Protein AF-0000000080648950 (afdb_homodimer)

Organism: Methanothrix harundinacea (strain 6Ac) (NCBI:txid1110509)

Nearest PDB structures (foldseek):
  5ere-assembly1_A  TM=9.377E-01  e=1.129E-22  Desulfohalobium retbaense DSM 5692
  6e09-assembly1_A  TM=7.274E-01  e=1.163E-12  Helicobacter pylori SS1
  3lif-assembly2_B  TM=7.424E-01  e=1.440E-09  Rhodopseudomonas palustris
  5ltv-assembly1_A  TM=7.512E-01  e=4.268E-09  Pseudomonas aeruginosa
  3e4q-assembly1_A  TM=6.673E-01  e=6.130E-09  Sinorhizobium meliloti

pLDDT: mean 83.46, std 22.98, range [19.8, 98.62]

Structure (mmCIF, N/CA/C/O backbone):
data_AF-0000000080648950-model_v1
#
loop_
_entity.id
_entity.type
_entity.pdbx_description
1 polymer 'Dret-0059-like sensor domain-containing protein'
#
loop_
_atom_site.group_PDB
_atom_site.id
_atom_site.type_symbol
_atom_site.label_atom_id
_atom_site.label_alt_id
_atom_site.label_comp_id
_atom_site.label_asym_id
_atom_site.label_entity_id
_atom_site.label_seq_id
_atom_site.pdbx_PDB_ins_code
_atom_site.Cartn_x
_atom_site.Cartn_y
_atom_site.Cartn_z
_atom_site.occupancy
_atom_site.B_iso_or_equiv
_atom_site.auth_seq_id
_atom_site.auth_comp_id
_atom_site.auth_asym_id
_atom_site.auth_atom_id
_atom_site.pdbx_PDB_model_num
ATOM 1 N N . MET A 1 1 ? 6.609 1.838 99.938 1 20.12 1 MET A N 1
ATOM 2 C CA . MET A 1 1 ? 6.285 3.246 99.688 1 20.12 1 MET A CA 1
ATOM 3 C C . MET A 1 1 ? 5.609 3.451 98.375 1 20.12 1 MET A C 1
ATOM 5 O O . MET A 1 1 ? 4.547 4.062 98.25 1 20.12 1 MET A O 1
ATOM 9 N N . SER A 1 2 ? 6.41 3.686 97.25 1 21.05 2 SER A N 1
ATOM 10 C CA . SER A 1 2 ? 6.152 4.871 96.438 1 21.05 2 SER A CA 1
ATOM 11 C C . SER A 1 2 ? 4.973 4.652 95.5 1 21.05 2 SER A C 1
ATOM 13 O O . SER A 1 2 ? 4.598 3.514 95.188 1 21.05 2 SER A O 1
ATOM 15 N N . HIS A 1 3 ? 4.762 5.688 94.5 1 24.27 3 HIS A N 1
ATOM 16 C CA . HIS A 1 3 ? 3.973 6.707 93.875 1 24.27 3 HIS A CA 1
ATOM 17 C C . HIS A 1 3 ? 3.496 6.223 92.5 1 24.27 3 HIS A C 1
ATOM 19 O O . HIS A 1 3 ? 4.309 5.852 91.625 1 24.27 3 HIS A O 1
ATOM 25 N N . LEU A 1 4 ? 2.307 5.625 92.375 1 29.39 4 LEU A N 1
ATOM 26 C CA . LEU A 1 4 ? 1.386 5.203 91.312 1 29.39 4 LEU A CA 1
ATOM 27 C C . LEU A 1 4 ? 1.099 6.348 90.375 1 29.39 4 LEU A C 1
ATOM 29 O O . LEU A 1 4 ? 0.5 7.355 90.75 1 29.39 4 LEU A O 1
ATOM 33 N N . GLY A 1 5 ? 2.033 6.723 89.375 1 24.39 5 GLY A N 1
ATOM 34 C CA . GLY A 1 5 ? 2.145 7.852 88.438 1 24.39 5 GLY A CA 1
ATOM 35 C C . GLY A 1 5 ? 0.908 8.055 87.562 1 24.39 5 GLY A C 1
ATOM 36 O O . GLY A 1 5 ? 0.362 7.098 87.062 1 24.39 5 GLY A O 1
ATOM 37 N N . ALA A 1 6 ? 0.1 9.195 87.75 1 26.14 6 ALA A N 1
ATOM 38 C CA . ALA A 1 6 ? -1.14 9.844 87.312 1 26.14 6 ALA A CA 1
ATOM 39 C C . ALA A 1 6 ? -1.127 10.148 85.812 1 26.14 6 ALA A C 1
ATOM 41 O O . ALA A 1 6 ? -0.426 11.062 85.375 1 26.14 6 ALA A O 1
ATOM 42 N N . ALA A 1 7 ? -1.118 9.172 84.875 1 24.81 7 ALA A N 1
ATOM 43 C CA . ALA A 1 7 ? -0.974 9.375 83.438 1 24.81 7 ALA A CA 1
ATOM 44 C C . ALA A 1 7 ? -2.119 10.219 82.875 1 24.81 7 ALA A C 1
ATOM 46 O O . ALA A 1 7 ? -3.271 9.781 82.875 1 24.81 7 ALA A O 1
ATOM 47 N N . ALA A 1 8 ? -2.105 11.617 83.062 1 23.27 8 ALA A N 1
ATOM 48 C CA . ALA A 1 8 ? -3.111 12.609 82.688 1 23.27 8 ALA A CA 1
ATOM 49 C C . ALA A 1 8 ? -3.357 12.609 81.188 1 23.27 8 ALA A C 1
ATOM 51 O O . ALA A 1 8 ? -2.426 12.789 80.438 1 23.27 8 ALA A O 1
ATOM 52 N N . LEU A 1 9 ? -4.457 12.055 80.625 1 23.61 9 LEU A N 1
ATOM 53 C CA . LEU A 1 9 ? -5.027 11.836 79.312 1 23.61 9 LEU A CA 1
ATOM 54 C C . LEU A 1 9 ? -5.426 13.156 78.625 1 23.61 9 LEU A C 1
ATOM 56 O O . LEU A 1 9 ? -6.328 13.844 79.125 1 23.61 9 LEU A O 1
ATOM 60 N N . ALA A 1 10 ? -4.418 14.031 78.125 1 21.39 10 ALA A N 1
ATOM 61 C CA . ALA A 1 10 ? -4.57 15.367 77.562 1 21.39 10 ALA A CA 1
ATOM 62 C C . ALA A 1 10 ? -5.566 15.359 76.438 1 21.39 10 ALA A C 1
ATOM 64 O O . ALA A 1 10 ? -5.453 14.547 75.5 1 21.39 10 ALA A O 1
ATOM 65 N N . ALA A 1 11 ? -6.801 15.836 76.562 1 23.69 11 ALA A N 1
ATOM 66 C CA . ALA A 1 11 ? -7.992 16.078 75.75 1 23.69 11 ALA A CA 1
ATOM 67 C C . ALA A 1 11 ? -7.707 17.109 74.688 1 23.69 11 ALA A C 1
ATOM 69 O O . ALA A 1 11 ? -7.523 18.297 74.938 1 23.69 11 ALA A O 1
ATOM 70 N N . LEU A 1 12 ? -6.754 16.875 73.688 1 22.88 12 LEU A N 1
ATOM 71 C CA . LEU A 1 12 ? -6.414 17.875 72.688 1 22.88 12 LEU A CA 1
ATOM 72 C C . LEU A 1 12 ? -7.656 18.328 71.938 1 22.88 12 LEU A C 1
ATOM 74 O O . LEU A 1 12 ? -8.391 17.5 71.438 1 22.88 12 LEU A O 1
ATOM 78 N N . ILE A 1 13 ? -8.242 19.453 72.312 1 23.56 13 ILE A N 1
ATOM 79 C CA . ILE A 1 13 ? -9.375 20.219 71.75 1 23.56 13 ILE A CA 1
ATOM 80 C C . ILE A 1 13 ? -9.141 20.578 70.312 1 23.56 13 ILE A C 1
ATOM 82 O O . ILE A 1 13 ? -8.172 21.266 70 1 23.56 13 ILE A O 1
ATOM 86 N N . PHE A 1 14 ? -9.547 19.75 69.312 1 23.92 14 PHE A N 1
ATOM 87 C CA . PHE A 1 14 ? -9.523 19.875 67.875 1 23.92 14 PHE A CA 1
ATOM 88 C C . PHE A 1 14 ? -10.32 21.094 67.438 1 23.92 14 PHE A C 1
ATOM 90 O O . PHE A 1 14 ? -11.547 21.125 67.562 1 23.92 14 PHE A O 1
ATOM 97 N N . CYS A 1 15 ? -9.812 22.328 67.625 1 22.38 15 CYS A N 1
ATOM 98 C CA . CYS A 1 15 ? -10.43 23.562 67.188 1 22.38 15 CYS A CA 1
ATOM 99 C C . CYS A 1 15 ? -10.711 23.516 65.688 1 22.38 15 CYS A C 1
ATOM 101 O O . CYS A 1 15 ? -9.812 23.25 64.875 1 22.38 15 CYS A O 1
ATOM 103 N N . ALA A 1 16 ? -11.961 23.344 65.25 1 25.22 16 ALA A N 1
ATOM 104 C CA . ALA A 1 16 ? -12.68 23.359 64 1 25.22 16 ALA A CA 1
ATOM 105 C C . ALA A 1 16 ? -12.523 24.703 63.312 1 25.22 16 ALA A C 1
ATOM 107 O O . ALA A 1 16 ? -13.148 25.703 63.688 1 25.22 16 ALA A O 1
ATOM 108 N N . PHE A 1 17 ? -11.289 25.203 62.969 1 24.16 17 PHE A N 1
ATOM 109 C CA . PHE A 1 17 ? -11.211 26.438 62.219 1 24.16 17 PHE A CA 1
ATOM 110 C C . PHE A 1 17 ? -12.008 26.328 60.906 1 24.16 17 PHE A C 1
ATOM 112 O O . PHE A 1 17 ? -11.773 25.422 60.094 1 24.16 17 PHE A O 1
ATOM 119 N N . ALA A 1 18 ? -13.219 26.828 60.844 1 28.3 18 ALA A N 1
ATOM 120 C CA . ALA A 1 18 ? -14.133 27.078 59.719 1 28.3 18 ALA A CA 1
ATOM 121 C C . ALA A 1 18 ? -13.5 27.984 58.688 1 28.3 18 ALA A C 1
ATOM 123 O O . ALA A 1 18 ? -13.516 29.203 58.812 1 28.3 18 ALA A O 1
ATOM 124 N N . ALA A 1 19 ? -12.258 27.844 58.25 1 28.16 19 ALA A N 1
ATOM 125 C CA . ALA A 1 19 ? -11.828 28.797 57.25 1 28.16 19 ALA A CA 1
ATOM 126 C C . ALA A 1 19 ? -12.805 28.828 56.062 1 28.16 19 ALA A C 1
ATOM 128 O O . ALA A 1 19 ? -13.227 27.781 55.594 1 28.16 19 ALA A O 1
ATOM 129 N N . ALA A 1 20 ? -13.477 29.984 55.75 1 31.12 20 ALA A N 1
ATOM 130 C CA . ALA A 1 20 ? -14.289 30.5 54.656 1 31.12 20 ALA A CA 1
ATOM 131 C C . ALA A 1 20 ? -13.609 30.25 53.312 1 31.12 20 ALA A C 1
ATOM 133 O O . ALA A 1 20 ? -12.609 30.875 52.969 1 31.12 20 ALA A O 1
ATOM 134 N N . GLY A 1 21 ? -13.406 29 52.875 1 27.02 21 GLY A N 1
ATOM 135 C CA . GLY A 1 21 ? -12.812 28.625 51.594 1 27.02 21 GLY A CA 1
ATOM 136 C C . GLY A 1 21 ? -13.461 29.312 50.406 1 27.02 21 GLY A C 1
ATOM 137 O O . GLY A 1 21 ? -14.625 29.047 50.094 1 27.02 21 GLY A O 1
ATOM 138 N N . GLU A 1 22 ? -13.188 30.672 50.156 1 31.23 22 GLU A N 1
ATOM 139 C CA . GLU A 1 22 ? -13.578 31.281 48.875 1 31.23 22 GLU A CA 1
ATOM 140 C C . GLU A 1 22 ? -13.266 30.359 47.719 1 31.23 22 GLU A C 1
ATOM 142 O O . GLU A 1 22 ? -12.148 29.875 47.594 1 31.23 22 GLU A O 1
ATOM 147 N N . ASP A 1 23 ? -14.273 29.75 47.188 1 31.64 23 ASP A N 1
ATOM 148 C CA . ASP A 1 23 ? -14.336 28.938 45.969 1 31.64 23 ASP A CA 1
ATOM 149 C C . ASP A 1 23 ? -13.75 29.703 44.781 1 31.64 23 ASP A C 1
ATOM 151 O O . ASP A 1 23 ? -14.391 30.594 44.25 1 31.64 23 ASP A O 1
ATOM 155 N N . ALA A 1 24 ? -12.539 30.203 44.875 1 34.31 24 ALA A N 1
ATOM 156 C CA . ALA A 1 24 ? -12.008 30.625 43.562 1 34.31 24 ALA A CA 1
ATOM 157 C C . ALA A 1 24 ? -12.312 29.594 42.5 1 34.31 24 ALA A C 1
ATOM 159 O O . ALA A 1 24 ? -11.766 28.484 42.5 1 34.31 24 ALA A O 1
ATOM 160 N N . GLY A 1 25 ? -13.508 29.578 41.969 1 32.12 25 GLY A N 1
ATOM 161 C CA . GLY A 1 25 ? -13.805 28.906 40.719 1 32.12 25 GLY A CA 1
ATOM 162 C C . GLY A 1 25 ? -12.688 29.031 39.688 1 32.12 25 GLY A C 1
ATOM 163 O O . GLY A 1 25 ? -12.531 30.078 39.062 1 32.12 25 GLY A O 1
ATOM 164 N N . GLY A 1 26 ? -11.523 28.562 40.031 1 33.09 26 GLY A N 1
ATOM 165 C CA . GLY A 1 26 ? -10.477 28.484 39.031 1 33.09 26 GLY A CA 1
ATOM 166 C C . GLY A 1 26 ? -11.008 28.172 37.625 1 33.09 26 GLY A C 1
ATOM 167 O O . GLY A 1 26 ? -11.836 27.266 37.469 1 33.09 26 GLY A O 1
ATOM 168 N N . ALA A 1 27 ? -11.055 29.172 36.781 1 36.22 27 ALA A N 1
ATOM 169 C CA . ALA A 1 27 ? -11.203 28.984 35.344 1 36.22 27 ALA A CA 1
ATOM 170 C C . ALA A 1 27 ? -10.484 27.734 34.875 1 36.22 27 ALA A C 1
ATOM 172 O O . ALA A 1 27 ? -9.258 27.641 34.938 1 36.22 27 ALA A O 1
ATOM 173 N N . ILE A 1 28 ? -11.062 26.594 35.156 1 34.75 28 ILE A N 1
ATOM 174 C CA . ILE A 1 28 ? -10.625 25.484 34.312 1 34.75 28 ILE A CA 1
ATOM 175 C C . ILE A 1 28 ? -10.422 26 32.875 1 34.75 28 ILE A C 1
ATOM 177 O O . ILE A 1 28 ? -11.383 26.375 32.219 1 34.75 28 ILE A O 1
ATOM 181 N N . SER A 1 29 ? -9.391 26.75 32.625 1 33.03 29 SER A N 1
ATOM 182 C CA . SER A 1 29 ? -8.992 26.859 31.219 1 33.03 29 SER A CA 1
ATOM 183 C C . SER A 1 29 ? -9.289 25.562 30.469 1 33.03 29 SER A C 1
ATOM 185 O O . SER A 1 29 ? -8.859 24.484 30.875 1 33.03 29 SER A O 1
ATOM 187 N N . SER A 1 30 ? -10.461 25.406 29.922 1 33.38 30 SER A N 1
ATOM 188 C CA . SER A 1 30 ? -10.719 24.359 28.938 1 33.38 30 SER A CA 1
ATOM 189 C C . SER A 1 30 ? -9.469 24.047 28.125 1 33.38 30 SER A C 1
ATOM 191 O O . SER A 1 30 ? -9.008 24.875 27.344 1 33.38 30 SER A O 1
ATOM 193 N N . PHE A 1 31 ? -8.469 23.5 28.734 1 33.12 31 PHE A N 1
ATOM 194 C CA . PHE A 1 31 ? -7.465 22.859 27.891 1 33.12 31 PHE A CA 1
ATOM 195 C C . PHE A 1 31 ? -8.102 22.312 26.609 1 33.12 31 PHE A C 1
ATOM 197 O O . PHE A 1 31 ? -8.805 21.297 26.656 1 33.12 31 PHE A O 1
ATOM 204 N N . GLU A 1 32 ? -8.641 23.109 25.719 1 36.31 32 GLU A N 1
ATOM 205 C CA . GLU A 1 32 ? -8.984 22.641 24.375 1 36.31 32 GLU A CA 1
ATOM 206 C C . GLU A 1 32 ? -7.996 21.578 23.906 1 36.31 32 GLU A C 1
ATOM 208 O O . GLU A 1 32 ? -6.789 21.812 23.859 1 36.31 32 GLU A O 1
ATOM 213 N N . GLU A 1 33 ? -8.078 20.438 24.219 1 42.06 33 GLU A N 1
ATOM 214 C CA . GLU A 1 33 ? -7.277 19.391 23.609 1 42.06 33 GLU A CA 1
ATOM 215 C C . GLU A 1 33 ? -6.859 19.766 22.188 1 42.06 33 GLU A C 1
ATOM 217 O O . GLU A 1 33 ? -7.688 20.234 21.391 1 42.06 33 GLU A O 1
ATOM 222 N N . PRO A 1 34 ? -5.688 20.219 22 1 44.03 34 PRO A N 1
ATOM 223 C CA . PRO A 1 34 ? -5.285 20.625 20.656 1 44.03 34 PRO A CA 1
ATOM 224 C C . PRO A 1 34 ? -5.883 19.75 19.562 1 44.03 34 PRO A C 1
ATOM 226 O O . PRO A 1 34 ? -5.809 18.516 19.641 1 44.03 34 PRO A O 1
ATOM 229 N N . SER A 1 35 ? -7.066 20.109 18.984 1 54.66 35 SER A N 1
ATOM 230 C CA . SER A 1 35 ? -7.758 19.438 17.875 1 54.66 35 SER A CA 1
ATOM 231 C C . SER A 1 35 ? -6.773 18.922 16.828 1 54.66 35 SER A C 1
ATOM 233 O O . SER A 1 35 ? -5.887 19.656 16.391 1 54.66 35 SER A O 1
ATOM 235 N N . ILE A 1 36 ? -6.527 17.672 16.797 1 63.31 36 ILE A N 1
ATOM 236 C CA . ILE A 1 36 ? -5.707 17.078 15.758 1 63.31 36 ILE A CA 1
ATOM 237 C C . ILE A 1 36 ? -6.105 17.641 14.398 1 63.31 36 ILE A C 1
ATOM 239 O O . ILE A 1 36 ? -7.289 17.688 14.055 1 63.31 36 ILE A O 1
ATOM 243 N N . GLU A 1 37 ? -5.113 18.219 13.711 1 84.88 37 GLU A N 1
ATOM 244 C CA . GLU A 1 37 ? -5.348 18.719 12.359 1 84.88 37 GLU A CA 1
ATOM 245 C C . GLU A 1 37 ? -5.812 17.609 11.43 1 84.88 37 GLU A C 1
ATOM 247 O O . GLU A 1 37 ? -5.348 16.469 11.539 1 84.88 37 GLU A O 1
ATOM 252 N N . MET A 1 38 ? -6.785 17.859 10.664 1 90.5 38 MET A N 1
ATOM 253 C CA . MET A 1 38 ? -7.434 16.891 9.789 1 90.5 38 MET A CA 1
ATOM 254 C C . MET A 1 38 ? -6.402 16.109 8.969 1 90.5 38 MET A C 1
ATOM 256 O O . MET A 1 38 ? -6.473 14.891 8.875 1 90.5 38 MET A O 1
ATOM 260 N N . PRO A 1 39 ? -5.352 16.812 8.469 1 93 39 PRO A N 1
ATOM 261 C CA . PRO A 1 39 ? -4.395 16.031 7.684 1 93 39 PRO A CA 1
ATOM 262 C C . PRO A 1 39 ? -3.658 14.992 8.523 1 93 39 PRO A C 1
ATOM 264 O O . PRO A 1 39 ? -3.387 13.891 8.047 1 93 39 PRO A O 1
ATOM 267 N N . PHE A 1 40 ? -3.359 15.344 9.75 1 92.69 40 PHE A N 1
ATOM 268 C CA . PHE A 1 40 ? -2.65 14.383 10.586 1 92.69 40 PHE A CA 1
ATOM 269 C C . PHE A 1 40 ? -3.57 13.234 10.984 1 92.69 40 PHE A C 1
ATOM 271 O O . PHE A 1 40 ? -3.145 12.078 11.023 1 92.69 40 PHE A O 1
ATOM 278 N N . LEU A 1 41 ? -4.762 13.57 11.305 1 91.5 41 LEU A N 1
ATOM 279 C CA . LEU A 1 41 ? -5.746 12.523 11.578 1 91.5 41 LEU A CA 1
ATOM 280 C C . LEU A 1 41 ? -5.871 11.57 10.398 1 91.5 41 LEU A C 1
ATOM 282 O O . LEU A 1 41 ? -5.852 10.352 10.578 1 91.5 41 LEU A O 1
ATOM 286 N N . LEU A 1 42 ? -6 12.102 9.172 1 95.31 42 LEU A N 1
ATOM 287 C CA . LEU A 1 42 ? -6.129 11.297 7.961 1 95.31 42 LEU A CA 1
ATOM 288 C C . LEU A 1 42 ? -4.875 10.453 7.734 1 95.31 42 LEU A C 1
ATOM 290 O O . LEU A 1 42 ? -4.965 9.305 7.301 1 95.31 42 LEU A O 1
ATOM 294 N N . LEU A 1 43 ? -3.758 11.055 8.062 1 95.06 43 LEU A N 1
ATOM 295 C CA . LEU A 1 43 ? -2.488 10.344 7.953 1 95.06 43 LEU A CA 1
ATOM 296 C C . LEU A 1 43 ? -2.475 9.117 8.859 1 95.06 43 LEU A C 1
ATOM 298 O O . LEU A 1 43 ? -2.047 8.039 8.445 1 95.06 43 LEU A O 1
ATOM 302 N N . GLN A 1 44 ? -2.914 9.242 10.062 1 94.25 44 GLN A N 1
ATOM 303 C CA . GLN A 1 44 ? -2.957 8.141 11.008 1 94.25 44 GLN A CA 1
ATOM 304 C C . GLN A 1 44 ? -3.941 7.062 10.562 1 94.25 44 GLN A C 1
ATOM 306 O O . GLN A 1 44 ? -3.637 5.867 10.625 1 94.25 44 GLN A O 1
ATOM 311 N N . ILE A 1 45 ? -5.094 7.488 10.117 1 94.94 45 ILE A N 1
ATOM 312 C CA . ILE A 1 45 ? -6.094 6.543 9.633 1 94.94 45 ILE A CA 1
ATOM 313 C C . ILE A 1 45 ? -5.539 5.773 8.438 1 94.94 45 ILE A C 1
ATOM 315 O O . ILE A 1 45 ? -5.684 4.551 8.359 1 94.94 45 ILE A O 1
ATOM 319 N N . GLN A 1 46 ? -4.926 6.512 7.508 1 97.12 46 GLN A N 1
ATOM 320 C CA . GLN A 1 46 ? -4.348 5.91 6.312 1 97.12 46 GLN A CA 1
ATOM 321 C C . GLN A 1 46 ? -3.305 4.855 6.68 1 97.12 46 GLN A C 1
ATOM 323 O O . GLN A 1 46 ? -3.303 3.756 6.121 1 97.12 46 GLN A O 1
ATOM 328 N N . ALA A 1 47 ? -2.438 5.18 7.582 1 96.81 47 ALA A N 1
ATOM 329 C CA . ALA A 1 47 ? -1.374 4.262 7.988 1 96.81 47 ALA A CA 1
ATOM 330 C C . ALA A 1 47 ? -1.95 3.004 8.633 1 96.81 47 ALA A C 1
ATOM 332 O O . ALA A 1 47 ? -1.509 1.892 8.336 1 96.81 47 ALA A O 1
ATOM 333 N N . ASP A 1 48 ? -2.92 3.193 9.477 1 95.81 48 ASP A N 1
ATOM 334 C CA . ASP A 1 48 ? -3.539 2.062 10.164 1 95.81 48 ASP A CA 1
ATOM 335 C C . ASP A 1 48 ? -4.285 1.167 9.172 1 95.81 48 ASP A C 1
ATOM 337 O O . ASP A 1 48 ? -4.172 -0.059 9.234 1 95.81 48 ASP A O 1
ATOM 341 N N . LEU A 1 49 ? -5.031 1.782 8.297 1 96.56 49 LEU A N 1
ATOM 342 C CA . LEU A 1 49 ? -5.84 1.03 7.34 1 96.56 49 LEU A CA 1
ATOM 343 C C . LEU A 1 49 ? -4.957 0.311 6.328 1 96.56 49 LEU A C 1
ATOM 345 O O . LEU A 1 49 ? -5.145 -0.879 6.066 1 96.56 49 LEU A O 1
ATOM 349 N N . GLN A 1 50 ? -4.023 1.035 5.75 1 97.31 50 GLN A N 1
ATOM 350 C CA . GLN A 1 50 ? -3.094 0.405 4.816 1 97.31 50 GLN A CA 1
ATOM 351 C C . GLN A 1 50 ? -2.328 -0.731 5.488 1 97.31 50 GLN A C 1
ATOM 353 O O . GLN A 1 50 ? -2.143 -1.797 4.898 1 97.31 50 GLN A O 1
ATOM 358 N N . GLY A 1 51 ? -1.877 -0.456 6.703 1 96.31 51 GLY A N 1
ATOM 359 C CA . GLY A 1 51 ? -1.186 -1.493 7.449 1 96.31 51 GLY A CA 1
ATOM 360 C C . GLY A 1 51 ? -2.033 -2.73 7.68 1 96.31 51 GLY A C 1
ATOM 361 O O . GLY A 1 51 ? -1.549 -3.855 7.535 1 96.31 51 GLY A O 1
ATOM 362 N N . SER A 1 52 ? -3.262 -2.523 8.055 1 96.38 52 SER A N 1
ATOM 363 C CA . SER A 1 52 ? -4.176 -3.641 8.273 1 96.38 52 SER A CA 1
ATOM 364 C C . SER A 1 52 ? -4.383 -4.441 6.988 1 96.38 52 SER A C 1
ATOM 366 O O . SER A 1 52 ? -4.387 -5.676 7.016 1 96.38 52 SER A O 1
ATOM 368 N N . LEU A 1 53 ? -4.551 -3.754 5.867 1 97 53 LEU A N 1
ATOM 369 C CA . LEU A 1 53 ? -4.707 -4.43 4.582 1 97 53 LEU A CA 1
ATOM 370 C C . LEU A 1 53 ? -3.467 -5.25 4.25 1 97 53 LEU A C 1
ATOM 372 O O . LEU A 1 53 ? -3.576 -6.398 3.809 1 97 53 LEU A O 1
ATOM 376 N N . GLU A 1 54 ? -2.355 -4.684 4.477 1 96.75 54 GLU A N 1
ATOM 377 C CA . GLU A 1 54 ? -1.102 -5.375 4.199 1 96.75 54 GLU A CA 1
ATOM 378 C C . GLU A 1 54 ? -0.929 -6.59 5.109 1 96.75 54 GLU A C 1
ATOM 380 O O . GLU A 1 54 ? -0.474 -7.645 4.664 1 96.75 54 GLU A O 1
ATOM 385 N N . ASP A 1 55 ? -1.276 -6.418 6.371 1 96.88 55 ASP A N 1
ATOM 386 C CA . ASP A 1 55 ? -1.188 -7.531 7.309 1 96.88 55 ASP A CA 1
ATOM 387 C C . ASP A 1 55 ? -2.092 -8.688 6.879 1 96.88 55 ASP A C 1
ATOM 389 O O . ASP A 1 55 ? -1.692 -9.852 6.941 1 96.88 55 ASP A O 1
ATOM 393 N N . LEU A 1 56 ? -3.264 -8.359 6.484 1 97.69 56 LEU A N 1
ATOM 394 C CA . LEU A 1 56 ? -4.188 -9.383 6.008 1 97.69 56 LEU A CA 1
ATOM 395 C C . LEU A 1 56 ? -3.66 -10.039 4.738 1 97.69 56 LEU A C 1
ATOM 397 O O . LEU A 1 56 ? -3.77 -11.258 4.578 1 97.69 56 LEU A O 1
ATOM 401 N N . ASP A 1 57 ? -3.141 -9.234 3.852 1 98.12 57 ASP A N 1
ATOM 402 C CA . ASP A 1 57 ? -2.549 -9.75 2.619 1 98.12 57 ASP A CA 1
ATOM 403 C C . ASP A 1 57 ? -1.45 -10.766 2.922 1 98.12 57 ASP A C 1
ATOM 405 O O . ASP A 1 57 ? -1.406 -11.836 2.318 1 98.12 57 ASP A O 1
ATOM 409 N N . MET A 1 58 ? -0.602 -10.414 3.852 1 97.12 58 MET A N 1
ATOM 410 C CA . MET A 1 58 ? 0.49 -11.297 4.242 1 97.12 58 MET A CA 1
ATOM 411 C C . MET A 1 58 ? -0.048 -12.57 4.879 1 97.12 58 MET A C 1
ATOM 413 O O . MET A 1 58 ? 0.509 -13.656 4.684 1 97.12 58 MET A O 1
ATOM 417 N N . ALA A 1 59 ? -1.066 -12.438 5.648 1 98.12 59 ALA A N 1
ATOM 418 C CA . ALA A 1 59 ? -1.675 -13.609 6.277 1 98.12 59 ALA A CA 1
ATOM 419 C C . ALA A 1 59 ? -2.244 -14.562 5.23 1 98.12 59 ALA A C 1
ATOM 421 O O . ALA A 1 59 ? -2.088 -15.781 5.34 1 98.12 59 ALA A O 1
ATOM 422 N N . VAL A 1 60 ? -2.895 -14.039 4.227 1 98.56 60 VAL A N 1
ATOM 423 C CA . VAL A 1 60 ? -3.461 -14.859 3.168 1 98.56 60 VAL A CA 1
ATOM 424 C C . VAL A 1 60 ? -2.338 -15.492 2.346 1 98.56 60 VAL A C 1
ATOM 426 O O . VAL A 1 60 ? -2.428 -16.656 1.947 1 98.56 60 VAL A O 1
ATOM 429 N N . ALA A 1 61 ? -1.288 -14.75 2.057 1 97.75 61 ALA A N 1
ATOM 430 C CA . ALA A 1 61 ? -0.115 -15.289 1.374 1 97.75 61 ALA A CA 1
ATOM 431 C C . ALA A 1 61 ? 0.473 -16.469 2.143 1 97.75 61 ALA A C 1
ATOM 433 O O . ALA A 1 61 ? 0.827 -17.484 1.549 1 97.75 61 ALA A O 1
ATOM 434 N N . LYS A 1 62 ? 0.604 -16.266 3.449 1 97.44 62 LYS A N 1
ATOM 435 C CA . LYS A 1 62 ? 1.119 -17.344 4.285 1 97.44 62 LYS A CA 1
ATOM 436 C C . LYS A 1 62 ? 0.212 -18.562 4.227 1 97.44 62 LYS A C 1
ATOM 438 O O . LYS A 1 62 ? 0.694 -19.703 4.145 1 97.44 62 LYS A O 1
ATOM 443 N N . ALA A 1 63 ? -1.079 -18.375 4.309 1 98.44 63 ALA A N 1
ATOM 444 C CA . ALA A 1 63 ? -2.033 -19.469 4.184 1 98.44 63 ALA A CA 1
ATOM 445 C C . ALA A 1 63 ? -1.888 -20.172 2.842 1 98.44 63 ALA A C 1
ATOM 447 O O . ALA A 1 63 ? -1.99 -21.406 2.764 1 98.44 63 ALA A O 1
ATOM 448 N N . SER A 1 64 ? -1.714 -19.406 1.781 1 98.38 64 SER A N 1
ATOM 449 C CA . SER A 1 64 ? -1.457 -19.984 0.468 1 98.38 64 SER A CA 1
ATOM 450 C C . SER A 1 64 ? -0.246 -20.906 0.501 1 98.38 64 SER A C 1
ATOM 452 O O . SER A 1 64 ? -0.275 -22 -0.073 1 98.38 64 SER A O 1
ATOM 454 N N . GLY A 1 65 ? 0.818 -20.469 1.167 1 96.12 65 GLY A N 1
ATOM 455 C CA . GLY A 1 65 ? 1.993 -21.312 1.342 1 96.12 65 GLY A CA 1
ATOM 456 C C . GLY A 1 65 ? 1.706 -22.594 2.107 1 96.12 65 GLY A C 1
ATOM 457 O O . GLY A 1 65 ? 2.199 -23.656 1.746 1 96.12 65 GLY A O 1
ATOM 458 N N . ASP A 1 66 ? 0.924 -22.484 3.129 1 97.5 66 ASP A N 1
ATOM 459 C CA . ASP A 1 66 ? 0.565 -23.641 3.928 1 97.5 66 ASP A CA 1
ATOM 460 C C . ASP A 1 66 ? -0.283 -24.625 3.119 1 97.5 66 ASP A C 1
ATOM 462 O O . ASP A 1 66 ? -0.152 -25.844 3.271 1 97.5 66 ASP A O 1
ATOM 466 N N . LEU A 1 67 ? -1.124 -24.141 2.244 1 98.19 67 LEU A N 1
ATOM 467 C CA . LEU A 1 67 ? -1.99 -24.953 1.409 1 98.19 67 LEU A CA 1
ATOM 468 C C . LEU A 1 67 ? -1.183 -25.688 0.342 1 98.19 67 LEU A C 1
ATOM 470 O O . LEU A 1 67 ? -1.606 -26.734 -0.157 1 98.19 67 LEU A O 1
ATOM 474 N N . SER A 1 68 ? -0.062 -25.031 -0.018 1 96.06 68 SER A N 1
ATOM 475 C CA . SER A 1 68 ? 0.841 -25.719 -0.929 1 96.06 68 SER A CA 1
ATOM 476 C C . SER A 1 68 ? 1.215 -27.109 -0.391 1 96.06 68 SER A C 1
ATOM 478 O O . SER A 1 68 ? 1.255 -28.078 -1.143 1 96.06 68 SER A O 1
ATOM 480 N N . ALA A 1 69 ? 1.403 -27.219 0.881 1 93.69 69 ALA A N 1
ATOM 481 C CA . ALA A 1 69 ? 1.827 -28.453 1.526 1 93.69 69 ALA A CA 1
ATOM 482 C C . ALA A 1 69 ? 0.633 -29.359 1.812 1 93.69 69 ALA A C 1
ATOM 484 O O . ALA A 1 69 ? 0.705 -30.578 1.611 1 93.69 69 ALA A O 1
ATOM 485 N N . SER A 1 70 ? -0.493 -28.812 2.17 1 95.5 70 SER A N 1
ATOM 486 C CA . SER A 1 70 ? -1.627 -29.594 2.646 1 95.5 70 SER A CA 1
ATOM 487 C C . SER A 1 70 ? -2.549 -30 1.498 1 95.5 70 SER A C 1
ATOM 489 O O . SER A 1 70 ? -3.355 -30.922 1.632 1 95.5 70 SER A O 1
ATOM 491 N N . GLY A 1 71 ? -2.465 -29.25 0.413 1 96.62 71 GLY A N 1
ATOM 492 C CA . GLY A 1 71 ? -3.482 -29.359 -0.621 1 96.62 71 GLY A CA 1
ATOM 493 C C . GLY A 1 71 ? -4.688 -28.484 -0.367 1 96.62 71 GLY A C 1
ATOM 494 O O . GLY A 1 71 ? -4.75 -27.781 0.65 1 96.62 71 GLY A O 1
ATOM 495 N N . LEU A 1 72 ? -5.645 -28.562 -1.271 1 98.12 72 LEU A N 1
ATOM 496 C CA . LEU A 1 72 ? -6.738 -27.594 -1.246 1 98.12 72 LEU A CA 1
ATOM 497 C C . LEU A 1 72 ? -8.016 -28.234 -0.713 1 98.12 72 LEU A C 1
ATOM 499 O O . LEU A 1 72 ? -9.047 -27.562 -0.604 1 98.12 72 LEU A O 1
ATOM 503 N N . GLU A 1 73 ? -7.953 -29.5 -0.409 1 97.12 73 GLU A N 1
ATOM 504 C CA . GLU A 1 73 ? -9.117 -30.219 0.095 1 97.12 73 GLU A CA 1
ATOM 505 C C . GLU A 1 73 ? -8.773 -31.016 1.359 1 97.12 73 GLU A C 1
ATOM 507 O O . GLU A 1 73 ? -7.602 -31.109 1.731 1 97.12 73 GLU A O 1
ATOM 512 N N . GLY A 1 74 ? -9.859 -31.469 2.029 1 95.88 74 GLY A N 1
ATOM 513 C CA . GLY A 1 74 ? -9.672 -32.344 3.178 1 95.88 74 GLY A CA 1
ATOM 514 C C . GLY A 1 74 ? -9.398 -31.578 4.465 1 95.88 74 GLY A C 1
ATOM 515 O O . GLY A 1 74 ? -9.562 -30.359 4.516 1 95.88 74 GLY A O 1
ATOM 516 N N . ASP A 1 75 ? -9.039 -32.281 5.484 1 96.5 75 ASP A N 1
ATOM 517 C CA . ASP A 1 75 ? -8.906 -31.734 6.832 1 96.5 75 ASP A CA 1
ATOM 518 C C . ASP A 1 75 ? -7.727 -30.766 6.918 1 96.5 75 ASP A C 1
ATOM 520 O O . ASP A 1 75 ? -7.781 -29.781 7.648 1 96.5 75 ASP A O 1
ATOM 524 N N . GLY A 1 76 ? -6.684 -31.109 6.168 1 97.5 76 GLY A N 1
ATOM 525 C CA . GLY A 1 76 ? -5.527 -30.219 6.172 1 97.5 76 GLY A CA 1
ATOM 526 C C . GLY A 1 76 ? -5.84 -28.828 5.656 1 97.5 76 GLY A C 1
ATOM 527 O O . GLY A 1 76 ? -5.441 -27.844 6.266 1 97.5 76 GLY A O 1
ATOM 528 N N . ALA A 1 77 ? -6.574 -28.812 4.582 1 97.75 77 ALA A N 1
ATOM 529 C CA . ALA A 1 77 ? -6.977 -27.531 4.008 1 97.75 77 ALA A CA 1
ATOM 530 C C . ALA A 1 77 ? -7.895 -26.766 4.957 1 97.75 77 ALA A C 1
ATOM 532 O O . ALA A 1 77 ? -7.723 -25.562 5.16 1 97.75 77 ALA A O 1
ATOM 533 N N . ARG A 1 78 ? -8.789 -27.469 5.59 1 96.69 78 ARG A N 1
ATOM 534 C CA . ARG A 1 78 ? -9.734 -26.844 6.508 1 96.69 78 ARG A CA 1
ATOM 535 C C . ARG A 1 78 ? -9.023 -26.25 7.719 1 96.69 78 ARG A C 1
ATOM 537 O O . ARG A 1 78 ? -9.375 -25.172 8.188 1 96.69 78 ARG A O 1
ATOM 544 N N . GLU A 1 79 ? -8.062 -26.953 8.172 1 97.62 79 GLU A N 1
ATOM 545 C CA . GLU A 1 79 ? -7.305 -26.469 9.32 1 97.62 79 GLU A CA 1
ATOM 546 C C . GLU A 1 79 ? -6.566 -25.172 8.992 1 97.62 79 GLU A C 1
ATOM 548 O O . GLU A 1 79 ? -6.504 -24.25 9.82 1 97.62 79 GLU A O 1
ATOM 553 N N . VAL A 1 80 ? -6.016 -25.125 7.766 1 98.19 80 VAL A N 1
ATOM 554 C CA . VAL A 1 80 ? -5.328 -23.906 7.332 1 98.19 80 VAL A CA 1
ATOM 555 C C . VAL A 1 80 ? -6.312 -22.734 7.301 1 98.19 80 VAL A C 1
ATOM 557 O O . VAL A 1 80 ? -6.016 -21.656 7.809 1 98.19 80 VAL A O 1
ATOM 560 N N . LEU A 1 81 ? -7.484 -22.938 6.785 1 97.69 81 LEU A N 1
ATOM 561 C CA . LEU A 1 81 ? -8.492 -21.891 6.676 1 97.69 81 LEU A CA 1
ATOM 562 C C . LEU A 1 81 ? -8.977 -21.453 8.055 1 97.69 81 LEU A C 1
ATOM 564 O O . LEU A 1 81 ? -9.109 -20.266 8.328 1 97.69 81 LEU A O 1
ATOM 568 N N . ARG A 1 82 ? -9.219 -22.391 8.914 1 96.62 82 ARG A N 1
ATOM 569 C CA . ARG A 1 82 ? -9.672 -22.078 10.266 1 96.62 82 ARG A CA 1
ATOM 570 C C . ARG A 1 82 ? -8.617 -21.281 11.031 1 96.62 82 ARG A C 1
ATOM 572 O O . ARG A 1 82 ? -8.953 -20.344 11.758 1 96.62 82 ARG A O 1
ATOM 579 N N . GLY A 1 83 ? -7.367 -21.75 10.883 1 97.69 83 GLY A N 1
ATOM 580 C CA . GLY A 1 83 ? -6.289 -21 11.508 1 97.69 83 GLY A CA 1
ATOM 581 C C . GLY A 1 83 ? -6.203 -19.562 11.031 1 97.69 83 GLY A C 1
ATOM 582 O O . GLY A 1 83 ? -6.031 -18.641 11.828 1 97.69 83 GLY A O 1
ATOM 583 N N . LEU A 1 84 ? -6.367 -19.344 9.703 1 97.88 84 LEU A N 1
ATOM 584 C CA . LEU A 1 84 ? -6.359 -18 9.109 1 97.88 84 LEU A CA 1
ATOM 585 C C . LEU A 1 84 ? -7.457 -17.141 9.703 1 97.88 84 LEU A C 1
ATOM 587 O O . LEU A 1 84 ? -7.203 -16 10.125 1 97.88 84 LEU A O 1
ATOM 591 N N . LEU A 1 85 ? -8.625 -17.672 9.836 1 96.06 85 LEU A N 1
ATOM 592 C CA . LEU A 1 85 ? -9.766 -16.922 10.344 1 96.06 85 LEU A CA 1
ATOM 593 C C . LEU A 1 85 ? -9.625 -16.656 11.844 1 96.06 85 LEU A C 1
ATOM 595 O O . LEU A 1 85 ? -9.977 -15.578 12.328 1 96.06 85 LEU A O 1
ATOM 599 N N . ALA A 1 86 ? -9.094 -17.609 12.547 1 96.06 86 ALA A N 1
ATOM 600 C CA . ALA A 1 86 ? -8.93 -17.484 13.992 1 96.06 86 ALA A CA 1
ATOM 601 C C . ALA A 1 86 ? -7.914 -16.391 14.336 1 96.06 86 ALA A C 1
ATOM 603 O O . ALA A 1 86 ? -8.062 -15.688 15.336 1 96.06 86 ALA A O 1
ATOM 604 N N . GLU A 1 87 ? -6.934 -16.281 13.469 1 96.31 87 GLU A N 1
ATOM 605 C CA . GLU A 1 87 ? -5.844 -15.344 13.75 1 96.31 87 GLU A CA 1
ATOM 606 C C . GLU A 1 87 ? -6.16 -13.953 13.219 1 96.31 87 GLU A C 1
ATOM 608 O O . GLU A 1 87 ? -5.438 -12.992 13.508 1 96.31 87 GLU A O 1
ATOM 613 N N . ASN A 1 88 ? -7.207 -13.797 12.414 1 94.88 88 ASN A N 1
ATOM 614 C CA . ASN A 1 88 ? -7.551 -12.531 11.773 1 94.88 88 ASN A CA 1
ATOM 615 C C . ASN A 1 88 ? -9.047 -12.25 11.844 1 94.88 88 ASN A C 1
ATOM 617 O O . ASN A 1 88 ? -9.797 -12.609 10.938 1 94.88 88 ASN A O 1
ATOM 621 N N . SER A 1 89 ? -9.43 -11.5 12.82 1 91.44 89 SER A N 1
ATOM 622 C CA . SER A 1 89 ? -10.844 -11.305 13.125 1 91.44 89 SER A CA 1
ATOM 623 C C . SER A 1 89 ? -11.531 -10.469 12.047 1 91.44 89 SER A C 1
ATOM 625 O O . SER A 1 89 ? -12.758 -10.461 11.953 1 91.44 89 SER A O 1
ATOM 627 N N . ASP A 1 90 ? -10.766 -9.844 11.203 1 91 90 ASP A N 1
ATOM 628 C CA . ASP A 1 90 ? -11.336 -9.016 10.148 1 91 90 ASP A CA 1
ATOM 629 C C . ASP A 1 90 ? -11.75 -9.867 8.953 1 91 90 ASP A C 1
ATOM 631 O O . ASP A 1 90 ? -12.461 -9.383 8.062 1 91 90 ASP A O 1
ATOM 635 N N . LEU A 1 91 ? -11.258 -11.055 8.852 1 93.75 91 LEU A N 1
ATOM 636 C CA . LEU A 1 91 ? -11.688 -11.984 7.809 1 93.75 91 LEU A CA 1
ATOM 637 C C . LEU A 1 91 ? -12.914 -12.766 8.25 1 93.75 91 LEU A C 1
ATOM 639 O O . LEU A 1 91 ? -12.938 -13.328 9.344 1 93.75 91 LEU A O 1
ATOM 643 N N . VAL A 1 92 ? -13.906 -12.859 7.352 1 91.69 92 VAL A N 1
ATOM 644 C CA . VAL A 1 92 ? -15.164 -13.461 7.777 1 91.69 92 VAL A CA 1
ATOM 645 C C . VAL A 1 92 ? -15.344 -14.812 7.09 1 91.69 92 VAL A C 1
ATOM 647 O O . VAL A 1 92 ? -16.172 -15.633 7.52 1 91.69 92 VAL A O 1
ATOM 650 N N . GLU A 1 93 ? -14.688 -15.016 6.035 1 93.31 93 GLU A N 1
ATOM 651 C CA . GLU A 1 93 ? -14.781 -16.25 5.27 1 93.31 93 GLU A CA 1
ATOM 652 C C . GLU A 1 93 ? -13.5 -16.516 4.492 1 93.31 93 GLU A C 1
ATOM 654 O O . GLU A 1 93 ? -12.812 -15.586 4.074 1 93.31 93 GLU A O 1
ATOM 659 N N . ALA A 1 94 ? -13.156 -17.766 4.387 1 96.06 94 ALA A N 1
ATOM 660 C CA . ALA A 1 94 ? -12.047 -18.203 3.541 1 96.06 94 ALA A CA 1
ATOM 661 C C . ALA A 1 94 ? -12.406 -19.484 2.787 1 96.06 94 ALA A C 1
ATOM 663 O O . ALA A 1 94 ? -13.016 -20.391 3.348 1 96.06 94 ALA A O 1
ATOM 664 N N . VAL A 1 95 ? -12.055 -19.516 1.526 1 96.38 95 VAL A N 1
ATOM 665 C CA . VAL A 1 95 ? -12.336 -20.688 0.707 1 96.38 95 VAL A CA 1
ATOM 666 C C . VAL A 1 95 ? -11.094 -21.062 -0.103 1 96.38 95 VAL A C 1
ATOM 668 O O . VAL A 1 95 ? -10.242 -20.219 -0.365 1 96.38 95 VAL A O 1
ATOM 671 N N . THR A 1 96 ? -10.977 -22.344 -0.431 1 98.06 96 THR A N 1
ATOM 672 C CA . THR A 1 96 ? -10.086 -22.766 -1.508 1 98.06 96 THR A CA 1
ATOM 673 C C . THR A 1 96 ? -10.867 -23 -2.795 1 98.06 96 THR A C 1
ATOM 675 O O . THR A 1 96 ? -12.055 -23.328 -2.752 1 98.06 96 THR A O 1
ATOM 678 N N . PHE A 1 97 ? -10.234 -22.797 -3.912 1 98.06 97 PHE A N 1
ATOM 679 C CA . PHE A 1 97 ? -10.891 -23.062 -5.184 1 98.06 97 PHE A CA 1
ATOM 680 C C . PHE A 1 97 ? -9.961 -23.812 -6.129 1 98.06 97 PHE A C 1
ATOM 682 O O . PHE A 1 97 ? -8.742 -23.672 -6.035 1 98.06 97 PHE A O 1
ATOM 689 N N . SER A 1 98 ? -10.523 -24.578 -7.02 1 98.25 98 SER A N 1
ATOM 690 C CA . SER A 1 98 ? -9.797 -25.438 -7.945 1 98.25 98 SER A CA 1
ATOM 691 C C . SER A 1 98 ? -9.227 -24.625 -9.109 1 98.25 98 SER A C 1
ATOM 693 O O . SER A 1 98 ? -9.445 -23.422 -9.203 1 98.25 98 SER A O 1
ATOM 695 N N . GLU A 1 99 ? -8.492 -25.359 -9.984 1 97.56 99 GLU A N 1
ATOM 696 C CA . GLU A 1 99 ? -7.895 -24.766 -11.18 1 97.56 99 GLU A CA 1
ATOM 697 C C . GLU A 1 99 ? -8.969 -24.219 -12.117 1 97.56 99 GLU A C 1
ATOM 699 O O . GLU A 1 99 ? -8.68 -23.406 -13 1 97.56 99 GLU A O 1
ATOM 704 N N . GLU A 1 100 ? -10.219 -24.672 -11.938 1 97.12 100 GLU A N 1
ATOM 705 C CA . GLU A 1 100 ? -11.328 -24.219 -12.773 1 97.12 100 GLU A CA 1
ATOM 706 C C . GLU A 1 100 ? -12.141 -23.141 -12.078 1 97.12 100 GLU A C 1
ATOM 708 O O . GLU A 1 100 ? -13.094 -22.609 -12.656 1 97.12 100 GLU A O 1
ATOM 713 N N . GLY A 1 101 ? -11.805 -22.797 -10.852 1 97.44 101 GLY A N 1
ATOM 714 C CA . GLY A 1 101 ? -12.492 -21.734 -10.125 1 97.44 101 GLY A CA 1
ATOM 715 C C . GLY A 1 101 ? -13.695 -22.234 -9.344 1 97.44 101 GLY A C 1
ATOM 716 O O . GLY A 1 101 ? -14.633 -21.484 -9.094 1 97.44 101 GLY A O 1
ATOM 717 N N . LYS A 1 102 ? -13.711 -23.547 -9.047 1 97.44 102 LYS A N 1
ATOM 718 C CA . LYS A 1 102 ? -14.758 -24.109 -8.211 1 97.44 102 LYS A CA 1
ATOM 719 C C . LYS A 1 102 ? -14.328 -24.188 -6.75 1 97.44 102 LYS A C 1
ATOM 721 O O . LYS A 1 102 ? -13.227 -24.656 -6.441 1 97.44 102 LYS A O 1
ATOM 726 N N . ILE A 1 103 ? -15.211 -23.734 -5.879 1 96.62 103 ILE A N 1
ATOM 727 C CA . ILE A 1 103 ? -14.891 -23.766 -4.457 1 96.62 103 ILE A CA 1
ATOM 728 C C . ILE A 1 103 ? -14.789 -25.219 -3.988 1 96.62 103 ILE A C 1
ATOM 730 O O . ILE A 1 103 ? -15.688 -26.016 -4.23 1 96.62 103 ILE A O 1
ATOM 734 N N . LEU A 1 104 ? -13.758 -25.578 -3.354 1 97.06 104 LEU A N 1
ATOM 735 C CA . LEU A 1 104 ? -13.516 -26.922 -2.877 1 97.06 104 LEU A CA 1
ATOM 736 C C . LEU A 1 104 ? -13.852 -27.047 -1.395 1 97.06 104 LEU A C 1
ATOM 738 O O . LEU A 1 104 ? -14.539 -27.984 -0.986 1 97.06 104 LEU A O 1
ATOM 742 N N . VAL A 1 105 ? -13.312 -26.141 -0.571 1 95.31 105 VAL A N 1
ATOM 743 C CA . VAL A 1 105 ? -13.586 -26.078 0.862 1 95.31 105 VAL A CA 1
ATOM 744 C C . VAL A 1 105 ? -13.867 -24.641 1.281 1 95.31 105 VAL A C 1
ATOM 746 O O . VAL A 1 105 ? -13.328 -23.703 0.688 1 95.31 105 VAL A O 1
ATOM 749 N N . ALA A 1 106 ? -14.742 -24.484 2.258 1 94.81 106 ALA A N 1
ATOM 750 C CA . ALA A 1 106 ? -15.102 -23.172 2.789 1 94.81 106 ALA A CA 1
ATOM 751 C C . ALA A 1 106 ? -15.188 -23.203 4.312 1 94.81 106 ALA A C 1
ATOM 753 O O . ALA A 1 106 ? -15.695 -24.172 4.891 1 94.81 106 ALA A O 1
ATOM 754 N N . GLU A 1 107 ? -14.586 -22.234 4.891 1 93.44 107 GLU A N 1
ATOM 755 C CA . GLU A 1 107 ? -14.711 -22.031 6.332 1 93.44 107 GLU A CA 1
ATOM 756 C C . GLU A 1 107 ? -15.211 -20.625 6.648 1 93.44 107 GLU A C 1
ATOM 758 O O . GLU A 1 107 ? -14.742 -19.641 6.059 1 93.44 107 GLU A O 1
ATOM 763 N N . CYS A 1 108 ? -16.188 -20.531 7.332 1 87.69 108 CYS A N 1
ATOM 764 C CA . CYS A 1 108 ? -16.719 -19.234 7.738 1 87.69 108 CYS A CA 1
ATOM 765 C C . CYS A 1 108 ? -17.375 -19.328 9.109 1 87.69 108 CYS A C 1
ATOM 767 O O . CYS A 1 108 ? -17.625 -20.422 9.617 1 87.69 108 CYS A O 1
ATOM 769 N N . GLU A 1 109 ? -17.484 -18.219 9.578 1 71.31 109 GLU A N 1
ATOM 770 C CA . GLU A 1 109 ? -18.266 -18.156 10.812 1 71.31 109 GLU A CA 1
ATOM 771 C C . GLU A 1 109 ? -19.766 -18.125 10.523 1 71.31 109 GLU A C 1
ATOM 773 O O . GLU A 1 109 ? -20.25 -17.156 9.93 1 71.31 109 GLU A O 1
ATOM 778 N N . GLY A 1 110 ? -20.453 -19.156 10.789 1 62.69 110 GLY A N 1
ATOM 779 C CA . GLY A 1 110 ? -21.906 -19.156 10.711 1 62.69 110 GLY A CA 1
ATOM 780 C C . GLY A 1 110 ? -22.438 -19.281 9.289 1 62.69 110 GLY A C 1
ATOM 781 O O . GLY A 1 110 ? -23.578 -18.906 9.008 1 62.69 110 GLY A O 1
ATOM 782 N N . CYS A 1 111 ? -21.578 -19.609 8.352 1 65.69 111 CYS A N 1
ATOM 783 C CA . CYS A 1 111 ? -22.078 -19.656 6.98 1 65.69 111 CYS A CA 1
ATOM 784 C C . CYS A 1 111 ? -21.812 -21.016 6.348 1 65.69 111 CYS A C 1
ATOM 786 O O . CYS A 1 111 ? -21.172 -21.875 6.957 1 65.69 111 CYS A O 1
ATOM 788 N N . GLU A 1 112 ? -22.531 -21.438 5.309 1 64.12 112 GLU A N 1
ATOM 789 C CA . GLU A 1 112 ? -22.344 -22.703 4.629 1 64.12 112 GLU A CA 1
ATOM 790 C C . GLU A 1 112 ? -21.234 -22.625 3.578 1 64.12 112 GLU A C 1
ATOM 792 O O . GLU A 1 112 ? -20.812 -23.641 3.029 1 64.12 112 GLU A O 1
ATOM 797 N N . GLY A 1 113 ? -20.328 -21.516 3.484 1 62.38 113 GLY A N 1
ATOM 798 C CA . GLY A 1 113 ? -19.062 -21.328 2.787 1 62.38 113 GLY A CA 1
ATOM 799 C C . GLY A 1 113 ? -19.156 -21.578 1.297 1 62.38 113 GLY A C 1
ATOM 800 O O . GLY A 1 113 ? -18.188 -21.422 0.568 1 62.38 113 GLY A O 1
ATOM 801 N N . GLY A 1 114 ? -20.281 -21.969 0.561 1 81.81 114 GLY A N 1
ATOM 802 C CA . GLY A 1 114 ? -20.562 -22.078 -0.86 1 81.81 114 GLY A CA 1
ATOM 803 C C . GLY A 1 114 ? -19.781 -23.188 -1.535 1 81.81 114 GLY A C 1
ATOM 804 O O . GLY A 1 114 ? -19.5 -23.125 -2.732 1 81.81 114 GLY A O 1
ATOM 805 N N . GLU A 1 115 ? -19.406 -24.328 -0.851 1 90.44 115 GLU A N 1
ATOM 806 C CA . GLU A 1 115 ? -18.625 -25.422 -1.421 1 90.44 115 GLU A CA 1
ATOM 807 C C . GLU A 1 115 ? -19.297 -26 -2.658 1 90.44 115 GLU A C 1
ATOM 809 O O . GLU A 1 115 ? -20.516 -26.203 -2.668 1 90.44 115 GLU A O 1
ATOM 814 N N . GLY A 1 116 ? -18.531 -26.078 -3.713 1 91.94 116 GLY A N 1
ATOM 815 C CA . GLY A 1 116 ? -19.047 -26.594 -4.969 1 91.94 116 GLY A CA 1
ATOM 816 C C . GLY A 1 116 ? -19.438 -25.516 -5.953 1 91.94 116 GLY A C 1
ATOM 817 O O . GLY A 1 116 ? -19.578 -25.781 -7.148 1 91.94 116 GLY A O 1
ATOM 818 N N . GLU A 1 117 ? -19.594 -24.344 -5.492 1 92.25 117 GLU A N 1
ATOM 819 C CA . GLU A 1 117 ? -19.984 -23.234 -6.352 1 92.25 117 GLU A CA 1
ATOM 820 C C . GLU A 1 117 ? -18.875 -22.844 -7.312 1 92.25 117 GLU A C 1
ATOM 822 O O . GLU A 1 117 ? -17.703 -22.828 -6.934 1 92.25 117 GLU A O 1
ATOM 827 N N . ASP A 1 118 ? -19.25 -22.516 -8.539 1 96.12 118 ASP A N 1
ATOM 828 C CA . ASP A 1 118 ? -18.297 -22.016 -9.531 1 96.12 118 ASP A CA 1
ATOM 829 C C . ASP A 1 118 ? -18.141 -20.5 -9.414 1 96.12 118 ASP A C 1
ATOM 831 O O . ASP A 1 118 ? -19.078 -19.75 -9.688 1 96.12 118 ASP A O 1
ATOM 835 N N . ILE A 1 119 ? -16.953 -20.094 -9.031 1 94.19 119 ILE A N 1
ATOM 836 C CA . ILE A 1 119 ? -16.734 -18.672 -8.852 1 94.19 119 ILE A CA 1
ATOM 837 C C . ILE A 1 119 ? -15.758 -18.156 -9.906 1 94.19 119 ILE A C 1
ATOM 839 O O . ILE A 1 119 ? -15.195 -17.062 -9.758 1 94.19 119 ILE A O 1
ATOM 843 N N . SER A 1 120 ? -15.477 -18.891 -10.992 1 96.19 120 SER A N 1
ATOM 844 C CA . SER A 1 120 ? -14.531 -18.531 -12.047 1 96.19 120 SER A CA 1
ATOM 845 C C . SER A 1 120 ? -14.977 -17.281 -12.797 1 96.19 120 SER A C 1
ATOM 847 O O . SER A 1 120 ? -14.18 -16.641 -13.477 1 96.19 120 SER A O 1
ATOM 849 N N . GLY A 1 121 ? -16.266 -16.953 -12.648 1 94.06 121 GLY A N 1
ATOM 850 C CA . GLY A 1 121 ? -16.812 -15.797 -13.336 1 94.06 121 GLY A CA 1
ATOM 851 C C . GLY A 1 121 ? -16.531 -14.492 -12.617 1 94.06 121 GLY A C 1
ATOM 852 O O . GLY A 1 121 ? -16.703 -13.414 -13.188 1 94.06 121 GLY A O 1
ATOM 853 N N . GLN A 1 122 ? -16.203 -14.594 -11.32 1 93.25 122 GLN A N 1
ATOM 854 C CA . GLN A 1 122 ? -15.828 -13.391 -10.586 1 93.25 122 GLN A CA 1
ATOM 855 C C . GLN A 1 122 ? -14.531 -12.797 -11.117 1 93.25 122 GLN A C 1
ATOM 857 O O . GLN A 1 122 ? -13.547 -13.516 -11.32 1 93.25 122 GLN A O 1
ATOM 862 N N . GLU A 1 123 ? -14.461 -11.469 -11.312 1 94.06 123 GLU A N 1
ATOM 863 C CA . GLU A 1 123 ? -13.359 -10.789 -11.984 1 94.06 123 GLU A CA 1
ATOM 864 C C . GLU A 1 123 ? -12.023 -11.117 -11.32 1 94.06 123 GLU A C 1
ATOM 866 O O . GLU A 1 123 ? -11.047 -11.445 -12.008 1 94.06 123 GLU A O 1
ATOM 871 N N . HIS A 1 124 ? -11.93 -11.023 -9.969 1 94.38 124 HIS A N 1
ATOM 872 C CA . HIS A 1 124 ? -10.664 -11.219 -9.258 1 94.38 124 HIS A CA 1
ATOM 873 C C . HIS A 1 124 ? -10.219 -12.68 -9.312 1 94.38 124 HIS A C 1
ATOM 875 O O . HIS A 1 124 ? -9.023 -12.961 -9.328 1 94.38 124 HIS A O 1
ATOM 881 N N . ILE A 1 125 ? -11.141 -13.641 -9.383 1 96.88 125 ILE A N 1
ATOM 882 C CA . ILE A 1 125 ? -10.805 -15.055 -9.508 1 96.88 125 ILE A CA 1
ATOM 883 C C . ILE A 1 125 ? -10.336 -15.352 -10.93 1 96.88 125 ILE A C 1
ATOM 885 O O . ILE A 1 125 ? -9.336 -16.047 -11.125 1 96.88 125 ILE A O 1
ATOM 889 N N . ALA A 1 126 ? -11.094 -14.836 -11.914 1 96.81 126 ALA A N 1
ATOM 890 C CA . ALA A 1 126 ? -10.695 -14.992 -13.305 1 96.81 126 ALA A CA 1
ATOM 891 C C . ALA A 1 126 ? -9.266 -14.5 -13.531 1 96.81 126 ALA A C 1
ATOM 893 O O . ALA A 1 126 ? -8.5 -15.109 -14.273 1 96.81 126 ALA A O 1
ATOM 894 N N . GLN A 1 127 ? -8.969 -13.398 -12.891 1 94.69 127 GLN A N 1
ATOM 895 C CA . GLN A 1 127 ? -7.625 -12.836 -13.016 1 94.69 127 GLN A CA 1
ATOM 896 C C . GLN A 1 127 ? -6.57 -13.789 -12.453 1 94.69 127 GLN A C 1
ATOM 898 O O . GLN A 1 127 ? -5.512 -13.969 -13.055 1 94.69 127 GLN A O 1
ATOM 903 N N . ILE A 1 128 ? -6.812 -14.375 -11.312 1 95.94 128 ILE A N 1
ATOM 904 C CA . ILE A 1 128 ? -5.883 -15.32 -10.719 1 95.94 128 ILE A CA 1
ATOM 905 C C . ILE A 1 128 ? -5.703 -16.516 -11.648 1 95.94 128 ILE A C 1
ATOM 907 O O . ILE A 1 128 ? -4.582 -17 -11.844 1 95.94 128 ILE A O 1
ATOM 911 N N . LEU A 1 129 ? -6.836 -17 -12.18 1 96.31 129 LEU A N 1
ATOM 912 C CA . LEU A 1 129 ? -6.789 -18.156 -13.055 1 96.31 129 LEU A CA 1
ATOM 913 C C . LEU A 1 129 ? -5.977 -17.859 -14.312 1 96.31 129 LEU A C 1
ATOM 915 O O . LEU A 1 129 ? -5.293 -18.734 -14.844 1 96.31 129 LEU A O 1
ATOM 919 N N . ARG A 1 130 ? -6.031 -16.641 -14.688 1 93.31 130 ARG A N 1
ATOM 920 C CA . ARG A 1 130 ? -5.344 -16.234 -15.914 1 93.31 130 ARG A CA 1
ATOM 921 C C . ARG A 1 130 ? -3.873 -15.945 -15.641 1 93.31 130 ARG A C 1
ATOM 923 O O . ARG A 1 130 ? -2.998 -16.406 -16.375 1 93.31 130 ARG A O 1
ATOM 930 N N . THR A 1 131 ? -3.545 -15.227 -14.562 1 92.19 131 THR A N 1
ATOM 931 C CA . THR A 1 131 ? -2.209 -14.664 -14.398 1 92.19 131 THR A CA 1
ATOM 932 C C . THR A 1 131 ? -1.433 -15.43 -13.328 1 92.19 131 THR A C 1
ATOM 934 O O . THR A 1 131 ? -0.208 -15.32 -13.242 1 92.19 131 THR A O 1
ATOM 937 N N . LYS A 1 132 ? -2.141 -16.078 -12.453 1 96.19 132 LYS A N 1
ATOM 938 C CA . LYS A 1 132 ? -1.584 -16.766 -11.289 1 96.19 132 LYS A CA 1
ATOM 939 C C . LYS A 1 132 ? -0.92 -15.773 -10.336 1 96.19 132 LYS A C 1
ATOM 941 O O . LYS A 1 132 ? 0.054 -16.109 -9.664 1 96.19 132 LYS A O 1
ATOM 946 N N . ASN A 1 133 ? -1.342 -14.539 -10.359 1 95.25 133 ASN A N 1
ATOM 947 C CA . ASN A 1 133 ? -0.916 -13.508 -9.422 1 95.25 133 ASN A CA 1
ATOM 948 C C . ASN A 1 133 ? -1.995 -13.219 -8.383 1 95.25 133 ASN A C 1
ATOM 950 O O . ASN A 1 133 ? -3.182 -13.422 -8.641 1 95.25 133 ASN A O 1
ATOM 954 N N . PRO A 1 134 ? -1.576 -12.797 -7.152 1 97.5 134 PRO A N 1
ATOM 955 C CA . PRO A 1 134 ? -2.586 -12.438 -6.156 1 97.5 134 PRO A CA 1
ATOM 956 C C . PRO A 1 134 ? -3.475 -11.281 -6.617 1 97.5 134 PRO A C 1
ATOM 958 O O . PRO A 1 134 ? -3.062 -10.477 -7.453 1 97.5 134 PRO A O 1
ATOM 961 N N . THR A 1 135 ? -4.668 -11.25 -6.062 1 97.5 135 THR A N 1
ATOM 962 C CA . THR A 1 135 ? -5.621 -10.219 -6.445 1 97.5 135 THR A CA 1
ATOM 963 C C . THR A 1 135 ? -6.352 -9.672 -5.219 1 97.5 135 THR A C 1
ATOM 965 O O . THR A 1 135 ? -6.359 -10.312 -4.164 1 97.5 135 THR A O 1
ATOM 968 N N . PHE A 1 136 ? -6.828 -8.484 -5.309 1 97.56 136 PHE A N 1
ATOM 969 C CA . PHE A 1 136 ? -7.742 -7.805 -4.402 1 97.56 136 PHE A CA 1
ATOM 970 C C . PHE A 1 136 ? -9.023 -7.398 -5.125 1 97.56 136 PHE A C 1
ATOM 972 O O . PHE A 1 136 ? -8.977 -6.656 -6.105 1 97.56 136 PHE A O 1
ATOM 979 N N . SER A 1 137 ? -10.18 -7.91 -4.684 1 96.38 137 SER A N 1
ATOM 980 C CA . SER A 1 137 ? -11.414 -7.75 -5.449 1 96.38 137 SER A CA 1
ATOM 981 C C . SER A 1 137 ? -12.055 -6.391 -5.191 1 96.38 137 SER A C 1
ATOM 983 O O . SER A 1 137 ? -11.68 -5.691 -4.25 1 96.38 137 SER A O 1
ATOM 985 N N . GLY A 1 138 ? -12.969 -6.039 -6.105 1 92.12 138 GLY A N 1
ATOM 986 C CA . GLY A 1 138 ? -13.922 -5 -5.75 1 92.12 138 GLY A CA 1
ATOM 987 C C . GLY A 1 138 ? -14.906 -5.43 -4.68 1 92.12 138 GLY A C 1
ATOM 988 O O . GLY A 1 138 ? -14.828 -6.551 -4.176 1 92.12 138 GLY A O 1
ATOM 989 N N . GLN A 1 139 ? -15.758 -4.492 -4.367 1 90.12 139 GLN A N 1
ATOM 990 C CA . GLN A 1 139 ? -16.797 -4.824 -3.395 1 90.12 139 GLN A CA 1
ATOM 991 C C . GLN A 1 139 ? -17.938 -5.598 -4.051 1 90.12 139 GLN A C 1
ATOM 993 O O . GLN A 1 139 ? -18.328 -5.285 -5.176 1 90.12 139 GLN A O 1
ATOM 998 N N . PHE A 1 140 ? -18.375 -6.668 -3.41 1 85.62 140 PHE A N 1
ATOM 999 C CA . PHE A 1 140 ? -19.484 -7.453 -3.924 1 85.62 140 PHE A CA 1
ATOM 1000 C C . PHE A 1 140 ? -20.391 -7.918 -2.789 1 85.62 140 PHE A C 1
ATOM 1002 O O . PHE A 1 140 ? -19.969 -7.957 -1.631 1 85.62 140 PHE A O 1
ATOM 1009 N N . LEU A 1 141 ? -21.609 -8.141 -3.197 1 81.19 141 LEU A N 1
ATOM 1010 C CA . LEU A 1 141 ? -22.594 -8.586 -2.221 1 81.19 141 LEU A CA 1
ATOM 1011 C C . LEU A 1 141 ? -22.422 -10.062 -1.905 1 81.19 141 LEU A C 1
ATOM 1013 O O . LEU A 1 141 ? -22.344 -10.898 -2.814 1 81.19 141 LEU A O 1
ATOM 1017 N N . LEU A 1 142 ? -22.297 -10.359 -0.633 1 77.25 142 LEU A N 1
ATOM 1018 C CA . LEU A 1 142 ? -22.234 -11.734 -0.158 1 77.25 142 LEU A CA 1
ATOM 1019 C C . LEU A 1 142 ? -23.641 -12.297 0.045 1 77.25 142 LEU A C 1
ATOM 1021 O O . LEU A 1 142 ? -24.609 -11.547 0.124 1 77.25 142 LEU A O 1
ATOM 1025 N N . VAL A 1 143 ? -23.719 -13.641 0.119 1 71.88 143 VAL A N 1
ATOM 1026 C CA . VAL A 1 143 ? -24.984 -14.336 0.277 1 71.88 143 VAL A CA 1
ATOM 1027 C C . VAL A 1 143 ? -25.641 -13.93 1.599 1 71.88 143 VAL A C 1
ATOM 1029 O O . VAL A 1 143 ? -26.859 -13.844 1.697 1 71.88 143 VAL A O 1
ATOM 1032 N N . GLU A 1 144 ? -24.828 -13.578 2.537 1 73.94 144 GLU A N 1
ATOM 1033 C CA . GLU A 1 144 ? -25.297 -13.234 3.875 1 73.94 144 GLU A CA 1
ATOM 1034 C C . GLU A 1 144 ? -25.859 -11.82 3.908 1 73.94 144 GLU A C 1
ATOM 1036 O O . GLU A 1 144 ? -26.484 -11.414 4.898 1 73.94 144 GLU A O 1
ATOM 1041 N N . GLY A 1 145 ? -25.656 -11.055 2.891 1 74.06 145 GLY A N 1
ATOM 1042 C CA . GLY A 1 145 ? -26.312 -9.766 2.791 1 74.06 145 GLY A CA 1
ATOM 1043 C C . GLY A 1 145 ? -25.391 -8.594 3.057 1 74.06 145 GLY A C 1
ATOM 1044 O O . GLY A 1 145 ? -25.844 -7.449 3.123 1 74.06 145 GLY A O 1
ATOM 1045 N N . TYR A 1 146 ? -24.172 -8.922 3.33 1 77.06 146 TYR A N 1
ATOM 1046 C CA . TYR A 1 146 ? -23.234 -7.816 3.523 1 77.06 146 TYR A CA 1
ATOM 1047 C C . TYR A 1 146 ? -22.203 -7.766 2.396 1 77.06 146 TYR A C 1
ATOM 1049 O O . TYR A 1 146 ? -22 -8.758 1.69 1 77.06 146 TYR A O 1
ATOM 1057 N N . HIS A 1 147 ? -21.688 -6.523 2.219 1 84.62 147 HIS A N 1
ATOM 1058 C CA . HIS A 1 147 ? -20.688 -6.355 1.182 1 84.62 147 HIS A CA 1
ATOM 1059 C C . HIS A 1 147 ? -19.312 -6.785 1.679 1 84.62 147 HIS A C 1
ATOM 1061 O O . HIS A 1 147 ? -18.953 -6.535 2.834 1 84.62 147 HIS A O 1
ATOM 1067 N N . GLY A 1 148 ? -18.641 -7.5 0.848 1 90.94 148 GLY A N 1
ATOM 1068 C CA . GLY A 1 148 ? -17.281 -7.922 1.167 1 90.94 148 GLY A CA 1
ATOM 1069 C C . GLY A 1 148 ? -16.297 -7.676 0.038 1 90.94 148 GLY A C 1
ATOM 1070 O O . GLY A 1 148 ? -16.703 -7.281 -1.062 1 90.94 148 GLY A O 1
ATOM 1071 N N . THR A 1 149 ? -15.07 -7.695 0.324 1 94.88 149 THR A N 1
ATOM 1072 C CA . THR A 1 149 ? -13.945 -7.695 -0.604 1 94.88 149 THR A CA 1
ATOM 1073 C C . THR A 1 149 ? -13.031 -8.891 -0.344 1 94.88 149 THR A C 1
ATOM 1075 O O . THR A 1 149 ? -12.875 -9.32 0.799 1 94.88 149 THR A O 1
ATOM 1078 N N . ALA A 1 150 ? -12.43 -9.391 -1.392 1 96.56 150 ALA A N 1
ATOM 1079 C CA . ALA A 1 150 ? -11.664 -10.625 -1.255 1 96.56 150 ALA A CA 1
ATOM 1080 C C . ALA A 1 150 ? -10.188 -10.398 -1.579 1 96.56 150 ALA A C 1
ATOM 1082 O O . ALA A 1 150 ? -9.859 -9.672 -2.523 1 96.56 150 ALA A O 1
ATOM 1083 N N . ILE A 1 151 ? -9.32 -10.945 -0.779 1 98.25 151 ILE A N 1
ATOM 1084 C CA . ILE A 1 151 ? -7.91 -11.148 -1.099 1 98.25 151 ILE A CA 1
ATOM 1085 C C . ILE A 1 151 ? -7.684 -12.594 -1.545 1 98.25 151 ILE A C 1
ATOM 1087 O O . ILE A 1 151 ? -8.07 -13.531 -0.847 1 98.25 151 ILE A O 1
ATOM 1091 N N . ALA A 1 152 ? -7.102 -12.773 -2.701 1 98.5 152 ALA A N 1
ATOM 1092 C CA . ALA A 1 152 ? -6.938 -14.125 -3.227 1 98.5 152 ALA A CA 1
ATOM 1093 C C . ALA A 1 152 ? -5.504 -14.359 -3.693 1 98.5 152 ALA A C 1
ATOM 1095 O O . ALA A 1 152 ? -4.863 -13.453 -4.23 1 98.5 152 ALA A O 1
ATOM 1096 N N . TYR A 1 153 ? -5.023 -15.539 -3.436 1 98.56 153 TYR A N 1
ATOM 1097 C CA . TYR A 1 153 ? -3.689 -15.977 -3.834 1 98.56 153 TYR A CA 1
ATOM 1098 C C . TYR A 1 153 ? -3.748 -17.312 -4.562 1 98.56 153 TYR A C 1
ATOM 1100 O O . TYR A 1 153 ? -4.539 -18.188 -4.207 1 98.56 153 TYR A O 1
ATOM 1108 N N . PRO A 1 154 ? -2.904 -17.438 -5.578 1 98.19 154 PRO A N 1
ATOM 1109 C CA . PRO A 1 154 ? -2.752 -18.781 -6.156 1 98.19 154 PRO A CA 1
ATOM 1110 C C . PRO A 1 154 ? -2.021 -19.75 -5.227 1 98.19 154 PRO A C 1
ATOM 1112 O O . PRO A 1 154 ? -1.278 -19.312 -4.344 1 98.19 154 PRO A O 1
ATOM 1115 N N . VAL A 1 155 ? -2.305 -21 -5.387 1 98.25 155 VAL A N 1
ATOM 1116 C CA . VAL A 1 155 ? -1.57 -22.016 -4.652 1 98.25 155 VAL A CA 1
ATOM 1117 C C . VAL A 1 155 ? -0.797 -22.906 -5.629 1 98.25 155 VAL A C 1
ATOM 1119 O O . VAL A 1 155 ? -1.382 -23.484 -6.547 1 98.25 155 VAL A O 1
ATOM 1122 N N . ILE A 1 156 ? 0.493 -22.953 -5.484 1 97.5 156 ILE A N 1
ATOM 1123 C CA . ILE A 1 156 ? 1.395 -23.766 -6.285 1 97.5 156 ILE A CA 1
ATOM 1124 C C . ILE A 1 156 ? 1.88 -24.953 -5.465 1 97.5 156 ILE A C 1
ATOM 1126 O O . ILE A 1 156 ? 2.363 -24.797 -4.344 1 97.5 156 ILE A O 1
ATOM 1130 N N . SER A 1 157 ? 1.752 -26.141 -5.988 1 96.5 157 SER A N 1
ATOM 1131 C CA . SER A 1 157 ? 2.164 -27.359 -5.293 1 96.5 157 SER A CA 1
ATOM 1132 C C . SER A 1 157 ? 3.674 -27.391 -5.086 1 96.5 157 SER A C 1
ATOM 1134 O O . SER A 1 157 ? 4.406 -26.609 -5.699 1 96.5 157 SER A O 1
ATOM 1136 N N . PRO A 1 158 ? 4.129 -28.281 -4.219 1 93.56 158 PRO A N 1
ATOM 1137 C CA . PRO A 1 158 ? 5.578 -28.422 -4.039 1 93.56 158 PRO A CA 1
ATOM 1138 C C . PRO A 1 158 ? 6.301 -28.766 -5.34 1 93.56 158 PRO A C 1
ATOM 1140 O O . PRO A 1 158 ? 7.477 -28.438 -5.5 1 93.56 158 PRO A O 1
ATOM 1143 N N . GLU A 1 159 ? 5.578 -29.391 -6.293 1 93.75 159 GLU A N 1
ATOM 1144 C CA . GLU A 1 159 ? 6.156 -29.766 -7.582 1 93.75 159 GLU A CA 1
ATOM 1145 C C . GLU A 1 159 ? 6.109 -28.594 -8.562 1 93.75 159 GLU A C 1
ATOM 1147 O O . GLU A 1 159 ? 6.566 -28.719 -9.703 1 93.75 159 GLU A O 1
ATOM 1152 N N . GLY A 1 160 ? 5.586 -27.438 -8.133 1 94.69 160 GLY A N 1
ATOM 1153 C CA . GLY A 1 160 ? 5.602 -26.234 -8.953 1 94.69 160 GLY A CA 1
ATOM 1154 C C . GLY A 1 160 ? 4.379 -26.109 -9.844 1 94.69 160 GLY A C 1
ATOM 1155 O O . GLY A 1 160 ? 4.398 -25.375 -10.828 1 94.69 160 GLY A O 1
ATOM 1156 N N . LYS A 1 161 ? 3.326 -26.891 -9.508 1 96.69 161 LYS A N 1
ATOM 1157 C CA . LYS A 1 161 ? 2.131 -26.859 -10.344 1 96.69 161 LYS A CA 1
ATOM 1158 C C . LYS A 1 161 ? 1.034 -26 -9.703 1 96.69 161 LYS A C 1
ATOM 1160 O O . LYS A 1 161 ? 0.771 -26.125 -8.508 1 96.69 161 LYS A O 1
ATOM 1165 N N . PHE A 1 162 ? 0.416 -25.172 -10.547 1 97.81 162 PHE A N 1
ATOM 1166 C CA . PHE A 1 162 ? -0.772 -24.438 -10.109 1 97.81 162 PHE A CA 1
ATOM 1167 C C . PHE A 1 162 ? -1.922 -25.406 -9.844 1 97.81 162 PHE A C 1
ATOM 1169 O O . PHE A 1 162 ? -2.336 -26.156 -10.727 1 97.81 162 PHE A O 1
ATOM 1176 N N . ILE A 1 163 ? -2.498 -25.406 -8.648 1 98.12 163 ILE A N 1
ATOM 1177 C CA . ILE A 1 163 ? -3.527 -26.375 -8.32 1 98.12 163 ILE A CA 1
ATOM 1178 C C . ILE A 1 163 ? -4.82 -25.672 -7.934 1 98.12 163 ILE A C 1
ATOM 1180 O O . ILE A 1 163 ? -5.805 -26.312 -7.562 1 98.12 163 ILE A O 1
ATOM 1184 N N . GLY A 1 164 ? -4.859 -24.328 -7.969 1 98.44 164 GLY A N 1
ATOM 1185 C CA . GLY A 1 164 ? -5.977 -23.5 -7.543 1 98.44 164 GLY A CA 1
ATOM 1186 C C . GLY A 1 164 ? -5.559 -22.344 -6.656 1 98.44 164 GLY A C 1
ATOM 1187 O O . GLY A 1 164 ? -4.504 -21.734 -6.871 1 98.44 164 GLY A O 1
ATOM 1188 N N . GLY A 1 165 ? -6.453 -22 -5.746 1 98.56 165 GLY A N 1
ATOM 1189 C CA . GLY A 1 165 ? -6.102 -20.844 -4.93 1 98.56 165 GLY A CA 1
ATOM 1190 C C . GLY A 1 165 ? -6.934 -20.734 -3.664 1 98.56 165 GLY A C 1
ATOM 1191 O O . GLY A 1 165 ? -7.711 -21.641 -3.348 1 98.56 165 GLY A O 1
ATOM 1192 N N . ILE A 1 166 ? -6.637 -19.719 -2.912 1 98.56 166 ILE A N 1
ATOM 1193 C CA . ILE A 1 166 ? -7.363 -19.344 -1.702 1 98.56 166 ILE A CA 1
ATOM 1194 C C . ILE A 1 166 ? -7.961 -17.953 -1.87 1 98.56 166 ILE A C 1
ATOM 1196 O O . ILE A 1 166 ? -7.352 -17.078 -2.49 1 98.56 166 ILE A O 1
ATOM 1200 N N . SER A 1 167 ? -9.109 -17.75 -1.365 1 97.38 167 SER A N 1
ATOM 1201 C CA . SER A 1 167 ? -9.789 -16.453 -1.306 1 97.38 167 SER A CA 1
ATOM 1202 C C . SER A 1 167 ? -10.352 -16.188 0.088 1 97.38 167 SER A C 1
ATOM 1204 O O . SER A 1 167 ? -11.094 -17.016 0.632 1 97.38 167 SER A O 1
ATOM 1206 N N . ALA A 1 168 ? -9.953 -15.125 0.666 1 97.12 168 ALA A N 1
ATOM 1207 C CA . ALA A 1 168 ? -10.438 -14.719 1.981 1 97.12 168 ALA A CA 1
ATOM 1208 C C . ALA A 1 168 ? -11.211 -13.406 1.894 1 97.12 168 ALA A C 1
ATOM 1210 O O . ALA A 1 168 ? -10.797 -12.477 1.2 1 97.12 168 ALA A O 1
ATOM 1211 N N . ILE A 1 169 ? -12.297 -13.352 2.572 1 95.31 169 ILE A N 1
ATOM 1212 C CA . ILE A 1 169 ? -13.211 -12.219 2.453 1 95.31 169 ILE A CA 1
ATOM 1213 C C . ILE A 1 169 ? -13.117 -11.352 3.701 1 95.31 169 ILE A C 1
ATOM 1215 O O . ILE A 1 169 ? -13.148 -11.852 4.824 1 95.31 169 ILE A O 1
ATOM 1219 N N . LEU A 1 170 ? -12.93 -10.07 3.5 1 94.31 170 LEU A N 1
ATOM 1220 C CA . LEU A 1 170 ? -13.031 -9.109 4.594 1 94.31 170 LEU A CA 1
ATOM 1221 C C . LEU A 1 170 ? -14.227 -8.18 4.398 1 94.31 170 LEU A C 1
ATOM 1223 O O . LEU A 1 170 ? -14.734 -8.047 3.285 1 94.31 170 LEU A O 1
ATOM 1227 N N . LYS A 1 171 ? -14.695 -7.625 5.488 1 88.69 171 LYS A N 1
ATOM 1228 C CA . LYS A 1 171 ? -15.75 -6.613 5.48 1 88.69 171 LYS A CA 1
ATOM 1229 C C . LYS A 1 171 ? -15.172 -5.211 5.641 1 88.69 171 LYS A C 1
ATOM 1231 O O . LYS A 1 171 ? -14.844 -4.793 6.75 1 88.69 171 LYS A O 1
ATOM 1236 N N . PRO A 1 172 ? -15.164 -4.484 4.551 1 90.12 172 PRO A N 1
ATOM 1237 C CA . PRO A 1 172 ? -14.547 -3.156 4.617 1 90.12 172 PRO A CA 1
ATOM 1238 C C . PRO A 1 172 ? -15.203 -2.258 5.664 1 90.12 172 PRO A C 1
ATOM 1240 O O . PRO A 1 172 ? -14.516 -1.498 6.348 1 90.12 172 PRO A O 1
ATOM 1243 N N . GLU A 1 173 ? -16.484 -2.322 5.809 1 86.06 173 GLU A N 1
ATOM 1244 C CA . GLU A 1 173 ? -17.203 -1.486 6.77 1 86.06 173 GLU A CA 1
ATOM 1245 C C . GLU A 1 173 ? -16.734 -1.762 8.195 1 86.06 173 GLU A C 1
ATOM 1247 O O . GLU A 1 173 ? -16.469 -0.831 8.953 1 86.06 173 GLU A O 1
ATOM 1252 N N . GLU A 1 174 ? -16.656 -2.986 8.539 1 86.12 174 GLU A N 1
ATOM 1253 C CA . GLU A 1 174 ? -16.234 -3.354 9.883 1 86.12 174 GLU A CA 1
ATOM 1254 C C . GLU A 1 174 ? -14.781 -2.967 10.133 1 86.12 174 GLU A C 1
ATOM 1256 O O . GLU A 1 174 ? -14.43 -2.512 11.219 1 86.12 174 GLU A O 1
ATOM 1261 N N . LEU A 1 175 ? -13.984 -3.225 9.133 1 90.44 175 LEU A N 1
ATOM 1262 C CA . LEU A 1 175 ? -12.578 -2.838 9.227 1 90.44 175 LEU A CA 1
ATOM 1263 C C . LEU A 1 175 ? -12.445 -1.341 9.484 1 90.44 175 LEU A C 1
ATOM 1265 O O . LEU A 1 175 ? -11.711 -0.923 10.383 1 90.44 175 LEU A O 1
ATOM 1269 N N . MET A 1 176 ? -13.156 -0.562 8.734 1 90.25 176 MET A N 1
ATOM 1270 C CA . MET A 1 176 ? -13.086 0.891 8.859 1 90.25 176 MET A CA 1
ATOM 1271 C C . MET A 1 176 ? -13.672 1.355 10.188 1 90.25 176 MET A C 1
ATOM 1273 O O . MET A 1 176 ? -13.133 2.258 10.828 1 90.25 176 MET A O 1
ATOM 1277 N N . ASP A 1 177 ? -14.742 0.768 10.594 1 86.44 177 ASP A N 1
ATOM 1278 C CA . ASP A 1 177 ? -15.32 1.107 11.891 1 86.44 177 ASP A CA 1
ATOM 1279 C C . ASP A 1 177 ? -14.305 0.925 13.016 1 86.44 177 ASP A C 1
ATOM 1281 O O . ASP A 1 177 ? -14.141 1.806 13.859 1 86.44 177 ASP A O 1
ATOM 1285 N N . ALA A 1 178 ? -13.688 -0.145 12.992 1 85.69 178 ALA A N 1
ATOM 1286 C CA . ALA A 1 178 ? -12.742 -0.493 14.047 1 85.69 178 ALA A CA 1
ATOM 1287 C C . ALA A 1 178 ? -11.57 0.487 14.078 1 85.69 178 ALA A C 1
ATOM 1289 O O . ALA A 1 178 ? -11.047 0.802 15.148 1 85.69 178 ALA A O 1
ATOM 1290 N N . LEU A 1 179 ? -11.211 1 12.953 1 87.88 179 LEU A N 1
ATOM 1291 C CA . LEU A 1 179 ? -9.992 1.792 12.875 1 87.88 179 LEU A CA 1
ATOM 1292 C C . LEU A 1 179 ? -10.297 3.281 12.969 1 87.88 179 LEU A C 1
ATOM 1294 O O . LEU A 1 179 ? -9.484 4.059 13.484 1 87.88 179 LEU A O 1
ATOM 1298 N N . VAL A 1 180 ? -11.398 3.668 12.492 1 86.44 180 VAL A N 1
ATOM 1299 C CA . VAL A 1 180 ? -11.703 5.09 12.375 1 86.44 180 VAL A CA 1
ATOM 1300 C C . VAL A 1 180 ? -12.461 5.562 13.609 1 86.44 180 VAL A C 1
ATOM 1302 O O . VAL A 1 180 ? -12.273 6.691 14.078 1 86.44 180 VAL A O 1
ATOM 1305 N N . ALA A 1 181 ? -13.32 4.758 14.164 1 77.69 181 ALA A N 1
ATOM 1306 C CA . ALA A 1 181 ? -14.211 5.145 15.258 1 77.69 181 ALA A CA 1
ATOM 1307 C C . ALA A 1 181 ? -13.414 5.66 16.453 1 77.69 181 ALA A C 1
ATOM 1309 O O . ALA A 1 181 ? -13.719 6.727 17 1 77.69 181 ALA A O 1
ATOM 1310 N N . PRO A 1 182 ? -12.414 4.973 16.828 1 77.5 182 PRO A N 1
ATOM 1311 C CA . PRO A 1 182 ? -11.672 5.457 17.984 1 77.5 182 PRO A CA 1
ATOM 1312 C C . PRO A 1 182 ? -10.977 6.793 17.734 1 77.5 182 PRO A C 1
ATOM 1314 O O . PRO A 1 182 ? -10.75 7.566 18.672 1 77.5 182 PRO A O 1
ATOM 1317 N N . LYS A 1 183 ? -10.68 7.059 16.578 1 79.62 183 LYS A N 1
ATOM 1318 C CA . LYS A 1 183 ? -9.93 8.266 16.25 1 79.62 183 LYS A CA 1
ATOM 1319 C C . LYS A 1 183 ? -10.859 9.477 16.156 1 79.62 183 LYS A C 1
ATOM 1321 O O . LYS A 1 183 ? -10.461 10.594 16.5 1 79.62 183 LYS A O 1
ATOM 1326 N N . LEU A 1 184 ? -11.953 9.289 15.648 1 75.69 184 LEU A N 1
ATOM 1327 C CA . LEU A 1 184 ? -12.898 10.391 15.492 1 75.69 184 LEU A CA 1
ATOM 1328 C C . LEU A 1 184 ? -13.773 10.531 16.734 1 75.69 184 LEU A C 1
ATOM 1330 O O . LEU A 1 184 ? -14.531 11.5 16.859 1 75.69 184 LEU A O 1
ATOM 1334 N N . ARG A 1 185 ? -13.375 9.828 17.859 1 62.09 185 ARG A N 1
ATOM 1335 C CA . ARG A 1 185 ? -14.141 9.805 19.094 1 62.09 185 ARG A CA 1
ATOM 1336 C C . ARG A 1 185 ? -15.641 9.781 18.812 1 62.09 185 ARG A C 1
ATOM 1338 O O . ARG A 1 185 ? -16.391 10.594 19.359 1 62.09 185 ARG A O 1
ATOM 1345 N N . PHE A 1 186 ? -15.93 9.117 17.781 1 54.5 186 PHE A N 1
ATOM 1346 C CA . PHE A 1 186 ? -17.328 8.977 17.422 1 54.5 186 PHE A CA 1
ATOM 1347 C C . PHE A 1 186 ? -17.953 7.773 18.141 1 54.5 186 PHE A C 1
ATOM 1349 O O . PHE A 1 186 ? -17.344 6.707 18.203 1 54.5 186 PHE A O 1
ATOM 1356 N N . ASP A 1 187 ? -18.812 8.148 19.125 1 48.22 187 ASP A N 1
ATOM 1357 C CA . ASP A 1 187 ? -19.594 7.047 19.688 1 48.22 187 ASP A CA 1
ATOM 1358 C C . ASP A 1 187 ? -20.312 6.266 18.594 1 48.22 187 ASP A C 1
ATOM 1360 O O . ASP A 1 187 ? -21.281 6.754 18.016 1 48.22 187 ASP A O 1
ATOM 1364 N N . THR A 1 188 ? -19.719 5.18 18.078 1 46.5 188 THR A N 1
ATOM 1365 C CA . THR A 1 188 ? -20.281 4.379 17 1 46.5 188 THR A CA 1
ATOM 1366 C C . THR A 1 188 ? -21.703 3.945 17.328 1 46.5 188 THR A C 1
ATOM 1368 O O . THR A 1 188 ? -22.5 3.674 16.422 1 46.5 188 THR A O 1
ATOM 1371 N N . SER A 1 189 ? -22 3.742 18.578 1 45.94 189 SER A N 1
ATOM 1372 C CA . SER A 1 189 ? -23.312 3.266 19 1 45.94 189 SER A CA 1
ATOM 1373 C C . SER A 1 189 ? -24.375 4.34 18.812 1 45.94 189 SER A C 1
ATOM 1375 O O . SER A 1 189 ? -25.516 4.039 18.422 1 45.94 189 SER A O 1
ATOM 1377 N N . THR A 1 190 ? -24 5.531 19.078 1 47.72 190 THR A N 1
ATOM 1378 C CA . THR A 1 190 ? -24.953 6.625 18.938 1 47.72 190 THR A CA 1
ATOM 1379 C C . THR A 1 190 ? -24.641 7.457 17.703 1 47.72 190 THR A C 1
ATOM 1381 O O . THR A 1 190 ? -25.406 8.352 17.344 1 47.72 190 THR A O 1
ATOM 1384 N N . ARG A 1 191 ? -23.719 7.008 16.938 1 47.69 191 ARG A N 1
ATOM 1385 C CA . ARG A 1 191 ? -23.188 7.676 15.758 1 47.69 191 ARG A CA 1
ATOM 1386 C C . ARG A 1 191 ? -23.094 9.18 15.969 1 47.69 191 ARG A C 1
ATOM 1388 O O . ARG A 1 191 ? -23.438 9.961 15.078 1 47.69 191 ARG A O 1
ATOM 1395 N N . SER A 1 192 ? -23.141 9.656 17.203 1 46.97 192 SER A N 1
ATOM 1396 C CA . SER A 1 192 ? -23.062 11.062 17.594 1 46.97 192 SER A CA 1
ATOM 1397 C C . SER A 1 192 ? -21.609 11.5 17.75 1 46.97 192 SER A C 1
ATOM 1399 O O . SER A 1 192 ? -20.766 10.711 18.172 1 46.97 192 SER A O 1
ATOM 1401 N N . ASN A 1 193 ? -21.188 12.555 16.969 1 50.69 193 ASN A N 1
ATOM 1402 C CA . ASN A 1 193 ? -19.844 13.062 16.719 1 50.69 193 ASN A CA 1
ATOM 1403 C C . ASN A 1 193 ? -19.281 13.805 17.922 1 50.69 193 ASN A C 1
ATOM 1405 O O . ASN A 1 193 ? -19.969 14.633 18.516 1 50.69 193 ASN A O 1
ATOM 1409 N N . ILE A 1 194 ? -18.359 13.289 18.703 1 51.38 194 ILE A N 1
ATOM 1410 C CA . ILE A 1 194 ? -17.656 14.211 19.594 1 51.38 194 ILE A CA 1
ATOM 1411 C C . ILE A 1 194 ? -16.766 15.148 18.766 1 51.38 194 ILE A C 1
ATOM 1413 O O . ILE A 1 194 ? -16.625 16.328 19.109 1 51.38 194 ILE A O 1
ATOM 1417 N N . THR A 1 195 ? -16.109 14.664 17.641 1 57.91 195 THR A N 1
ATOM 1418 C CA . THR A 1 195 ? -15.32 15.602 16.844 1 57.91 195 THR A CA 1
ATOM 1419 C C . THR A 1 195 ? -16.156 16.156 15.688 1 57.91 195 THR A C 1
ATOM 1421 O O . THR A 1 195 ? -17.203 15.617 15.352 1 57.91 195 THR A O 1
ATOM 1424 N N . ASP A 1 196 ? -15.883 17.312 15.344 1 75.75 196 ASP A N 1
ATOM 1425 C CA . ASP A 1 196 ? -16.484 17.984 14.203 1 75.75 196 ASP A CA 1
ATOM 1426 C C . ASP A 1 196 ? -16.062 17.328 12.891 1 75.75 196 ASP A C 1
ATOM 1428 O O . ASP A 1 196 ? -16.406 17.812 11.812 1 75.75 196 ASP A O 1
ATOM 1432 N N . TYR A 1 197 ? -15.32 16.141 13.008 1 85.31 197 TYR A N 1
ATOM 1433 C CA . TYR A 1 197 ? -14.859 15.523 11.773 1 85.31 197 TYR A CA 1
ATOM 1434 C C . TYR A 1 197 ? -15.766 14.375 11.367 1 85.31 197 TYR A C 1
ATOM 1436 O O . TYR A 1 197 ? -16.359 13.711 12.227 1 85.31 197 TYR A O 1
ATOM 1444 N N . SER A 1 198 ? -15.938 14.219 10.117 1 88.75 198 SER A N 1
ATOM 1445 C CA . SER A 1 198 ? -16.609 13.062 9.523 1 88.75 198 SER A CA 1
ATOM 1446 C C . SER A 1 198 ? -15.672 12.297 8.594 1 88.75 198 SER A C 1
ATOM 1448 O O . SER A 1 198 ? -14.617 12.812 8.195 1 88.75 198 SER A O 1
ATOM 1450 N N . PHE A 1 199 ? -16.078 11.047 8.383 1 93 199 PHE A N 1
ATOM 1451 C CA . PHE A 1 199 ? -15.25 10.164 7.57 1 93 199 PHE A CA 1
ATOM 1452 C C . PHE A 1 199 ? -16.109 9.367 6.59 1 93 199 PHE A C 1
ATOM 1454 O O . PHE A 1 199 ? -17.172 8.867 6.953 1 93 199 PHE A O 1
ATOM 1461 N N . TRP A 1 200 ? -15.617 9.312 5.312 1 94.5 200 TRP A N 1
ATOM 1462 C CA . TRP A 1 200 ? -16.234 8.43 4.336 1 94.5 200 TRP A CA 1
ATOM 1463 C C . TRP A 1 200 ? -15.211 7.906 3.34 1 94.5 200 TRP A C 1
ATOM 1465 O O . TRP A 1 200 ? -14.07 8.375 3.314 1 94.5 200 TRP A O 1
ATOM 1475 N N . SER A 1 201 ? -15.523 6.812 2.637 1 96.5 201 SER A N 1
ATOM 1476 C CA . SER A 1 201 ? -14.648 6.211 1.641 1 96.5 201 SER A CA 1
ATOM 1477 C C . SER A 1 201 ? -15.383 5.973 0.326 1 96.5 201 SER A C 1
ATOM 1479 O O . SER A 1 201 ? -16.609 5.809 0.313 1 96.5 201 SER A O 1
ATOM 1481 N N . MET A 1 202 ? -14.602 6.023 -0.714 1 96.88 202 MET A N 1
ATOM 1482 C CA . MET A 1 202 ? -15.156 5.883 -2.055 1 96.88 202 MET A CA 1
ATOM 1483 C C . MET A 1 202 ? -14.242 5.051 -2.945 1 96.88 202 MET A C 1
ATOM 1485 O O . MET A 1 202 ? -13.016 5.191 -2.885 1 96.88 202 MET A O 1
ATOM 1489 N N . HIS A 1 203 ? -14.844 4.148 -3.693 1 95.38 203 HIS A N 1
ATOM 1490 C CA . HIS A 1 203 ? -14.102 3.488 -4.766 1 95.38 203 HIS A CA 1
ATOM 1491 C C . HIS A 1 203 ? -13.969 4.398 -5.98 1 95.38 203 HIS A C 1
ATOM 1493 O O . HIS A 1 203 ? -14.602 5.453 -6.047 1 95.38 203 HIS A O 1
ATOM 1499 N N . LEU A 1 204 ? -13.156 4.02 -6.91 1 96.69 204 LEU A N 1
ATOM 1500 C CA . LEU A 1 204 ? -12.797 4.906 -8.016 1 96.69 204 LEU A CA 1
ATOM 1501 C C . LEU A 1 204 ? -13.953 5.023 -9.008 1 96.69 204 LEU A C 1
ATOM 1503 O O . LEU A 1 204 ? -13.953 5.906 -9.867 1 96.69 204 LEU A O 1
ATOM 1507 N N . ASP A 1 205 ? -14.961 4.164 -8.875 1 94.56 205 ASP A N 1
ATOM 1508 C CA . ASP A 1 205 ? -16.125 4.27 -9.742 1 94.56 205 ASP A CA 1
ATOM 1509 C C . ASP A 1 205 ? -17.219 5.133 -9.102 1 94.56 205 ASP A C 1
ATOM 1511 O O . ASP A 1 205 ? -18.297 5.285 -9.648 1 94.56 205 ASP A O 1
ATOM 1515 N N . GLY A 1 206 ? -16.969 5.617 -7.91 1 96.62 206 GLY A N 1
ATOM 1516 C CA . GLY A 1 206 ? -17.891 6.516 -7.242 1 96.62 206 GLY A CA 1
ATOM 1517 C C . GLY A 1 206 ? -18.719 5.828 -6.168 1 96.62 206 GLY A C 1
ATOM 1518 O O . GLY A 1 206 ? -19.516 6.473 -5.484 1 96.62 206 GLY A O 1
ATOM 1519 N N . LEU A 1 207 ? -18.531 4.551 -6 1 94.81 207 LEU A N 1
ATOM 1520 C CA . LEU A 1 207 ? -19.266 3.822 -4.969 1 94.81 207 LEU A CA 1
ATOM 1521 C C . LEU A 1 207 ? -18.844 4.289 -3.578 1 94.81 207 LEU A C 1
ATOM 1523 O O . LEU A 1 207 ? -17.672 4.199 -3.213 1 94.81 207 LEU A O 1
ATOM 1527 N N . ILE A 1 208 ? -19.812 4.793 -2.859 1 94.75 208 ILE A N 1
ATOM 1528 C CA . ILE A 1 208 ? -19.562 5.105 -1.456 1 94.75 208 ILE A CA 1
ATOM 1529 C C . ILE A 1 208 ? -19.516 3.816 -0.642 1 94.75 208 ILE A C 1
ATOM 1531 O O . ILE A 1 208 ? -20.547 3.184 -0.406 1 94.75 208 ILE A O 1
ATOM 1535 N N . ALA A 1 209 ? -18.328 3.48 -0.174 1 91.94 209 ALA A N 1
ATOM 1536 C CA . ALA A 1 209 ? -18.125 2.188 0.477 1 91.94 209 ALA A CA 1
ATOM 1537 C C . ALA A 1 209 ? -18.297 2.301 1.988 1 91.94 209 ALA A C 1
ATOM 1539 O O . ALA A 1 209 ? -18.609 1.312 2.66 1 91.94 209 ALA A O 1
ATOM 1540 N N . TYR A 1 210 ? -18.062 3.436 2.473 1 91.44 210 TYR A N 1
ATOM 1541 C CA . TYR A 1 210 ? -18.219 3.703 3.9 1 91.44 210 TYR A CA 1
ATOM 1542 C C . TYR A 1 210 ? -18.625 5.148 4.145 1 91.44 210 TYR A C 1
ATOM 1544 O O . TYR A 1 210 ? -18.156 6.062 3.467 1 91.44 210 TYR A O 1
ATOM 1552 N N . ASP A 1 211 ? -19.422 5.238 5.074 1 89.62 211 ASP A N 1
ATOM 1553 C CA . ASP A 1 211 ? -19.859 6.559 5.512 1 89.62 211 ASP A CA 1
ATOM 1554 C C . ASP A 1 211 ? -20.406 6.508 6.938 1 89.62 211 ASP A C 1
ATOM 1556 O O . ASP A 1 211 ? -20.984 5.5 7.355 1 89.62 211 ASP A O 1
ATOM 1560 N N . ARG A 1 212 ? -20.156 7.625 7.594 1 81.12 212 ARG A N 1
ATOM 1561 C CA . ARG A 1 212 ? -20.781 7.727 8.906 1 81.12 212 ARG A CA 1
ATOM 1562 C C . ARG A 1 212 ? -22.297 7.648 8.797 1 81.12 212 ARG A C 1
ATOM 1564 O O . ARG A 1 212 ? -22.953 7.062 9.664 1 81.12 212 ARG A O 1
ATOM 1571 N N . ASP A 1 213 ? -22.797 8.305 7.812 1 83.12 213 ASP A N 1
ATOM 1572 C CA . ASP A 1 213 ? -24.219 8.188 7.488 1 83.12 213 ASP A CA 1
ATOM 1573 C C . ASP A 1 213 ? -24.5 6.895 6.723 1 83.12 213 ASP A C 1
ATOM 1575 O O . ASP A 1 213 ? -24.312 6.832 5.508 1 83.12 213 ASP A O 1
ATOM 1579 N N . GLU A 1 214 ? -25.094 5.922 7.332 1 82.56 214 GLU A N 1
ATOM 1580 C CA . GLU A 1 214 ? -25.281 4.574 6.801 1 82.56 214 GLU A CA 1
ATOM 1581 C C . GLU A 1 214 ? -26.141 4.586 5.547 1 82.56 214 GLU A C 1
ATOM 1583 O O . GLU A 1 214 ? -26 3.732 4.672 1 82.56 214 GLU A O 1
ATOM 1588 N N . SER A 1 215 ? -27.031 5.566 5.477 1 87.31 215 SER A N 1
ATOM 1589 C CA . SER A 1 215 ? -27.953 5.609 4.344 1 87.31 215 SER A CA 1
ATOM 1590 C C . SER A 1 215 ? -27.219 5.918 3.045 1 87.31 215 SER A C 1
ATOM 1592 O O . SER A 1 215 ? -27.75 5.719 1.954 1 87.31 215 SER A O 1
ATOM 1594 N N . GLN A 1 216 ? -26.031 6.387 3.178 1 90.06 216 GLN A N 1
ATOM 1595 C CA . GLN A 1 216 ? -25.266 6.766 1.988 1 90.06 216 GLN A CA 1
ATOM 1596 C C . GLN A 1 216 ? -24.406 5.609 1.496 1 90.06 216 GLN A C 1
ATOM 1598 O O . GLN A 1 216 ? -23.891 5.645 0.376 1 90.06 216 GLN A O 1
ATOM 1603 N N . ILE A 1 217 ? -24.172 4.594 2.309 1 88.62 217 ILE A N 1
ATOM 1604 C CA . ILE A 1 217 ? -23.344 3.453 1.944 1 88.62 217 ILE A CA 1
ATOM 1605 C C . ILE A 1 217 ? -23.969 2.703 0.775 1 88.62 217 ILE A C 1
ATOM 1607 O O . ILE A 1 217 ? -25.172 2.418 0.789 1 88.62 217 ILE A O 1
ATOM 1611 N N . GLY A 1 218 ? -23.188 2.443 -0.263 1 89.19 218 GLY A N 1
ATOM 1612 C CA . GLY A 1 218 ? -23.656 1.703 -1.423 1 89.19 218 GLY A CA 1
ATOM 1613 C C . GLY A 1 218 ? -24.141 2.6 -2.553 1 89.19 218 GLY A C 1
ATOM 1614 O O . GLY A 1 218 ? -24.375 2.131 -3.668 1 89.19 218 GLY A O 1
ATOM 1615 N N . LYS A 1 219 ? -24.281 3.865 -2.277 1 93.44 219 LYS A N 1
ATOM 1616 C CA . LYS A 1 219 ? -24.703 4.793 -3.326 1 93.44 219 LYS A CA 1
ATOM 1617 C C . LYS A 1 219 ? -23.531 5.156 -4.234 1 93.44 219 LYS A C 1
ATOM 1619 O O . LYS A 1 219 ? -22.375 5.129 -3.803 1 93.44 219 LYS A O 1
ATOM 1624 N N . LEU A 1 220 ? -23.859 5.445 -5.477 1 96.81 220 LEU A N 1
ATOM 1625 C CA . LEU A 1 220 ? -22.875 5.918 -6.445 1 96.81 220 LEU A CA 1
ATOM 1626 C C . LEU A 1 220 ? -22.875 7.438 -6.527 1 96.81 220 LEU A C 1
ATOM 1628 O O . LEU A 1 220 ? -23.875 8.039 -6.941 1 96.81 220 LEU A O 1
ATOM 1632 N N . LEU A 1 221 ? -21.781 8 -6.203 1 97.62 221 LEU A N 1
ATOM 1633 C CA . LEU A 1 221 ? -21.688 9.453 -6.086 1 97.62 221 LEU A CA 1
ATOM 1634 C C . LEU A 1 221 ? -22.141 10.133 -7.379 1 97.62 221 LEU A C 1
ATOM 1636 O O . LEU A 1 221 ? -22.875 11.117 -7.344 1 97.62 221 LEU A O 1
ATOM 1640 N N . PHE A 1 222 ? -21.766 9.617 -8.508 1 98.06 222 PHE A N 1
ATOM 1641 C CA . PHE A 1 222 ? -21.922 10.32 -9.781 1 98.06 222 PHE A CA 1
ATOM 1642 C C . PHE A 1 222 ? -23.266 9.992 -10.414 1 98.06 222 PHE A C 1
ATOM 1644 O O . PHE A 1 222 ? -23.641 10.586 -11.43 1 98.06 222 PHE A O 1
ATOM 1651 N N . GLU A 1 223 ? -24.031 9.078 -9.805 1 97.69 223 GLU A N 1
ATOM 1652 C CA . GLU A 1 223 ? -25.266 8.617 -10.445 1 97.69 223 GLU A CA 1
ATOM 1653 C C . GLU A 1 223 ? -26.469 8.828 -9.547 1 97.69 223 GLU A C 1
ATOM 1655 O O . GLU A 1 223 ? -27.594 9 -10.031 1 97.69 223 GLU A O 1
ATOM 1660 N N . ASP A 1 224 ? -26.281 8.734 -8.273 1 96.69 224 ASP A N 1
ATOM 1661 C CA . ASP A 1 224 ? -27.406 8.789 -7.34 1 96.69 224 ASP A CA 1
ATOM 1662 C C . ASP A 1 224 ? -28.047 10.172 -7.336 1 96.69 224 ASP A C 1
ATOM 1664 O O . ASP A 1 224 ? -27.359 11.188 -7.223 1 96.69 224 ASP A O 1
ATOM 1668 N N . PRO A 1 225 ? -29.359 10.25 -7.348 1 95.69 225 PRO A N 1
ATOM 1669 C CA . PRO A 1 225 ? -30.062 11.531 -7.371 1 95.69 225 PRO A CA 1
ATOM 1670 C C . PRO A 1 225 ? -29.781 12.391 -6.145 1 95.69 225 PRO A C 1
ATOM 1672 O O . PRO A 1 225 ? -29.875 13.617 -6.211 1 95.69 225 PRO A O 1
ATOM 1675 N N . LEU A 1 226 ? -29.453 11.781 -5.098 1 94.25 226 LEU A N 1
ATOM 1676 C CA . LEU A 1 226 ? -29.156 12.492 -3.859 1 94.25 226 LEU A CA 1
ATOM 1677 C C . LEU A 1 226 ? -28.062 13.539 -4.074 1 94.25 226 LEU A C 1
ATOM 1679 O O . LEU A 1 226 ? -28.125 14.625 -3.49 1 94.25 226 LEU A O 1
ATOM 1683 N N . TYR A 1 227 ? -27.094 13.211 -4.93 1 96.62 227 TYR A N 1
ATOM 1684 C CA . TYR A 1 227 ? -25.891 14.039 -5.031 1 96.62 227 TYR A CA 1
ATOM 1685 C C . TYR A 1 227 ? -25.984 15 -6.203 1 96.62 227 TYR A C 1
ATOM 1687 O O . TYR A 1 227 ? -25.234 15.977 -6.277 1 96.62 227 TYR A O 1
ATOM 1695 N N . GLN A 1 228 ? -26.922 14.898 -7.102 1 96.19 228 GLN A N 1
ATOM 1696 C CA . GLN A 1 228 ? -27 15.602 -8.375 1 96.19 228 GLN A CA 1
ATOM 1697 C C . GLN A 1 228 ? -27.156 17.109 -8.172 1 96.19 228 GLN A C 1
ATOM 1699 O O . GLN A 1 228 ? -26.609 17.906 -8.93 1 96.19 228 GLN A O 1
ATOM 1704 N N . PRO A 1 229 ? -27.859 17.531 -7.156 1 95.88 229 PRO A N 1
ATOM 1705 C CA . PRO A 1 229 ? -28.031 18.969 -6.973 1 95.88 229 PRO A CA 1
ATOM 1706 C C . PRO A 1 229 ? -26.766 19.656 -6.477 1 95.88 229 PRO A C 1
ATOM 1708 O O . PRO A 1 229 ? -26.703 20.875 -6.414 1 95.88 229 PRO A O 1
ATOM 1711 N N . PHE A 1 230 ? -25.781 18.938 -6.152 1 97.31 230 PHE A N 1
ATOM 1712 C CA . PHE A 1 230 ? -24.594 19.5 -5.535 1 97.31 230 PHE A CA 1
ATOM 1713 C C . PHE A 1 230 ? -23.391 19.391 -6.473 1 97.31 230 PHE A C 1
ATOM 1715 O O . PHE A 1 230 ? -22.531 18.516 -6.289 1 97.31 230 PHE A O 1
ATOM 1722 N N . SER A 1 231 ? -23.234 20.344 -7.316 1 97.19 231 SER A N 1
ATOM 1723 C CA . SER A 1 231 ? -22.219 20.297 -8.375 1 97.19 231 SER A CA 1
ATOM 1724 C C . SER A 1 231 ? -20.812 20.344 -7.797 1 97.19 231 SER A C 1
ATOM 1726 O O . SER A 1 231 ? -19.891 19.719 -8.328 1 97.19 231 SER A O 1
ATOM 1728 N N . SER A 1 232 ? -20.641 21.141 -6.762 1 97.56 232 SER A N 1
ATOM 1729 C CA . SER A 1 232 ? -19.312 21.234 -6.176 1 97.56 232 SER A CA 1
ATOM 1730 C C . SER A 1 232 ? -18.859 19.891 -5.602 1 97.56 232 SER A C 1
ATOM 1732 O O . SER A 1 232 ? -17.656 19.578 -5.602 1 97.56 232 SER A O 1
ATOM 1734 N N . LEU A 1 233 ? -19.766 19.141 -5.094 1 97.81 233 LEU A N 1
ATOM 1735 C CA . LEU A 1 233 ? -19.453 17.812 -4.605 1 97.81 233 LEU A CA 1
ATOM 1736 C C . LEU A 1 233 ? -19.062 16.891 -5.754 1 97.81 233 LEU A C 1
ATOM 1738 O O . LEU A 1 233 ? -18.094 16.125 -5.645 1 97.81 233 LEU A O 1
ATOM 1742 N N . LEU A 1 234 ? -19.781 16.969 -6.863 1 98.25 234 LEU A N 1
ATOM 1743 C CA . LEU A 1 234 ? -19.469 16.141 -8.031 1 98.25 234 LEU A CA 1
ATOM 1744 C C . LEU A 1 234 ? -18.109 16.516 -8.609 1 98.25 234 LEU A C 1
ATOM 1746 O O . LEU A 1 234 ? -17.328 15.633 -8.977 1 98.25 234 LEU A O 1
ATOM 1750 N N . ASP A 1 235 ? -17.844 17.812 -8.648 1 98.19 235 ASP A N 1
ATOM 1751 C CA . ASP A 1 235 ? -16.547 18.281 -9.117 1 98.19 235 ASP A CA 1
ATOM 1752 C C . ASP A 1 235 ? -15.422 17.75 -8.219 1 98.19 235 ASP A C 1
ATOM 1754 O O . ASP A 1 235 ? -14.398 17.281 -8.711 1 98.19 235 ASP A O 1
ATOM 1758 N N . LEU A 1 236 ? -15.648 17.844 -6.953 1 98.31 236 LEU A N 1
ATOM 1759 C CA . LEU A 1 236 ? -14.656 17.328 -6.02 1 98.31 236 LEU A CA 1
ATOM 1760 C C . LEU A 1 236 ? -14.5 15.82 -6.164 1 98.31 236 LEU A C 1
ATOM 1762 O O . LEU A 1 236 ? -13.391 15.297 -6.062 1 98.31 236 LEU A O 1
ATOM 1766 N N . GLY A 1 237 ? -15.609 15.172 -6.301 1 98.5 237 GLY A N 1
ATOM 1767 C CA . GLY A 1 237 ? -15.562 13.734 -6.535 1 98.5 237 GLY A CA 1
ATOM 1768 C C . GLY A 1 237 ? -14.656 13.352 -7.688 1 98.5 237 GLY A C 1
ATOM 1769 O O . GLY A 1 237 ? -13.906 12.375 -7.594 1 98.5 237 GLY A O 1
ATOM 1770 N N . GLU A 1 238 ? -14.75 14.062 -8.781 1 98.38 238 GLU A N 1
ATOM 1771 C CA . GLU A 1 238 ? -13.883 13.805 -9.93 1 98.38 238 GLU A CA 1
ATOM 1772 C C . GLU A 1 238 ? -12.414 13.984 -9.562 1 98.38 238 GLU A C 1
ATOM 1774 O O . GLU A 1 238 ? -11.562 13.211 -10 1 98.38 238 GLU A O 1
ATOM 1779 N N . ARG A 1 239 ? -12.094 14.992 -8.781 1 98.44 239 ARG A N 1
ATOM 1780 C CA . ARG A 1 239 ? -10.727 15.195 -8.328 1 98.44 239 ARG A CA 1
ATOM 1781 C C . ARG A 1 239 ? -10.273 14.055 -7.414 1 98.44 239 ARG A C 1
ATOM 1783 O O . ARG A 1 239 ? -9.141 13.586 -7.516 1 98.44 239 ARG A O 1
ATOM 1790 N N . ILE A 1 240 ? -11.172 13.625 -6.523 1 98.44 240 ILE A N 1
ATOM 1791 C CA . ILE A 1 240 ? -10.867 12.547 -5.59 1 98.44 240 ILE A CA 1
ATOM 1792 C C . ILE A 1 240 ? -10.516 11.273 -6.363 1 98.44 240 ILE A C 1
ATOM 1794 O O . ILE A 1 240 ? -9.594 10.547 -5.992 1 98.44 240 ILE A O 1
ATOM 1798 N N . VAL A 1 241 ? -11.234 11.031 -7.441 1 98.12 241 VAL A N 1
ATOM 1799 C CA . VAL A 1 241 ? -10.977 9.859 -8.273 1 98.12 241 VAL A CA 1
ATOM 1800 C C . VAL A 1 241 ? -9.625 10.008 -8.969 1 98.12 241 VAL A C 1
ATOM 1802 O O . VAL A 1 241 ? -8.836 9.062 -9.023 1 98.12 241 VAL A O 1
ATOM 1805 N N . ALA A 1 242 ? -9.305 11.195 -9.438 1 97.62 242 ALA A N 1
ATOM 1806 C CA . ALA A 1 242 ? -8.164 11.438 -10.312 1 97.62 242 ALA A CA 1
ATOM 1807 C C . ALA A 1 242 ? -6.875 11.578 -9.508 1 97.62 242 ALA A C 1
ATOM 1809 O O . ALA A 1 242 ? -5.793 11.234 -9.984 1 97.62 242 ALA A O 1
ATOM 1810 N N . GLU A 1 243 ? -7.012 12.172 -8.312 1 97.69 243 GLU A N 1
ATOM 1811 C CA . GLU A 1 243 ? -5.84 12.508 -7.512 1 97.69 243 GLU A CA 1
ATOM 1812 C C . GLU A 1 243 ? -5.734 11.609 -6.285 1 97.69 243 GLU A C 1
ATOM 1814 O O . GLU A 1 243 ? -6.672 11.523 -5.488 1 97.69 243 GLU A O 1
ATOM 1819 N N . ARG A 1 244 ? -4.586 11.039 -6.02 1 97.81 244 ARG A N 1
ATOM 1820 C CA . ARG A 1 244 ? -4.434 10.078 -4.93 1 97.81 244 ARG A CA 1
ATOM 1821 C C . ARG A 1 244 ? -4.477 10.773 -3.574 1 97.81 244 ARG A C 1
ATOM 1823 O O . ARG A 1 244 ? -4.648 10.125 -2.541 1 97.81 244 ARG A O 1
ATOM 1830 N N . ALA A 1 245 ? -4.199 11.992 -3.533 1 97.56 245 ALA A N 1
ATOM 1831 C CA . ALA A 1 245 ? -4.375 12.82 -2.344 1 97.56 245 ALA A CA 1
ATOM 1832 C C . ALA A 1 245 ? -4.738 14.25 -2.723 1 97.56 245 ALA A C 1
ATOM 1834 O O . ALA A 1 245 ? -4.387 14.719 -3.807 1 97.56 245 ALA A O 1
ATOM 1835 N N . GLY A 1 246 ? -5.438 14.852 -1.771 1 96.88 246 GLY A N 1
ATOM 1836 C CA . GLY A 1 246 ? -5.797 16.234 -2.09 1 96.88 246 GLY A CA 1
ATOM 1837 C C . GLY A 1 246 ? -6.609 16.891 -0.999 1 96.88 246 GLY A C 1
ATOM 1838 O O . GLY A 1 246 ? -6.754 16.359 0.098 1 96.88 246 GLY A O 1
ATOM 1839 N N . HIS A 1 247 ? -6.938 18.078 -1.283 1 97 247 HIS A N 1
ATOM 1840 C CA . HIS A 1 247 ? -7.703 18.984 -0.424 1 97 247 HIS A CA 1
ATOM 1841 C C . HIS A 1 247 ? -8.719 19.781 -1.228 1 97 247 HIS A C 1
ATOM 1843 O O . HIS A 1 247 ? -8.461 20.156 -2.375 1 97 247 HIS A O 1
ATOM 1849 N N . GLY A 1 248 ? -9.898 19.875 -0.629 1 96.56 248 GLY A N 1
ATOM 1850 C CA . GLY A 1 248 ? -10.906 20.672 -1.329 1 96.56 248 GLY A CA 1
ATOM 1851 C C . GLY A 1 248 ? -12.148 20.922 -0.495 1 96.56 248 GLY A C 1
ATOM 1852 O O . GLY A 1 248 ? -12.227 20.484 0.654 1 96.56 248 GLY A O 1
ATOM 1853 N N . TYR A 1 249 ? -13.094 21.688 -1.122 1 96.75 249 TYR A N 1
ATOM 1854 C CA . TYR A 1 249 ? -14.336 22.078 -0.475 1 96.75 249 TYR A CA 1
ATOM 1855 C C . TYR A 1 249 ? -15.539 21.656 -1.307 1 96.75 249 TYR A C 1
ATOM 1857 O O . TYR A 1 249 ? -15.445 21.531 -2.529 1 96.75 249 TYR A O 1
ATOM 1865 N N . TYR A 1 250 ? -16.609 21.375 -0.62 1 96.69 250 TYR A N 1
ATOM 1866 C CA . TYR A 1 250 ? -17.859 21.125 -1.315 1 96.69 250 TYR A CA 1
ATOM 1867 C C . TYR A 1 250 ? -19.047 21.5 -0.436 1 96.69 250 TYR A C 1
ATOM 1869 O O . TYR A 1 250 ? -18.906 21.656 0.777 1 96.69 250 TYR A O 1
ATOM 1877 N N . THR A 1 251 ? -20.172 21.703 -1.102 1 96 251 THR A N 1
ATOM 1878 C CA . THR A 1 251 ? -21.422 21.906 -0.389 1 96 251 THR A CA 1
ATOM 1879 C C . THR A 1 251 ? -22.281 20.656 -0.434 1 96 251 THR A C 1
ATOM 1881 O O . THR A 1 251 ? -22.328 19.953 -1.448 1 96 251 THR A O 1
ATOM 1884 N N . PHE A 1 252 ? -22.891 20.328 0.699 1 94.19 252 PHE A N 1
ATOM 1885 C CA . PHE A 1 252 ? -23.797 19.188 0.837 1 94.19 252 PHE A CA 1
ATOM 1886 C C . PHE A 1 252 ? -24.641 19.328 2.096 1 94.19 252 PHE A C 1
ATOM 1888 O O . PHE A 1 252 ? -24.406 20.203 2.928 1 94.19 252 PHE A O 1
ATOM 1895 N N . GLN A 1 253 ? -25.578 18.531 2.135 1 89.12 253 GLN A N 1
ATOM 1896 C CA . GLN A 1 253 ? -26.422 18.531 3.332 1 89.12 253 GLN A CA 1
ATOM 1897 C C . GLN A 1 253 ? -25.672 17.953 4.527 1 89.12 253 GLN A C 1
ATOM 1899 O O . GLN A 1 253 ? -24.672 17.25 4.359 1 89.12 253 GLN A O 1
ATOM 1904 N N . VAL A 1 254 ? -26.094 18.297 5.746 1 79.06 254 VAL A N 1
ATOM 1905 C CA . VAL A 1 254 ? -25.438 17.828 6.961 1 79.06 254 VAL A CA 1
ATOM 1906 C C . VAL A 1 254 ? -25.531 16.312 7.062 1 79.06 254 VAL A C 1
ATOM 1908 O O . VAL A 1 254 ? -24.516 15.617 7.129 1 79.06 254 VAL A O 1
ATOM 1911 N N . THR A 1 255 ? -26.719 15.781 7.133 1 78 255 THR A N 1
ATOM 1912 C CA . THR A 1 255 ? -27.047 14.359 7.062 1 78 255 THR A CA 1
ATOM 1913 C C . THR A 1 255 ? -28.281 14.133 6.18 1 78 255 THR A C 1
ATOM 1915 O O . THR A 1 255 ? -28.859 15.078 5.66 1 78 255 THR A O 1
ATOM 1918 N N . GLU A 1 256 ? -28.547 12.891 5.945 1 75.81 256 GLU A N 1
ATOM 1919 C CA . GLU A 1 256 ? -29.781 12.617 5.195 1 75.81 256 GLU A CA 1
ATOM 1920 C C . GLU A 1 256 ? -31 13.172 5.922 1 75.81 256 GLU A C 1
ATOM 1922 O O . GLU A 1 256 ? -31.953 13.617 5.281 1 75.81 256 GLU A O 1
ATOM 1927 N N . GLU A 1 257 ? -30.906 13.203 7.215 1 76.81 257 GLU A N 1
ATOM 1928 C CA . GLU A 1 257 ? -32.031 13.68 8.016 1 76.81 257 GLU A CA 1
ATOM 1929 C C . GLU A 1 257 ? -32 15.195 8.164 1 76.81 257 GLU A C 1
ATOM 1931 O O . GLU A 1 257 ? -33.062 15.836 8.227 1 76.81 257 GLU A O 1
ATOM 1936 N N . ASP A 1 258 ? -30.844 15.727 8.25 1 81.25 258 ASP A N 1
ATOM 1937 C CA . ASP A 1 258 ? -30.672 17.172 8.344 1 81.25 258 ASP A CA 1
ATOM 1938 C C . ASP A 1 258 ? -30.297 17.781 6.992 1 81.25 258 ASP A C 1
ATOM 1940 O O . ASP A 1 258 ? -29.125 17.828 6.625 1 81.25 258 ASP A O 1
ATOM 1944 N N . GLU A 1 259 ? -31.219 18.438 6.312 1 84.94 259 GLU A N 1
ATOM 1945 C CA . GLU A 1 259 ? -31.062 18.844 4.918 1 84.94 259 GLU A CA 1
ATOM 1946 C C . GLU A 1 259 ? -30.453 20.25 4.816 1 84.94 259 GLU A C 1
ATOM 1948 O O . GLU A 1 259 ? -30.328 20.781 3.717 1 84.94 259 GLU A O 1
ATOM 1953 N N . ARG A 1 260 ? -30.047 20.812 5.918 1 90 260 ARG A N 1
ATOM 1954 C CA . ARG A 1 260 ? -29.344 22.078 5.836 1 90 260 ARG A CA 1
ATOM 1955 C C . ARG A 1 260 ? -28.062 21.938 5.012 1 90 260 ARG A C 1
ATOM 1957 O O . ARG A 1 260 ? -27.297 21 5.203 1 90 260 ARG A O 1
ATOM 1964 N N . VAL A 1 261 ? -27.969 22.891 4.086 1 93.06 261 VAL A N 1
ATOM 1965 C CA . VAL A 1 261 ? -26.797 22.859 3.205 1 93.06 261 VAL A CA 1
ATOM 1966 C C . VAL A 1 261 ? -25.625 23.578 3.877 1 93.06 261 VAL A C 1
ATOM 1968 O O . VAL A 1 261 ? -25.766 24.719 4.316 1 93.06 261 VAL A O 1
ATOM 1971 N N . VAL A 1 262 ? -24.531 22.891 3.977 1 93.38 262 VAL A N 1
ATOM 1972 C CA . VAL A 1 262 ? -23.344 23.438 4.617 1 93.38 262 VAL A CA 1
ATOM 1973 C C . VAL A 1 262 ? -22.141 23.25 3.703 1 93.38 262 VAL A C 1
ATOM 1975 O O . VAL A 1 262 ? -22.156 22.422 2.791 1 93.38 262 VAL A O 1
ATOM 1978 N N . THR A 1 263 ? -21.172 24.094 3.922 1 95.12 263 THR A N 1
ATOM 1979 C CA . THR A 1 263 ? -19.891 23.906 3.256 1 95.12 263 THR A CA 1
ATOM 1980 C C . THR A 1 263 ? -18.969 23 4.074 1 95.12 263 THR A C 1
ATOM 1982 O O . THR A 1 263 ? -18.844 23.172 5.289 1 95.12 263 THR A O 1
ATOM 1985 N N . LYS A 1 264 ? -18.359 22.031 3.377 1 94.06 264 LYS A N 1
ATOM 1986 C CA . LYS A 1 264 ? -17.453 21.078 4.027 1 94.06 264 LYS A CA 1
ATOM 1987 C C . LYS A 1 264 ? -16.047 21.156 3.447 1 94.06 264 LYS A C 1
ATOM 1989 O O . LYS A 1 264 ? -15.883 21.297 2.232 1 94.06 264 LYS A O 1
ATOM 1994 N N . GLU A 1 265 ? -15.055 21.219 4.32 1 94.75 265 GLU A N 1
ATOM 1995 C CA . GLU A 1 265 ? -13.656 21.031 3.951 1 94.75 265 GLU A CA 1
ATOM 1996 C C . GLU A 1 265 ? -13.258 19.562 3.996 1 94.75 265 GLU A C 1
ATOM 1998 O O . GLU A 1 265 ? -13.641 18.844 4.918 1 94.75 265 GLU A O 1
ATOM 2003 N N . SER A 1 266 ? -12.484 19.188 2.967 1 96.38 266 SER A N 1
ATOM 2004 C CA . SER A 1 266 ? -12.156 17.766 2.902 1 96.38 266 SER A CA 1
ATOM 2005 C C . SER A 1 266 ? -10.688 17.547 2.557 1 96.38 266 SER A C 1
ATOM 2007 O O . SER A 1 266 ? -10.109 18.312 1.792 1 96.38 266 SER A O 1
ATOM 2009 N N . TYR A 1 267 ? -10.078 16.578 3.189 1 96.81 267 TYR A N 1
ATOM 2010 C CA . TYR A 1 267 ? -8.812 15.969 2.795 1 96.81 267 TYR A CA 1
ATOM 2011 C C . TYR A 1 267 ? -9 14.5 2.434 1 96.81 267 TYR A C 1
ATOM 2013 O O . TYR A 1 267 ? -9.758 13.781 3.092 1 96.81 267 TYR A O 1
ATOM 2021 N N . TRP A 1 268 ? -8.336 14.086 1.347 1 98.25 268 TRP A N 1
ATOM 2022 C CA . TRP A 1 268 ? -8.438 12.672 1.005 1 98.25 268 TRP A CA 1
ATOM 2023 C C . TRP A 1 268 ? -7.059 12.102 0.678 1 98.25 268 TRP A C 1
ATOM 2025 O O . TRP A 1 268 ? -6.117 12.844 0.402 1 98.25 268 TRP A O 1
ATOM 2035 N N . THR A 1 269 ? -6.934 10.812 0.82 1 98.44 269 THR A N 1
ATOM 2036 C CA . THR A 1 269 ? -5.777 10.031 0.395 1 98.44 269 THR A CA 1
ATOM 2037 C C . THR A 1 269 ? -6.191 8.617 -0.006 1 98.44 269 THR A C 1
ATOM 2039 O O . THR A 1 269 ? -7.367 8.359 -0.268 1 98.44 269 THR A O 1
ATOM 2042 N N . THR A 1 270 ? -5.168 7.773 -0.199 1 98.5 270 THR A N 1
ATOM 2043 C CA . THR A 1 270 ? -5.418 6.504 -0.87 1 98.5 270 THR A CA 1
ATOM 2044 C C . THR A 1 270 ? -4.902 5.336 -0.03 1 98.5 270 THR A C 1
ATOM 2046 O O . THR A 1 270 ? -3.834 5.43 0.577 1 98.5 270 THR A O 1
ATOM 2049 N N . VAL A 1 271 ? -5.695 4.293 0.063 1 97.56 271 VAL A N 1
ATOM 2050 C CA . VAL A 1 271 ? -5.223 2.979 0.482 1 97.56 271 VAL A CA 1
ATOM 2051 C C . VAL A 1 271 ? -5.547 1.946 -0.594 1 97.56 271 VAL A C 1
ATOM 2053 O O . VAL A 1 271 ? -6.363 2.203 -1.484 1 97.56 271 VAL A O 1
ATOM 2056 N N . GLY A 1 272 ? -4.828 0.819 -0.536 1 95.56 272 GLY A N 1
ATOM 2057 C CA . GLY A 1 272 ? -5.137 -0.17 -1.557 1 95.56 272 GLY A CA 1
ATOM 2058 C C . GLY A 1 272 ? -4.246 -1.397 -1.487 1 95.56 272 GLY A C 1
ATOM 2059 O O . GLY A 1 272 ? -3.361 -1.481 -0.634 1 95.56 272 GLY A O 1
ATOM 2060 N N . LEU A 1 273 ? -4.602 -2.332 -2.293 1 95.62 273 LEU A N 1
ATOM 2061 C CA . LEU A 1 273 ? -3.891 -3.6 -2.438 1 95.62 273 LEU A CA 1
ATOM 2062 C C . LEU A 1 273 ? -3.99 -4.117 -3.867 1 95.62 273 LEU A C 1
ATOM 2064 O O . LEU A 1 273 ? -5.055 -4.039 -4.488 1 95.62 273 LEU A O 1
ATOM 2068 N N . HIS A 1 274 ? -2.865 -4.668 -4.395 1 96 274 HIS A N 1
ATOM 2069 C CA . HIS A 1 274 ? -2.822 -5.379 -5.668 1 96 274 HIS A CA 1
ATOM 2070 C C . HIS A 1 274 ? -3.486 -4.566 -6.777 1 96 274 HIS A C 1
ATOM 2072 O O . HIS A 1 274 ? -4.277 -5.102 -7.555 1 96 274 HIS A O 1
ATOM 2078 N N . GLY A 1 275 ? -3.275 -3.312 -6.758 1 92.81 275 GLY A N 1
ATOM 2079 C CA . GLY A 1 275 ? -3.674 -2.459 -7.863 1 92.81 275 GLY A CA 1
ATOM 2080 C C . GLY A 1 275 ? -5.031 -1.81 -7.66 1 92.81 275 GLY A C 1
ATOM 2081 O O . GLY A 1 275 ? -5.418 -0.915 -8.414 1 92.81 275 GLY A O 1
ATOM 2082 N N . ARG A 1 276 ? -5.734 -2.277 -6.699 1 95.38 276 ARG A N 1
ATOM 2083 C CA . ARG A 1 276 ? -7.016 -1.64 -6.406 1 95.38 276 ARG A CA 1
ATOM 2084 C C . ARG A 1 276 ? -6.867 -0.587 -5.316 1 95.38 276 ARG A C 1
ATOM 2086 O O . ARG A 1 276 ? -6.254 -0.845 -4.277 1 95.38 276 ARG A O 1
ATOM 2093 N N . GLU A 1 277 ? -7.531 0.555 -5.555 1 97.06 277 GLU A N 1
ATOM 2094 C CA . GLU A 1 277 ? -7.363 1.694 -4.66 1 97.06 277 GLU A CA 1
ATOM 2095 C C . GLU A 1 277 ? -8.703 2.141 -4.074 1 97.06 277 GLU A C 1
ATOM 2097 O O . GLU A 1 277 ? -9.719 2.123 -4.766 1 97.06 277 GLU A O 1
ATOM 2102 N N . TRP A 1 278 ? -8.672 2.473 -2.807 1 97.31 278 TRP A N 1
ATOM 2103 C CA . TRP A 1 278 ? -9.75 3.156 -2.098 1 97.31 278 TRP A CA 1
ATOM 2104 C C . TRP A 1 278 ? -9.344 4.582 -1.736 1 97.31 278 TRP A C 1
ATOM 2106 O O . TRP A 1 278 ? -8.227 4.816 -1.277 1 97.31 278 TRP A O 1
ATOM 2116 N N . ARG A 1 279 ? -10.297 5.445 -2.031 1 98.56 279 ARG A N 1
ATOM 2117 C CA . ARG A 1 279 ? -10.109 6.789 -1.494 1 98.56 279 ARG A CA 1
ATOM 2118 C C . ARG A 1 279 ? -10.758 6.922 -0.119 1 98.56 279 ARG A C 1
ATOM 2120 O O . ARG A 1 279 ? -11.891 6.488 0.084 1 98.56 279 ARG A O 1
ATOM 2127 N N . ILE A 1 280 ? -10.008 7.469 0.84 1 97.88 280 ILE A N 1
ATOM 2128 C CA . ILE A 1 280 ? -10.555 7.746 2.164 1 97.88 280 ILE A CA 1
ATOM 2129 C C . ILE A 1 280 ? -10.539 9.25 2.422 1 97.88 280 ILE A C 1
ATOM 2131 O O . ILE A 1 280 ? -9.57 9.938 2.086 1 97.88 280 ILE A O 1
ATOM 2135 N N . ILE A 1 281 ? -11.625 9.75 2.986 1 97.25 281 ILE A N 1
ATOM 2136 C CA . ILE A 1 281 ? -11.852 11.195 3.055 1 97.25 281 ILE A CA 1
ATOM 2137 C C . ILE A 1 281 ? -12.25 11.586 4.477 1 97.25 281 ILE A C 1
ATOM 2139 O O . ILE A 1 281 ? -13.117 10.945 5.082 1 97.25 281 ILE A O 1
ATOM 2143 N N . VAL A 1 282 ? -11.625 12.586 5.016 1 94.5 282 VAL A N 1
ATOM 2144 C CA . VAL A 1 282 ? -12.055 13.227 6.25 1 94.5 282 VAL A CA 1
ATOM 2145 C C . VAL A 1 282 ? -12.617 14.617 5.941 1 94.5 282 VAL A C 1
ATOM 2147 O O . VAL A 1 282 ? -12.07 15.344 5.113 1 94.5 282 VAL A O 1
ATOM 2150 N N . THR A 1 283 ? -13.711 14.922 6.578 1 93.69 283 THR A N 1
ATOM 2151 C CA . THR A 1 283 ? -14.375 16.188 6.305 1 93.69 283 THR A CA 1
ATOM 2152 C C . THR A 1 283 ? -14.766 16.891 7.605 1 93.69 283 THR A C 1
ATOM 2154 O O . THR A 1 283 ? -14.883 16.234 8.648 1 93.69 283 THR A O 1
ATOM 2157 N N . ARG A 1 284 ? -14.883 18.156 7.551 1 91.31 284 ARG A N 1
ATOM 2158 C CA . ARG A 1 284 ? -15.484 18.969 8.602 1 91.31 284 ARG A CA 1
ATOM 2159 C C . ARG A 1 284 ? -16.344 20.078 8.016 1 91.31 284 ARG A C 1
ATOM 2161 O O . ARG A 1 284 ? -16.078 20.562 6.91 1 91.31 284 ARG A O 1
ATOM 2168 N N . ILE A 1 285 ? -17.359 20.484 8.742 1 90.56 285 ILE A N 1
ATOM 2169 C CA . ILE A 1 285 ? -18.188 21.625 8.344 1 90.56 285 ILE A CA 1
ATOM 2170 C C . ILE A 1 285 ? -17.438 22.922 8.602 1 90.56 285 ILE A C 1
ATOM 2172 O O . ILE A 1 285 ? -16.797 23.078 9.648 1 90.56 285 ILE A O 1
ATOM 2176 N N . VAL A 1 286 ? -17.438 23.797 7.578 1 89.44 286 VAL A N 1
ATOM 2177 C CA . VAL A 1 286 ? -16.766 25.078 7.762 1 89.44 286 VAL A CA 1
ATOM 2178 C C . VAL A 1 286 ? -17.75 26.219 7.535 1 89.44 286 VAL A C 1
ATOM 2180 O O . VAL A 1 286 ? -18.75 26.047 6.844 1 89.44 286 VAL A O 1
ATOM 2183 N N . ASP A 1 287 ? -17.531 27.391 8.266 1 76.75 287 ASP A N 1
ATOM 2184 C CA . ASP A 1 287 ? -18.391 28.562 8.188 1 76.75 287 ASP A CA 1
ATOM 2185 C C . ASP A 1 287 ? -18.062 29.406 6.953 1 76.75 287 ASP A C 1
ATOM 2187 O O . ASP A 1 287 ? -16.906 29.422 6.504 1 76.75 287 ASP A O 1
ATOM 2191 N N . MET B 1 1 ? -0.209 73.562 -65.375 1 19.8 1 MET B N 1
ATOM 2192 C CA . MET B 1 1 ? -0.669 74.75 -64.625 1 19.8 1 MET B CA 1
ATOM 2193 C C . MET B 1 1 ? -0.629 74.5 -63.125 1 19.8 1 MET B C 1
ATOM 2195 O O . MET B 1 1 ? 0.057 75.188 -62.375 1 19.8 1 MET B O 1
ATOM 2199 N N . SER B 1 2 ? -1.851 74.188 -62.531 1 19.92 2 SER B N 1
ATOM 2200 C CA . SER B 1 2 ? -2.291 75.062 -61.438 1 19.92 2 SER B CA 1
ATOM 2201 C C . SER B 1 2 ? -1.637 74.625 -60.125 1 19.92 2 SER B C 1
ATOM 2203 O O . SER B 1 2 ? -0.73 75.312 -59.625 1 19.92 2 SER B O 1
ATOM 2205 N N . HIS B 1 3 ? -2.564 74.312 -59.156 1 20.78 3 HIS B N 1
ATOM 2206 C CA . HIS B 1 3 ? -2.773 74.938 -57.844 1 20.78 3 HIS B CA 1
ATOM 2207 C C . HIS B 1 3 ? -1.847 74.375 -56.812 1 20.78 3 HIS B C 1
ATOM 2209 O O . HIS B 1 3 ? -0.982 73.562 -57.125 1 20.78 3 HIS B O 1
ATOM 2215 N N . LEU B 1 4 ? -2.549 73.938 -55.688 1 25.06 4 LEU B N 1
ATOM 2216 C CA . LEU B 1 4 ? -2.668 74.312 -54.281 1 25.06 4 LEU B CA 1
ATOM 2217 C C . LEU B 1 4 ? -1.799 73.438 -53.406 1 25.06 4 LEU B C 1
ATOM 2219 O O . LEU B 1 4 ? -2.002 72.188 -53.406 1 25.06 4 LEU B O 1
ATOM 2223 N N . GLY B 1 5 ? -0.559 73.812 -53 1 23.14 5 GLY B N 1
ATOM 2224 C CA . GLY B 1 5 ? 0.655 73.375 -52.312 1 23.14 5 GLY B CA 1
ATOM 2225 C C . GLY B 1 5 ? 0.416 73 -50.844 1 23.14 5 GLY B C 1
ATOM 2226 O O . GLY B 1 5 ? 1.298 72.438 -50.219 1 23.14 5 GLY B O 1
ATOM 2227 N N . ALA B 1 6 ? -0.672 73.625 -50.188 1 24.25 6 ALA B N 1
ATOM 2228 C CA . ALA B 1 6 ? -0.385 74.125 -48.844 1 24.25 6 ALA B CA 1
ATOM 2229 C C . ALA B 1 6 ? -0.431 73 -47.812 1 24.25 6 ALA B C 1
ATOM 2231 O O . ALA B 1 6 ? -1.493 72.688 -47.25 1 24.25 6 ALA B O 1
ATOM 2232 N N . ALA B 1 7 ? -0.12 71.688 -48.031 1 24.64 7 ALA B N 1
ATOM 2233 C CA . ALA B 1 7 ? -0.62 70.75 -47.062 1 24.64 7 ALA B CA 1
ATOM 2234 C C . ALA B 1 7 ? -0.02 71 -45.688 1 24.64 7 ALA B C 1
ATOM 2236 O O . ALA B 1 7 ? 1.197 70.938 -45.5 1 24.64 7 ALA B O 1
ATOM 2237 N N . ALA B 1 8 ? -0.629 72 -44.812 1 22.48 8 ALA B N 1
ATOM 2238 C CA . ALA B 1 8 ? -0.314 72.5 -43.469 1 22.48 8 ALA B CA 1
ATOM 2239 C C .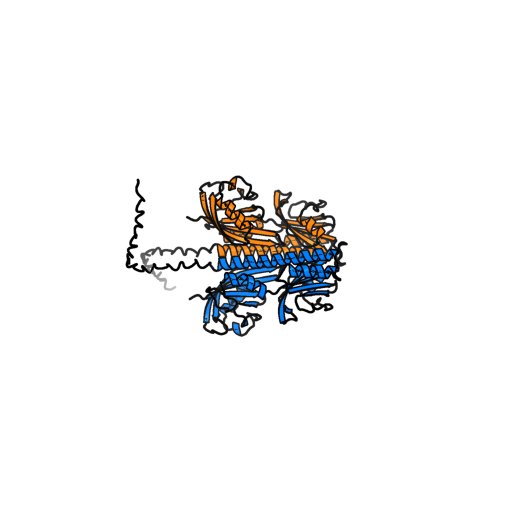 ALA B 1 8 ? -0.113 71.312 -42.5 1 22.48 8 ALA B C 1
ATOM 2241 O O . ALA B 1 8 ? -1.013 70.5 -42.312 1 22.48 8 ALA B O 1
ATOM 2242 N N . LEU B 1 9 ? 1.134 70.875 -42.219 1 22.92 9 LEU B N 1
ATOM 2243 C CA . LEU B 1 9 ? 1.687 69.875 -41.344 1 22.92 9 LEU B CA 1
ATOM 2244 C C . LEU B 1 9 ? 1.299 70.188 -39.875 1 22.92 9 LEU B C 1
ATOM 2246 O O . LEU B 1 9 ? 1.701 71.188 -39.312 1 22.92 9 LEU B O 1
ATOM 2250 N N . ALA B 1 10 ? -0.058 69.875 -39.531 1 21.59 10 ALA B N 1
ATOM 2251 C CA . ALA B 1 10 ? -0.669 70.062 -38.219 1 21.59 10 ALA B CA 1
ATOM 2252 C C . ALA B 1 10 ? 0.247 69.625 -37.094 1 21.59 10 ALA B C 1
ATOM 2254 O O . ALA B 1 10 ? 0.809 68.5 -37.156 1 21.59 10 ALA B O 1
ATOM 2255 N N . ALA B 1 11 ? 0.676 70.562 -36.219 1 22.56 11 ALA B N 1
ATOM 2256 C CA . ALA B 1 11 ? 1.455 70.75 -35 1 22.56 11 ALA B CA 1
ATOM 2257 C C . ALA B 1 11 ? 0.907 69.938 -33.844 1 22.56 11 ALA B C 1
ATOM 2259 O O . ALA B 1 11 ? 0.208 70.5 -32.969 1 22.56 11 ALA B O 1
ATOM 2260 N N . LEU B 1 12 ? 0.308 68.75 -34 1 22.98 12 LEU B N 1
ATOM 2261 C CA . LEU B 1 12 ? -0.393 68.312 -32.812 1 22.98 12 LEU B CA 1
ATOM 2262 C C . LEU B 1 12 ? 0.545 68.25 -31.609 1 22.98 12 LEU B C 1
ATOM 2264 O O . LEU B 1 12 ? 1.649 67.75 -31.672 1 22.98 12 LEU B O 1
ATOM 2268 N N . ILE B 1 13 ? 0.436 69.25 -30.703 1 22.33 13 ILE B N 1
ATOM 2269 C CA . ILE B 1 13 ? 1.03 69.625 -29.422 1 22.33 13 ILE B CA 1
ATOM 2270 C C . ILE B 1 13 ? 0.945 68.438 -28.453 1 22.33 13 ILE B C 1
ATOM 2272 O O . ILE B 1 13 ? -0.15 67.938 -28.125 1 22.33 13 ILE B O 1
ATOM 2276 N N . PHE B 1 14 ? 1.895 67.5 -28.484 1 23.5 14 PHE B N 1
ATOM 2277 C CA . PHE B 1 14 ? 2.078 66.312 -27.594 1 23.5 14 PHE B CA 1
ATOM 2278 C C . PHE B 1 14 ? 2.252 66.812 -26.156 1 23.5 14 PHE B C 1
ATOM 2280 O O . PHE B 1 14 ? 3.289 67.375 -25.797 1 23.5 14 PHE B O 1
ATOM 2287 N N . CYS B 1 15 ? 1.24 67.438 -25.531 1 21.61 15 CYS B N 1
ATOM 2288 C CA . CYS B 1 15 ? 1.359 67.875 -24.141 1 21.61 15 CYS 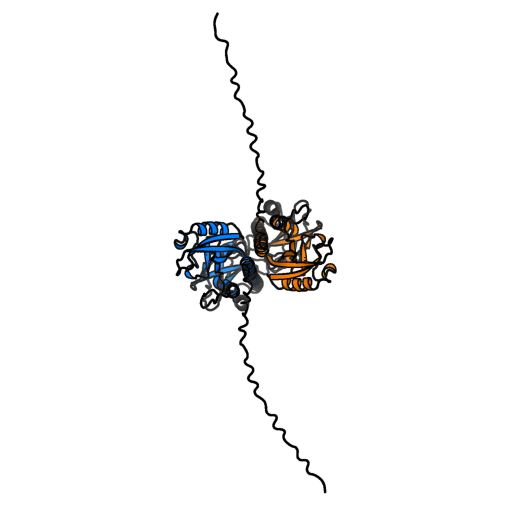B CA 1
ATOM 2289 C C . CYS B 1 15 ? 1.785 66.688 -23.25 1 21.61 15 CYS B C 1
ATOM 2291 O O . CYS B 1 15 ? 1.162 65.625 -23.266 1 21.61 15 CYS B O 1
ATOM 2293 N N . ALA B 1 16 ? 3.043 66.75 -22.828 1 24.66 16 ALA B N 1
ATOM 2294 C CA . ALA B 1 16 ? 3.82 65.938 -21.859 1 24.66 16 ALA B CA 1
ATOM 2295 C C . ALA B 1 16 ? 3.191 66 -20.469 1 24.66 16 ALA B C 1
ATOM 2297 O O . ALA B 1 16 ? 3.311 67 -19.781 1 24.66 16 ALA B O 1
ATOM 2298 N N . PHE B 1 17 ? 1.883 65.75 -20.281 1 24.17 17 PHE B N 1
ATOM 2299 C CA . PHE B 1 17 ? 1.458 65.75 -18.875 1 24.17 17 PHE B CA 1
ATOM 2300 C C . PHE B 1 17 ? 2.326 64.812 -18.031 1 24.17 17 PHE B C 1
ATOM 2302 O O . PHE B 1 17 ? 2.441 63.625 -18.328 1 24.17 17 PHE B O 1
ATOM 2309 N N . ALA B 1 18 ? 3.33 65.312 -17.328 1 26.86 18 ALA B N 1
ATOM 2310 C CA . ALA B 1 18 ? 4.168 64.75 -16.266 1 26.86 18 ALA B CA 1
ATOM 2311 C C . A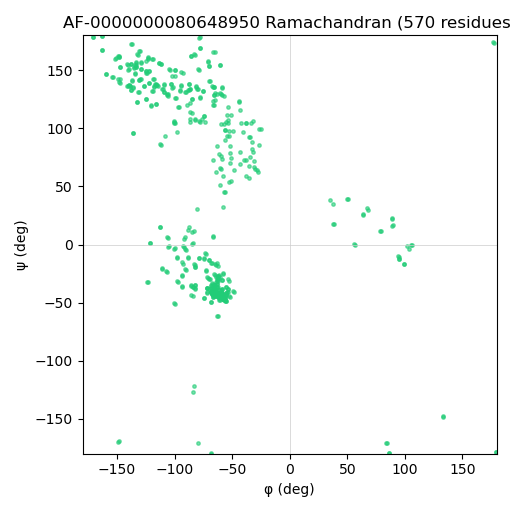LA B 1 18 ? 3.314 64.25 -15.109 1 26.86 18 ALA B C 1
ATOM 2313 O O . ALA B 1 18 ? 2.893 65.062 -14.25 1 26.86 18 ALA B O 1
ATOM 2314 N N . ALA B 1 19 ? 2.219 63.531 -15.273 1 27.7 19 ALA B N 1
ATOM 2315 C CA . ALA B 1 19 ? 1.585 63.094 -14.039 1 27.7 19 ALA B CA 1
ATOM 2316 C C . ALA B 1 19 ? 2.598 62.406 -13.117 1 27.7 19 ALA B C 1
ATOM 2318 O O . ALA B 1 19 ? 3.371 61.562 -13.555 1 27.7 19 ALA B O 1
ATOM 2319 N N . ALA B 1 20 ? 2.959 63.031 -11.938 1 30.19 20 ALA B N 1
ATOM 2320 C CA . ALA B 1 20 ? 3.666 62.594 -10.734 1 30.19 20 ALA B CA 1
ATOM 2321 C C . ALA B 1 20 ? 3.182 61.219 -10.289 1 30.19 20 ALA B C 1
ATOM 2323 O O . ALA B 1 20 ? 2.055 61.062 -9.805 1 30.19 20 ALA B O 1
ATOM 2324 N N . GLY B 1 21 ? 3.443 60.125 -11 1 26.8 21 GLY B N 1
ATOM 2325 C CA . GLY B 1 21 ? 3.102 58.75 -10.617 1 26.8 21 GLY B CA 1
ATOM 2326 C C . GLY B 1 21 ? 3.576 58.406 -9.227 1 26.8 21 GLY B C 1
ATOM 2327 O O . GLY B 1 21 ? 4.777 58.281 -8.984 1 26.8 21 GLY B O 1
ATOM 2328 N N . GLU B 1 22 ? 2.953 59 -8.094 1 31.06 22 GLU B N 1
ATOM 2329 C CA . GLU B 1 22 ? 3.223 58.438 -6.77 1 31.06 22 GLU B CA 1
ATOM 2330 C C . GLU B 1 22 ? 3.242 56.906 -6.805 1 31.06 22 GLU B C 1
ATOM 2332 O O . GLU B 1 22 ? 2.285 56.281 -7.262 1 31.06 22 GLU B O 1
ATOM 2337 N N . ASP B 1 23 ? 4.398 56.375 -6.902 1 31.84 23 ASP B N 1
ATOM 2338 C CA . ASP B 1 23 ? 4.684 54.969 -6.723 1 31.84 23 ASP B CA 1
ATOM 2339 C C . ASP B 1 23 ? 4.09 54.438 -5.418 1 31.84 23 ASP B C 1
ATOM 2341 O O . ASP B 1 23 ? 4.621 54.719 -4.336 1 31.84 23 ASP B O 1
ATOM 2345 N N . ALA B 1 24 ? 2.797 54.594 -5.168 1 33.84 24 ALA B N 1
ATOM 2346 C CA . ALA B 1 24 ? 2.322 53.75 -4.074 1 33.84 24 ALA B CA 1
ATOM 2347 C C . ALA B 1 24 ? 2.947 52.375 -4.145 1 33.84 24 ALA B C 1
ATOM 2349 O O . ALA B 1 24 ? 2.619 51.594 -5.031 1 33.84 24 ALA B O 1
ATOM 2350 N N . GLY B 1 25 ? 4.199 52.281 -3.826 1 32.16 25 GLY B N 1
ATOM 2351 C CA . GLY B 1 25 ? 4.734 50.969 -3.488 1 32.16 25 GLY B CA 1
ATOM 2352 C C . GLY B 1 25 ? 3.742 50.094 -2.74 1 32.16 25 GLY B C 1
ATOM 2353 O O . GLY B 1 25 ? 3.559 50.25 -1.531 1 32.16 25 GLY B O 1
ATOM 2354 N N . GLY B 1 26 ? 2.611 49.875 -3.322 1 33 26 GLY B N 1
ATOM 2355 C CA . GLY B 1 26 ? 1.726 48.875 -2.717 1 33 26 GLY B CA 1
ATOM 2356 C C . GLY B 1 26 ? 2.469 47.75 -2.037 1 33 26 GLY B C 1
ATOM 2357 O O . GLY B 1 26 ? 3.449 47.219 -2.576 1 33 26 GLY B O 1
ATOM 2358 N N . ALA B 1 27 ? 2.459 47.781 -0.706 1 35.78 27 ALA B N 1
ATOM 2359 C CA . ALA B 1 27 ? 2.785 46.625 0.101 1 35.78 27 ALA B CA 1
ATOM 2360 C C . ALA B 1 27 ? 2.377 45.312 -0.611 1 35.78 27 ALA B C 1
ATOM 2362 O O . ALA B 1 27 ? 1.188 45.094 -0.835 1 35.78 27 ALA B O 1
ATOM 2363 N N . ILE B 1 28 ? 3.121 45 -1.638 1 34.25 28 ILE B N 1
ATOM 2364 C CA . ILE B 1 28 ? 2.982 43.562 -1.926 1 34.25 28 ILE B CA 1
ATOM 2365 C C . ILE B 1 28 ? 2.822 42.781 -0.622 1 34.25 28 ILE B C 1
ATOM 2367 O O . ILE B 1 28 ? 3.752 42.719 0.186 1 34.25 28 ILE B O 1
ATOM 2371 N N . SER B 1 29 ? 1.7 42.969 0.066 1 32.78 29 SER B N 1
ATOM 2372 C CA . SER B 1 29 ? 1.426 41.875 1.018 1 32.78 29 SER B CA 1
ATOM 2373 C C . SER B 1 29 ? 2.045 40.562 0.56 1 32.78 29 SER B C 1
ATOM 2375 O O . SER B 1 29 ? 1.797 40.125 -0.559 1 32.78 29 SER B O 1
ATOM 2377 N N . SER B 1 30 ? 3.273 40.344 0.875 1 33.38 30 SER B N 1
ATOM 2378 C CA . SER B 1 30 ? 3.811 39 0.758 1 33.38 30 SER B CA 1
ATOM 2379 C C . SER B 1 30 ? 2.717 37.938 0.937 1 33.38 30 SER B C 1
ATOM 2381 O O . SER B 1 30 ? 2.162 37.781 2.029 1 33.38 30 SER B O 1
ATOM 2383 N N . PHE B 1 31 ? 1.771 37.906 0.045 1 32.91 31 PHE B N 1
ATOM 2384 C CA . PHE B 1 31 ? 0.994 36.656 0.01 1 32.91 31 PHE B CA 1
ATOM 2385 C C . PHE B 1 31 ? 1.832 35.5 0.486 1 32.91 31 PHE B C 1
ATOM 2387 O O . PHE B 1 31 ? 2.707 35 -0.238 1 32.91 31 PHE B O 1
ATOM 2394 N N . GLU B 1 32 ? 2.314 35.438 1.709 1 36.38 32 GLU B N 1
ATOM 2395 C CA . GLU B 1 32 ? 2.848 34.219 2.264 1 36.38 32 GLU B CA 1
ATOM 2396 C C . GLU B 1 32 ? 2.117 33 1.701 1 36.38 32 GLU B C 1
ATOM 2398 O O . GLU B 1 32 ? 0.897 32.875 1.83 1 36.38 32 GLU B O 1
ATOM 2403 N N . GLU B 1 33 ? 2.369 32.562 0.627 1 42.19 33 GLU B N 1
ATOM 2404 C CA . GLU B 1 33 ? 1.82 31.281 0.173 1 42.19 33 GLU B CA 1
ATOM 2405 C C . GLU B 1 33 ? 1.479 30.375 1.353 1 42.19 33 GLU B C 1
ATOM 2407 O O . GLU B 1 33 ? 2.285 30.203 2.271 1 42.19 33 GLU B O 1
ATOM 2412 N N . PRO B 1 34 ? 0.261 30.312 1.746 1 43.97 34 PRO B N 1
ATOM 2413 C CA . PRO B 1 34 ? -0.088 29.469 2.9 1 43.97 34 PRO B CA 1
ATOM 2414 C C . PRO B 1 34 ? 0.749 28.203 2.984 1 43.97 34 PRO B C 1
ATOM 2416 O O . PRO B 1 34 ? 0.883 27.484 1.991 1 43.97 34 PRO B O 1
ATOM 2419 N N . SER B 1 35 ? 1.909 28.219 3.742 1 54.81 35 SER B N 1
ATOM 2420 C CA . SER B 1 35 ? 2.801 27.094 4 1 54.81 35 SER B CA 1
ATOM 2421 C C . SER B 1 35 ? 2.018 25.797 4.203 1 54.81 35 SER B C 1
ATOM 2423 O O . SER B 1 35 ? 1.052 25.766 4.969 1 54.81 35 SER B O 1
ATOM 2425 N N . ILE B 1 36 ? 2.002 24.938 3.279 1 63.25 36 ILE B N 1
ATOM 2426 C CA . ILE B 1 36 ? 1.398 23.625 3.434 1 63.25 36 ILE B CA 1
ATOM 2427 C C . ILE B 1 36 ? 1.801 23.016 4.781 1 63.25 36 ILE B C 1
ATOM 2429 O O . ILE B 1 36 ? 2.984 23 5.125 1 63.25 36 ILE B O 1
ATOM 2433 N N . GLU B 1 37 ? 0.79 22.688 5.574 1 85.31 37 GLU B N 1
ATOM 2434 C CA . GLU B 1 37 ? 1.05 22.031 6.848 1 85.31 37 GLU B CA 1
ATOM 2435 C C . GLU B 1 37 ? 1.793 20.719 6.641 1 85.31 37 GLU B C 1
ATOM 2437 O O . GLU B 1 37 ? 1.543 20 5.664 1 85.31 37 GLU B O 1
ATOM 2442 N N . MET B 1 38 ? 2.768 20.469 7.406 1 90.75 38 MET B N 1
ATOM 2443 C CA . MET B 1 38 ? 3.662 19.328 7.289 1 90.75 38 MET B CA 1
ATOM 2444 C C . MET B 1 38 ? 2.869 18.031 7.137 1 90.75 38 MET B C 1
ATOM 2446 O O . MET B 1 38 ? 3.172 17.219 6.266 1 90.75 38 MET B O 1
ATOM 2450 N N . PRO B 1 39 ? 1.749 17.906 7.906 1 93.06 39 PRO B N 1
ATOM 2451 C CA . PRO B 1 39 ? 1.025 16.641 7.73 1 93.06 39 PRO B CA 1
ATOM 2452 C C . PRO B 1 39 ? 0.422 16.5 6.336 1 93.06 39 PRO B C 1
ATOM 2454 O O . PRO B 1 39 ? 0.401 15.398 5.777 1 93.06 39 PRO B O 1
ATOM 2457 N N . PHE B 1 40 ? -0.04 17.609 5.781 1 92.94 40 PHE B N 1
ATOM 2458 C CA . PHE B 1 40 ? -0.627 17.516 4.449 1 92.94 40 PHE B CA 1
ATOM 2459 C C . PHE B 1 40 ? 0.449 17.266 3.4 1 92.94 40 PHE B C 1
ATOM 2461 O O . PHE B 1 40 ? 0.246 16.5 2.459 1 92.94 40 PHE B O 1
ATOM 2468 N N . LEU B 1 41 ? 1.524 17.922 3.551 1 91.81 41 LEU B N 1
ATOM 2469 C CA . LEU B 1 41 ? 2.656 17.672 2.668 1 91.81 41 LEU B CA 1
ATOM 2470 C C . LEU B 1 41 ? 3.059 16.188 2.707 1 91.81 41 LEU B C 1
ATOM 2472 O O . LEU B 1 41 ? 3.256 15.57 1.661 1 91.81 41 LEU B O 1
ATOM 2476 N N . LEU B 1 42 ? 3.201 15.617 3.926 1 95.56 42 LEU B N 1
ATOM 2477 C CA . LEU B 1 42 ? 3.584 14.219 4.094 1 95.56 42 LEU B CA 1
ATOM 2478 C C . LEU B 1 42 ? 2.533 13.289 3.492 1 95.56 42 LEU B C 1
ATOM 2480 O O . LEU B 1 42 ? 2.871 12.258 2.904 1 95.56 42 LEU B O 1
ATOM 2484 N N . LEU B 1 43 ? 1.299 13.703 3.635 1 95.25 43 LEU B N 1
ATOM 2485 C CA . LEU B 1 43 ? 0.197 12.945 3.051 1 95.25 43 LEU B CA 1
ATOM 2486 C C . LEU B 1 43 ? 0.332 12.875 1.534 1 95.25 43 LEU B C 1
ATOM 2488 O O . LEU B 1 43 ? 0.148 11.805 0.942 1 95.25 43 LEU B O 1
ATOM 2492 N N . GLN B 1 44 ? 0.638 13.945 0.899 1 94.44 44 GLN B N 1
ATOM 2493 C CA . GLN B 1 44 ? 0.803 13.992 -0.55 1 94.44 44 GLN B CA 1
ATOM 2494 C C . GLN B 1 44 ? 2.004 13.164 -0.995 1 94.44 44 GLN B C 1
ATOM 2496 O O . GLN B 1 44 ? 1.923 12.414 -1.972 1 94.44 44 GLN B O 1
ATOM 2501 N N . ILE B 1 45 ? 3.09 13.305 -0.281 1 95.19 45 ILE B N 1
ATOM 2502 C CA . ILE B 1 45 ? 4.285 12.531 -0.603 1 95.19 45 ILE B CA 1
ATOM 2503 C C . ILE B 1 45 ? 3.992 11.039 -0.467 1 95.19 45 ILE B C 1
ATOM 2505 O O . ILE B 1 45 ? 4.367 10.25 -1.332 1 95.19 45 ILE B O 1
ATOM 2509 N N . GLN B 1 46 ? 3.33 10.68 0.634 1 97.19 46 GLN B N 1
ATOM 2510 C CA . GLN B 1 46 ? 2.979 9.289 0.89 1 97.19 46 GLN B CA 1
ATOM 2511 C C . GLN B 1 46 ? 2.123 8.719 -0.239 1 97.19 46 GLN B C 1
ATOM 2513 O O . GLN B 1 46 ? 2.373 7.613 -0.719 1 97.19 46 GLN B O 1
ATOM 2518 N N . ALA B 1 47 ? 1.134 9.445 -0.642 1 96.88 47 ALA B N 1
ATOM 2519 C CA . ALA B 1 47 ? 0.229 8.992 -1.695 1 96.88 47 ALA B CA 1
ATOM 2520 C C . ALA B 1 47 ? 0.972 8.805 -3.016 1 96.88 47 ALA B C 1
ATOM 2522 O O . ALA B 1 47 ? 0.771 7.812 -3.713 1 96.88 47 ALA B O 1
ATOM 2523 N N . ASP B 1 48 ? 1.816 9.742 -3.326 1 96 48 ASP B N 1
ATOM 2524 C CA . ASP B 1 48 ? 2.572 9.68 -4.574 1 96 48 ASP B CA 1
ATOM 2525 C C . ASP B 1 48 ? 3.557 8.508 -4.555 1 96 48 ASP B C 1
ATOM 2527 O O . ASP B 1 48 ? 3.666 7.77 -5.535 1 96 48 ASP B O 1
ATOM 2531 N N . LEU B 1 49 ? 4.254 8.367 -3.459 1 96.62 49 LEU B N 1
ATOM 2532 C CA . LEU B 1 49 ? 5.266 7.32 -3.348 1 96.62 49 LEU B CA 1
ATOM 2533 C C . LEU B 1 49 ? 4.621 5.938 -3.326 1 96.62 49 LEU B C 1
ATOM 2535 O O . LEU B 1 49 ? 5.051 5.039 -4.051 1 96.62 49 LEU B O 1
ATOM 2539 N N . GLN B 1 50 ? 3.619 5.777 -2.484 1 97.31 50 GLN B N 1
ATOM 2540 C CA . GLN B 1 50 ? 2.908 4.504 -2.445 1 97.31 50 GLN B CA 1
ATOM 2541 C C . GLN B 1 50 ? 2.309 4.168 -3.809 1 97.31 50 GLN B C 1
ATOM 2543 O O . GLN B 1 50 ? 2.377 3.021 -4.258 1 97.31 50 GLN B O 1
ATOM 2548 N N . GLY B 1 51 ? 1.714 5.18 -4.422 1 96.38 51 GLY B N 1
ATOM 2549 C CA . GLY B 1 51 ? 1.161 4.977 -5.75 1 96.38 51 GLY B CA 1
ATOM 2550 C C . GLY B 1 51 ? 2.199 4.539 -6.766 1 96.38 51 GLY B C 1
ATOM 2551 O O . GLY B 1 51 ? 1.943 3.645 -7.574 1 96.38 51 GLY B O 1
ATOM 2552 N N . SER B 1 52 ? 3.33 5.18 -6.746 1 96.44 52 SER B N 1
ATOM 2553 C CA . SER B 1 52 ? 4.41 4.82 -7.66 1 96.44 52 SER B CA 1
ATOM 2554 C C . SER B 1 52 ? 4.875 3.387 -7.43 1 96.44 52 SER B C 1
ATOM 2556 O O . SER B 1 52 ? 5.105 2.641 -8.383 1 96.44 52 SER B O 1
ATOM 2558 N N . LEU B 1 53 ? 5.012 2.992 -6.164 1 97 53 LEU B N 1
ATOM 2559 C CA . LEU B 1 53 ? 5.402 1.624 -5.84 1 97 53 LEU B CA 1
ATOM 2560 C C . LEU B 1 53 ? 4.367 0.628 -6.355 1 97 53 LEU B C 1
ATOM 2562 O O . LEU B 1 53 ? 4.727 -0.398 -6.938 1 97 53 LEU B O 1
ATOM 2566 N N . GLU B 1 54 ? 3.158 0.951 -6.172 1 96.75 54 GLU B N 1
ATOM 2567 C CA . GLU B 1 54 ? 2.086 0.074 -6.629 1 96.75 54 GLU B CA 1
ATOM 2568 C C . GLU B 1 54 ? 2.059 -0.02 -8.148 1 96.75 54 GLU B C 1
ATOM 2570 O O . GLU B 1 54 ? 1.841 -1.098 -8.711 1 96.75 54 GLU B O 1
ATOM 2575 N N . ASP B 1 55 ? 2.258 1.115 -8.797 1 96.88 55 ASP B N 1
ATOM 2576 C CA . ASP B 1 55 ? 2.295 1.121 -10.258 1 96.88 55 ASP B CA 1
ATOM 2577 C C . ASP B 1 55 ? 3.428 0.244 -10.781 1 96.88 55 ASP B C 1
ATOM 2579 O O . ASP B 1 55 ? 3.246 -0.509 -11.742 1 96.88 55 ASP B O 1
ATOM 2583 N N . LEU B 1 56 ? 4.555 0.363 -10.18 1 97.69 56 LEU B N 1
ATOM 2584 C CA . LEU B 1 56 ? 5.691 -0.464 -10.562 1 97.69 56 LEU B CA 1
ATOM 2585 C C . LEU B 1 56 ? 5.406 -1.938 -10.305 1 97.69 56 LEU B C 1
ATOM 2587 O O . LEU B 1 56 ? 5.754 -2.797 -11.117 1 97.69 56 LEU B O 1
ATOM 2591 N N . ASP B 1 57 ? 4.824 -2.209 -9.156 1 98.12 57 ASP B N 1
ATOM 2592 C CA . ASP B 1 57 ? 4.449 -3.576 -8.812 1 98.12 57 ASP B CA 1
ATOM 2593 C C . ASP B 1 57 ? 3.531 -4.18 -9.875 1 98.12 57 ASP B C 1
ATOM 2595 O O . ASP B 1 57 ? 3.74 -5.316 -10.305 1 98.12 57 ASP B O 1
ATOM 2599 N N . MET B 1 58 ? 2.562 -3.412 -10.281 1 97.19 58 MET B N 1
ATOM 2600 C CA . MET B 1 58 ? 1.624 -3.869 -11.297 1 97.19 58 MET B CA 1
ATOM 2601 C C . MET B 1 58 ? 2.33 -4.074 -12.633 1 97.19 58 MET B C 1
ATOM 2603 O O . MET B 1 58 ? 2.002 -5 -13.383 1 97.19 58 MET B O 1
ATOM 2607 N N . ALA B 1 59 ? 3.232 -3.217 -12.938 1 98.12 59 ALA B N 1
ATOM 2608 C CA . ALA B 1 59 ? 3.99 -3.354 -14.18 1 98.12 59 ALA B CA 1
ATOM 2609 C C . ALA B 1 59 ? 4.812 -4.637 -14.18 1 98.12 59 ALA B C 1
ATOM 2611 O O . ALA B 1 59 ? 4.879 -5.34 -15.195 1 98.12 59 ALA B O 1
ATOM 2612 N N . VAL B 1 60 ? 5.434 -4.957 -13.078 1 98.56 60 VAL B N 1
ATOM 2613 C CA . VAL B 1 60 ? 6.234 -6.172 -12.977 1 98.56 60 VAL B CA 1
ATOM 2614 C C . VAL B 1 60 ? 5.32 -7.395 -13.023 1 98.56 60 VAL B C 1
ATOM 2616 O O . VAL B 1 60 ? 5.656 -8.406 -13.648 1 98.56 60 VAL B O 1
ATOM 2619 N N . ALA B 1 61 ? 4.188 -7.344 -12.367 1 97.75 61 ALA B N 1
ATOM 2620 C CA . ALA B 1 61 ? 3.195 -8.414 -12.438 1 97.75 61 ALA B CA 1
ATOM 2621 C C . ALA B 1 61 ? 2.77 -8.672 -13.883 1 97.75 61 ALA B C 1
ATOM 2623 O O . ALA B 1 61 ? 2.66 -9.82 -14.312 1 97.75 61 ALA B O 1
ATOM 2624 N N . LYS B 1 62 ? 2.49 -7.57 -14.57 1 97.44 62 LYS B N 1
ATOM 2625 C CA . LYS B 1 62 ? 2.109 -7.699 -15.977 1 97.44 62 LYS B CA 1
ATOM 2626 C C . LYS B 1 62 ? 3.227 -8.344 -16.797 1 97.44 62 LYS B C 1
ATOM 2628 O O . LYS B 1 62 ? 2.971 -9.195 -17.641 1 97.44 62 LYS B O 1
ATOM 2633 N N . ALA B 1 63 ? 4.445 -7.922 -16.594 1 98.44 63 ALA B N 1
ATOM 2634 C CA . ALA B 1 63 ? 5.594 -8.523 -17.266 1 98.44 63 ALA B CA 1
ATOM 2635 C C . ALA B 1 63 ? 5.695 -10.008 -16.953 1 98.44 63 ALA B C 1
ATOM 2637 O O . ALA B 1 63 ? 6.027 -10.812 -17.828 1 98.44 63 ALA B O 1
ATOM 2638 N N . SER B 1 64 ? 5.48 -10.367 -15.695 1 98.38 64 SER B N 1
ATOM 2639 C CA . SER B 1 64 ? 5.449 -11.773 -15.32 1 98.38 64 SER B CA 1
ATOM 2640 C C . SER B 1 64 ? 4.43 -12.547 -16.141 1 98.38 64 SER B C 1
ATOM 2642 O O . SER B 1 64 ? 4.707 -13.656 -16.609 1 98.38 64 SER B O 1
ATOM 2644 N N . GLY B 1 65 ? 3.256 -11.969 -16.328 1 96.06 65 GLY B N 1
ATOM 2645 C CA . GLY B 1 65 ? 2.244 -12.578 -17.188 1 96.06 65 GLY B CA 1
ATOM 2646 C C . GLY B 1 65 ? 2.691 -12.734 -18.625 1 96.06 65 GLY B C 1
ATOM 2647 O O . GLY B 1 65 ? 2.436 -13.766 -19.25 1 96.06 65 GLY B O 1
ATOM 2648 N N . ASP B 1 66 ? 3.344 -11.742 -19.125 1 97.44 66 ASP B N 1
ATOM 2649 C CA . ASP B 1 66 ? 3.84 -11.789 -20.5 1 97.44 66 ASP B CA 1
ATOM 2650 C C . ASP B 1 66 ? 4.922 -12.859 -20.656 1 97.44 66 ASP B C 1
ATOM 2652 O O . ASP B 1 66 ? 5.008 -13.516 -21.688 1 97.44 66 ASP B O 1
ATOM 2656 N N . LEU B 1 67 ? 5.734 -13.062 -19.641 1 98.12 67 LEU B N 1
ATOM 2657 C CA . LEU B 1 67 ? 6.812 -14.047 -19.672 1 98.12 67 LEU B CA 1
ATOM 2658 C C . LEU B 1 67 ? 6.254 -15.461 -19.609 1 98.12 67 LEU B C 1
ATOM 2660 O O . LEU B 1 67 ? 6.91 -16.406 -20.031 1 98.12 67 LEU B O 1
ATOM 2664 N N . SER B 1 68 ? 5.066 -15.539 -18.969 1 96.06 68 SER B N 1
ATOM 2665 C CA . SER B 1 68 ? 4.398 -16.828 -19 1 96.06 68 SER B CA 1
ATOM 2666 C C . SER B 1 68 ? 4.242 -17.344 -20.422 1 96.06 68 SER B C 1
ATOM 2668 O O . SER B 1 68 ? 4.461 -18.531 -20.688 1 96.06 68 SER B O 1
ATOM 2670 N N . ALA B 1 69 ? 3.961 -16.484 -21.344 1 93.5 69 ALA B N 1
ATOM 2671 C CA . ALA B 1 69 ? 3.721 -16.844 -22.75 1 93.5 69 ALA B CA 1
ATOM 2672 C C . ALA B 1 69 ? 5.035 -16.969 -23.516 1 93.5 69 ALA B C 1
ATOM 2674 O O . ALA B 1 69 ? 5.207 -17.891 -24.312 1 93.5 69 ALA B O 1
ATOM 2675 N N . SER B 1 70 ? 5.996 -16.141 -23.219 1 95.31 70 SER B N 1
ATOM 2676 C CA . SER B 1 70 ? 7.207 -16.062 -24.031 1 95.31 70 SER B CA 1
ATOM 2677 C C . SER B 1 70 ? 8.289 -17 -23.516 1 95.31 70 SER B C 1
ATOM 2679 O O . SER B 1 70 ? 9.227 -17.328 -24.234 1 95.31 70 SER B O 1
ATOM 2681 N N . GLY B 1 71 ? 8.164 -17.375 -22.266 1 96.56 71 GLY B N 1
ATOM 2682 C CA . GLY B 1 71 ? 9.273 -18.031 -21.594 1 96.56 71 GLY B CA 1
ATOM 2683 C C . GLY B 1 71 ? 10.266 -17.062 -20.969 1 96.56 71 GLY B C 1
ATOM 2684 O O . GLY B 1 71 ? 10.109 -15.852 -21.094 1 96.56 71 GLY B O 1
ATOM 2685 N N . LEU B 1 72 ? 11.289 -17.641 -20.359 1 98.12 72 LEU B N 1
ATOM 2686 C CA . LEU B 1 72 ? 12.18 -16.812 -19.547 1 98.12 72 LEU B CA 1
ATOM 2687 C C . LEU B 1 72 ? 13.5 -16.578 -20.266 1 98.12 72 LEU B C 1
ATOM 2689 O O . LEU B 1 72 ? 14.375 -15.883 -19.75 1 98.12 72 LEU B O 1
ATOM 2693 N N . GLU B 1 73 ? 13.656 -17.141 -21.438 1 97.06 73 GLU B N 1
ATOM 2694 C CA . GLU B 1 73 ? 14.883 -16.984 -22.219 1 97.06 73 GLU B CA 1
ATOM 2695 C C . GLU B 1 73 ? 14.586 -16.578 -23.656 1 97.06 73 GLU B C 1
ATOM 2697 O O . GLU B 1 73 ? 13.43 -16.578 -24.078 1 97.06 73 GLU B O 1
ATOM 2702 N N . GLY B 1 74 ? 15.672 -16.141 -24.328 1 95.88 74 GLY B N 1
ATOM 2703 C CA . GLY B 1 74 ? 15.555 -15.836 -25.75 1 95.88 74 GLY B CA 1
ATOM 2704 C C . GLY B 1 74 ? 15.031 -14.438 -26.016 1 95.88 74 GLY B C 1
ATOM 2705 O O . GLY B 1 74 ? 14.945 -13.617 -25.109 1 95.88 74 GLY B O 1
ATOM 2706 N N . ASP B 1 75 ? 14.727 -14.172 -27.25 1 96.5 75 ASP B N 1
ATOM 2707 C CA . ASP B 1 75 ? 14.375 -12.828 -27.703 1 96.5 75 ASP B CA 1
ATOM 2708 C C . ASP B 1 75 ? 13.031 -12.383 -27.125 1 96.5 75 ASP B C 1
ATOM 2710 O O . ASP B 1 75 ? 12.828 -11.203 -26.828 1 96.5 75 ASP B O 1
ATOM 2714 N N . GLY B 1 76 ? 12.133 -13.359 -26.984 1 97.5 76 GLY B N 1
ATOM 2715 C CA . GLY B 1 76 ? 10.844 -13.031 -26.422 1 97.5 76 GLY B CA 1
ATOM 2716 C C . GLY B 1 76 ? 10.93 -12.492 -25 1 97.5 76 GLY B C 1
ATOM 2717 O O . GLY B 1 76 ? 10.297 -11.492 -24.672 1 97.5 76 GLY B O 1
ATOM 2718 N N . ALA B 1 77 ? 11.727 -13.164 -24.234 1 97.75 77 ALA B N 1
ATOM 2719 C CA . ALA B 1 77 ? 11.93 -12.734 -22.859 1 97.75 77 ALA B CA 1
ATOM 2720 C C . ALA B 1 77 ? 12.602 -11.359 -22.812 1 97.75 77 ALA B C 1
ATOM 2722 O O . ALA B 1 77 ? 12.195 -10.492 -22.031 1 97.75 77 ALA B O 1
ATOM 2723 N N . ARG B 1 78 ? 13.562 -11.148 -23.672 1 96.69 78 ARG B N 1
ATOM 2724 C CA . ARG B 1 78 ? 14.297 -9.891 -23.703 1 96.69 78 ARG B CA 1
ATOM 2725 C C . ARG B 1 78 ? 13.383 -8.734 -24.094 1 96.69 78 ARG B C 1
ATOM 2727 O O . ARG B 1 78 ? 13.492 -7.637 -23.547 1 96.69 78 ARG B O 1
ATOM 2734 N N . GLU B 1 79 ? 12.531 -8.992 -25 1 97.62 79 GLU B N 1
ATOM 2735 C CA . GLU B 1 79 ? 11.594 -7.961 -25.438 1 97.62 79 GLU B CA 1
ATOM 2736 C C . GLU B 1 79 ? 10.664 -7.547 -24.297 1 97.62 79 GLU B C 1
ATOM 2738 O O . GLU B 1 79 ? 10.359 -6.363 -24.141 1 97.62 79 GLU B O 1
ATOM 2743 N N . VAL B 1 80 ? 10.219 -8.555 -23.516 1 98.19 80 VAL B N 1
ATOM 2744 C CA . VAL B 1 80 ? 9.359 -8.258 -22.375 1 98.19 80 VAL B CA 1
ATOM 2745 C C . VAL B 1 80 ? 10.109 -7.379 -21.375 1 98.19 80 VAL B C 1
ATOM 2747 O O . VAL B 1 80 ? 9.578 -6.371 -20.906 1 98.19 80 VAL B O 1
ATOM 2750 N N . LEU B 1 81 ? 11.344 -7.676 -21.094 1 97.69 81 LEU B N 1
ATOM 2751 C CA . LEU B 1 81 ? 12.141 -6.918 -20.141 1 97.69 81 LEU B CA 1
ATOM 2752 C C . LEU B 1 81 ? 12.422 -5.512 -20.656 1 97.69 81 LEU B C 1
ATOM 2754 O O . LEU B 1 81 ? 12.305 -4.539 -19.906 1 97.69 81 LEU B O 1
ATOM 2758 N N . ARG B 1 82 ? 12.75 -5.391 -21.906 1 96.62 82 ARG B N 1
ATOM 2759 C CA . ARG B 1 82 ? 13.023 -4.082 -22.484 1 96.62 82 ARG B CA 1
ATOM 2760 C C . ARG B 1 82 ? 11.773 -3.203 -22.453 1 96.62 82 ARG B C 1
ATOM 2762 O O . ARG B 1 82 ? 11.859 -2.004 -22.188 1 96.62 82 ARG B O 1
ATOM 2769 N N . GLY B 1 83 ? 10.648 -3.84 -22.828 1 97.69 83 GLY B N 1
ATOM 2770 C CA . GLY B 1 83 ? 9.398 -3.102 -22.766 1 97.69 83 GLY B CA 1
ATOM 2771 C C . GLY B 1 83 ? 9.086 -2.592 -21.359 1 97.69 83 GLY B C 1
ATOM 2772 O O . GLY B 1 83 ? 8.68 -1.44 -21.188 1 97.69 83 GLY B O 1
ATOM 2773 N N . LEU B 1 84 ? 9.328 -3.43 -20.344 1 97.88 84 LEU B N 1
ATOM 2774 C CA . LEU B 1 84 ? 9.125 -3.057 -18.938 1 97.88 84 LEU B CA 1
ATOM 2775 C C . LEU B 1 84 ? 9.992 -1.856 -18.562 1 97.88 84 LEU B C 1
ATOM 2777 O O . LEU B 1 84 ? 9.492 -0.882 -18 1 97.88 84 LEU B O 1
ATOM 2781 N N . LEU B 1 85 ? 11.219 -1.865 -18.953 1 96.06 85 LEU B N 1
ATOM 2782 C CA . LEU B 1 85 ? 12.156 -0.799 -18.609 1 96.06 85 LEU B CA 1
ATOM 2783 C C . LEU B 1 85 ? 11.836 0.475 -19.375 1 96.06 85 LEU B C 1
ATOM 2785 O O . LEU B 1 85 ? 11.938 1.578 -18.828 1 96.06 85 LEU B O 1
ATOM 2789 N N . ALA B 1 86 ? 11.43 0.317 -20.594 1 96.06 86 ALA B N 1
ATOM 2790 C CA . ALA B 1 86 ? 11.125 1.469 -21.438 1 96.06 86 ALA B CA 1
ATOM 2791 C C . ALA B 1 86 ? 9.898 2.217 -20.922 1 96.06 86 ALA B C 1
ATOM 2793 O O . ALA B 1 86 ? 9.828 3.445 -21.016 1 96.06 86 ALA B O 1
ATOM 2794 N N . GLU B 1 87 ? 8.992 1.449 -20.359 1 96.38 87 GLU B N 1
ATOM 2795 C CA . GLU B 1 87 ? 7.73 2.039 -19.922 1 96.38 87 GLU B CA 1
ATOM 2796 C C . GLU B 1 87 ? 7.828 2.561 -18.5 1 96.38 87 GLU B C 1
ATOM 2798 O O . GLU B 1 87 ? 6.922 3.24 -18.016 1 96.38 87 GLU B O 1
ATOM 2803 N N . ASN B 1 88 ? 8.891 2.23 -17.781 1 94.88 88 ASN B N 1
ATOM 2804 C CA . ASN B 1 88 ? 9.047 2.592 -16.375 1 94.88 88 ASN B CA 1
ATOM 2805 C C . ASN B 1 88 ? 10.461 3.102 -16.078 1 94.88 88 ASN B C 1
ATOM 2807 O O . ASN B 1 88 ? 11.336 2.326 -15.703 1 94.88 88 ASN B O 1
ATOM 2811 N N . SER B 1 89 ? 10.617 4.379 -16.094 1 91.5 89 SER B N 1
ATOM 2812 C CA . SER B 1 89 ? 11.938 4.996 -16.016 1 91.5 89 SER B CA 1
ATOM 2813 C C . SER B 1 89 ? 12.547 4.824 -14.633 1 91.5 89 SER B C 1
ATOM 2815 O O . SER B 1 89 ? 13.758 4.984 -14.461 1 91.5 89 SER B O 1
ATOM 2817 N N . ASP B 1 90 ? 11.75 4.422 -13.68 1 91.12 90 ASP B N 1
ATOM 2818 C CA . ASP B 1 90 ? 12.258 4.242 -12.32 1 91.12 90 ASP B CA 1
ATOM 2819 C C . ASP B 1 90 ? 12.922 2.877 -12.156 1 91.12 90 ASP B C 1
ATOM 2821 O O . ASP B 1 90 ? 13.602 2.627 -11.156 1 91.12 90 ASP B O 1
ATOM 2825 N N . LEU B 1 91 ? 12.664 1.976 -13.047 1 93.81 91 LEU B N 1
ATOM 2826 C CA . LEU B 1 91 ? 13.344 0.684 -13.047 1 93.81 91 LEU B CA 1
ATOM 2827 C C . LEU B 1 91 ? 14.656 0.759 -13.82 1 93.81 91 LEU B C 1
ATOM 2829 O O . LEU B 1 91 ? 14.688 1.255 -14.953 1 93.81 91 LEU B O 1
ATOM 2833 N N . VAL B 1 92 ? 15.734 0.201 -13.234 1 91.69 92 VAL B N 1
ATOM 2834 C CA . VAL B 1 92 ? 17.047 0.383 -13.852 1 91.69 92 VAL B CA 1
ATOM 2835 C C . VAL B 1 92 ? 17.531 -0.945 -14.422 1 91.69 92 VAL B C 1
ATOM 2837 O O . VAL B 1 92 ? 18.453 -0.973 -15.25 1 91.69 92 VAL B O 1
ATOM 2840 N N . GLU B 1 93 ? 17 -1.998 -13.969 1 93.31 93 GLU B N 1
ATOM 2841 C CA . GLU B 1 93 ? 17.391 -3.334 -14.406 1 93.31 93 GLU B CA 1
ATOM 2842 C C . GLU B 1 93 ? 16.25 -4.328 -14.227 1 93.31 93 GLU B C 1
ATOM 2844 O O . GLU B 1 93 ? 15.445 -4.195 -13.305 1 93.31 93 GLU B O 1
ATOM 2849 N N . ALA B 1 94 ? 16.156 -5.246 -15.141 1 96.12 94 ALA B N 1
ATOM 2850 C CA . ALA B 1 94 ? 15.227 -6.363 -15.023 1 96.12 94 ALA B CA 1
ATOM 2851 C C . ALA B 1 94 ? 15.875 -7.668 -15.484 1 96.12 94 ALA B C 1
ATOM 2853 O O . ALA B 1 94 ? 16.594 -7.691 -16.484 1 96.12 94 ALA B O 1
ATOM 2854 N N . VAL B 1 95 ? 15.648 -8.711 -14.727 1 96.44 95 VAL B N 1
ATOM 2855 C CA . VAL B 1 95 ? 16.203 -10.008 -15.07 1 96.44 95 VAL B CA 1
ATOM 2856 C C . VAL B 1 95 ? 15.133 -11.086 -14.945 1 96.44 95 VAL B C 1
ATOM 2858 O O . VAL B 1 95 ? 14.164 -10.922 -14.211 1 96.44 95 VAL B O 1
ATOM 2861 N N . THR B 1 96 ? 15.289 -12.156 -15.719 1 98.06 96 THR B N 1
ATOM 2862 C CA . THR B 1 96 ? 14.586 -13.398 -15.422 1 98.06 96 THR B CA 1
ATOM 2863 C C . THR B 1 96 ? 15.516 -14.383 -14.711 1 98.06 96 THR B C 1
ATOM 2865 O O . THR B 1 96 ? 16.734 -14.336 -14.883 1 98.06 96 THR B O 1
ATOM 2868 N N . PHE B 1 97 ? 14.945 -15.219 -13.883 1 98.06 97 PHE B N 1
ATOM 2869 C CA . PHE B 1 97 ? 15.758 -16.234 -13.211 1 98.06 97 PHE B CA 1
ATOM 287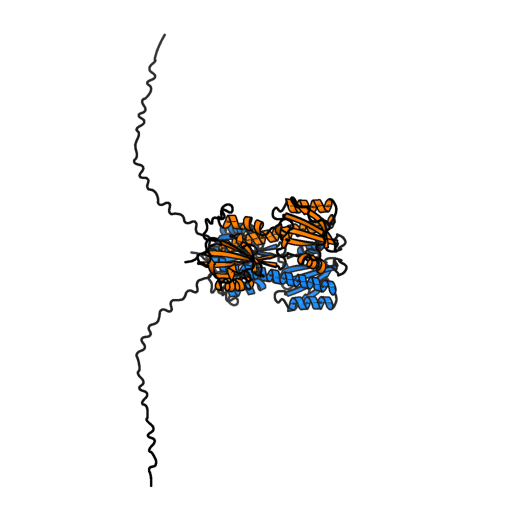0 C C . PHE B 1 97 ? 15.062 -17.594 -13.25 1 98.06 97 PHE B C 1
ATOM 2872 O O . PHE B 1 97 ? 13.836 -17.656 -13.32 1 98.06 97 PHE B O 1
ATOM 2879 N N . SER B 1 98 ? 15.836 -18.641 -13.227 1 98.31 98 SER B N 1
ATOM 2880 C CA . SER B 1 98 ? 15.359 -20.016 -13.344 1 98.31 98 SER B CA 1
ATOM 2881 C C . SER B 1 98 ? 14.758 -20.5 -12.031 1 98.31 98 SER B C 1
ATOM 2883 O O . SER B 1 98 ? 14.766 -19.781 -11.031 1 98.31 98 SER B O 1
ATOM 2885 N N . GLU B 1 99 ? 14.258 -21.766 -12.086 1 97.56 99 GLU B N 1
ATOM 2886 C CA . GLU B 1 99 ? 13.672 -22.406 -10.914 1 97.56 99 GLU B CA 1
ATOM 2887 C C . GLU B 1 99 ? 14.703 -22.594 -9.812 1 97.56 99 GLU B C 1
ATOM 2889 O O . GLU B 1 99 ? 14.352 -22.812 -8.648 1 97.56 99 GLU B O 1
ATOM 2894 N N . GLU B 1 100 ? 15.992 -22.484 -10.164 1 97.19 100 GLU B N 1
ATOM 2895 C CA . GLU B 1 100 ? 17.078 -22.641 -9.195 1 97.19 100 GLU B CA 1
ATOM 2896 C C . GLU B 1 100 ? 17.609 -21.297 -8.742 1 97.19 100 GLU B C 1
ATOM 2898 O O . GLU B 1 100 ? 18.484 -21.219 -7.883 1 97.19 100 GLU B O 1
ATOM 2903 N N . GLY B 1 101 ? 17.109 -20.219 -9.297 1 97.44 101 GLY B N 1
ATOM 2904 C CA . GLY B 1 101 ? 17.516 -18.875 -8.906 1 97.44 101 GLY B CA 1
ATOM 2905 C C . GLY B 1 101 ? 18.719 -18.375 -9.688 1 97.44 101 GLY B C 1
ATOM 2906 O O . GLY B 1 101 ? 19.484 -17.531 -9.188 1 97.44 101 GLY B O 1
ATOM 2907 N N . LYS B 1 102 ? 18.953 -18.938 -10.867 1 97.5 102 LYS B N 1
ATOM 2908 C CA . LYS B 1 102 ? 20 -18.469 -11.75 1 97.5 102 LYS B CA 1
ATOM 2909 C C . LYS B 1 102 ? 19.469 -17.484 -12.781 1 97.5 102 LYS B C 1
ATOM 2911 O O . LYS B 1 102 ? 18.453 -17.734 -13.422 1 97.5 102 LYS B O 1
ATOM 2916 N N . ILE B 1 103 ? 20.172 -16.375 -12.914 1 96.62 103 ILE B N 1
ATOM 2917 C CA . ILE B 1 103 ? 19.734 -15.367 -13.883 1 96.62 103 ILE B CA 1
ATOM 2918 C C . ILE B 1 103 ? 19.859 -15.93 -15.297 1 96.62 103 ILE B C 1
ATOM 2920 O O . ILE B 1 103 ? 20.906 -16.453 -15.672 1 96.62 103 ILE B O 1
ATOM 2924 N N . LEU B 1 104 ? 18.859 -15.859 -16.062 1 97 104 LEU B N 1
ATOM 2925 C CA . LEU B 1 104 ? 18.844 -16.391 -17.422 1 97 104 LEU B CA 1
ATOM 2926 C C . LEU B 1 104 ? 19.062 -15.273 -18.438 1 97 104 LEU B C 1
ATOM 2928 O O . LEU B 1 104 ? 19.875 -15.414 -19.359 1 97 104 LEU B O 1
ATOM 2932 N N . VAL B 1 105 ? 18.281 -14.172 -18.312 1 95.38 105 VAL B N 1
ATOM 2933 C CA . VAL B 1 105 ? 18.422 -13 -19.172 1 95.38 105 VAL B CA 1
ATOM 2934 C C . VAL B 1 105 ? 18.391 -11.734 -18.312 1 95.38 105 VAL B C 1
ATOM 2936 O O . VAL B 1 105 ? 17.75 -11.703 -17.266 1 95.38 105 VAL B O 1
ATOM 2939 N N . ALA B 1 106 ? 19.125 -10.727 -18.75 1 94.81 106 ALA B N 1
ATOM 2940 C CA . ALA B 1 106 ? 19.203 -9.438 -18.062 1 94.81 106 ALA B CA 1
ATOM 2941 C C . ALA B 1 106 ? 19.156 -8.281 -19.062 1 94.81 106 ALA B C 1
ATOM 2943 O O . ALA B 1 106 ? 19.781 -8.352 -20.125 1 94.81 106 ALA B O 1
ATOM 2944 N N . GLU B 1 107 ? 18.344 -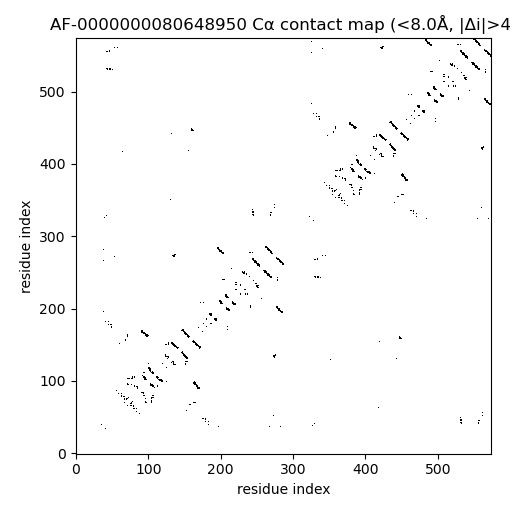7.355 -18.734 1 93.44 107 GLU B N 1
ATOM 2945 C CA . GLU B 1 107 ? 18.281 -6.109 -19.484 1 93.44 107 GLU B CA 1
ATOM 2946 C C . GLU B 1 107 ? 18.484 -4.898 -18.578 1 93.44 107 GLU B C 1
ATOM 2948 O O . GLU B 1 107 ? 17.906 -4.828 -17.5 1 93.44 107 GLU B O 1
ATOM 2953 N N . CYS B 1 108 ? 19.359 -4.137 -18.875 1 87.75 108 CYS B N 1
ATOM 2954 C CA . CYS B 1 108 ? 19.609 -2.922 -18.094 1 87.75 108 CYS B CA 1
ATOM 2955 C C . CYS B 1 108 ? 20.156 -1.813 -19 1 87.75 108 CYS B C 1
ATOM 2957 O O . CYS B 1 108 ? 20.547 -2.066 -20.141 1 87.75 108 CYS B O 1
ATOM 2959 N N . GLU B 1 109 ? 20.016 -0.758 -18.438 1 71.5 109 GLU B N 1
ATOM 2960 C CA . GLU B 1 109 ? 20.656 0.363 -19.109 1 71.5 109 GLU B CA 1
ATOM 2961 C C . GLU B 1 109 ? 22.141 0.44 -18.781 1 71.5 109 GLU B C 1
ATOM 2963 O O . GLU B 1 109 ? 22.516 0.691 -17.641 1 71.5 109 GLU B O 1
ATOM 2968 N N . GLY B 1 110 ? 22.984 0.118 -19.672 1 62.78 110 GLY B N 1
ATOM 2969 C CA . GLY B 1 110 ? 24.422 0.323 -19.516 1 62.78 110 GLY B CA 1
ATOM 2970 C C . GLY B 1 110 ? 25.078 -0.74 -18.656 1 62.78 110 GLY B C 1
ATOM 2971 O O . GLY B 1 110 ? 26.156 -0.515 -18.094 1 62.78 110 GLY B O 1
ATOM 2972 N N . CYS B 1 111 ? 24.375 -1.812 -18.359 1 65.75 111 CYS B N 1
ATOM 2973 C CA . CYS B 1 111 ? 25 -2.789 -17.469 1 65.75 111 CYS B CA 1
ATOM 2974 C C . CYS B 1 111 ? 25.047 -4.164 -18.125 1 65.75 111 CYS B C 1
ATOM 2976 O O . CYS B 1 111 ? 24.516 -4.352 -19.219 1 65.75 111 CYS B O 1
ATOM 2978 N N . GLU B 1 112 ? 25.906 -5.094 -17.703 1 64.38 112 GLU B N 1
ATOM 2979 C CA . GLU B 1 112 ? 26.031 -6.441 -18.266 1 64.38 112 GLU B CA 1
ATOM 2980 C C . GLU B 1 112 ? 25.016 -7.387 -17.625 1 64.38 112 GLU B C 1
ATOM 2982 O O . GLU B 1 112 ? 24.828 -8.508 -18.094 1 64.38 112 GLU B O 1
ATOM 2987 N N . GLY B 1 113 ? 23.938 -6.926 -16.781 1 62.38 113 GLY B N 1
ATOM 2988 C CA . GLY B 1 113 ? 22.734 -7.566 -16.297 1 62.38 113 GLY B CA 1
ATOM 2989 C C . GLY B 1 113 ? 23 -8.852 -15.539 1 62.38 113 GLY B C 1
ATOM 2990 O O . GLY B 1 113 ? 22.078 -9.484 -15.031 1 62.38 113 GLY B O 1
ATOM 2991 N N . GLY B 1 114 ? 24.25 -9.438 -15.273 1 82 114 GLY B N 1
ATOM 2992 C CA . GLY B 1 114 ? 24.672 -10.539 -14.43 1 82 114 GLY B CA 1
ATOM 2993 C C . GLY B 1 114 ? 24.156 -11.891 -14.898 1 82 114 GLY B C 1
ATOM 2994 O O . GLY B 1 114 ? 23.953 -12.805 -14.102 1 82 114 GLY B O 1
ATOM 2995 N N . GLU B 1 115 ? 23.953 -12.133 -16.234 1 90.62 115 GLU B N 1
ATOM 2996 C CA . GLU B 1 115 ? 23.422 -13.391 -16.766 1 90.62 115 GLU B CA 1
ATOM 2997 C C . GLU B 1 115 ? 24.312 -14.562 -16.359 1 90.62 115 GLU B C 1
ATOM 2999 O O . GLU B 1 115 ? 25.531 -14.477 -16.406 1 90.62 115 GLU B O 1
ATOM 3004 N N . GLY B 1 116 ? 23.656 -15.555 -15.805 1 92 116 GLY B N 1
ATOM 3005 C CA . GLY B 1 116 ? 24.375 -16.75 -15.352 1 92 116 GLY B CA 1
ATOM 3006 C C . GLY B 1 116 ? 24.641 -16.75 -13.859 1 92 116 GLY B C 1
ATOM 3007 O O . GLY B 1 116 ? 24.938 -17.797 -13.281 1 92 116 GLY B O 1
ATOM 3008 N N . GLU B 1 117 ? 24.531 -15.648 -13.25 1 92.31 117 GLU B N 1
ATOM 3009 C CA . GLU B 1 117 ? 24.797 -15.539 -11.82 1 92.31 117 GLU B CA 1
ATOM 3010 C C . GLU B 1 117 ? 23.719 -16.234 -11 1 92.31 117 GLU B C 1
ATOM 3012 O O . GLU B 1 117 ? 22.531 -16.141 -11.336 1 92.31 117 GLU B O 1
ATOM 3017 N N . ASP B 1 118 ? 24.125 -16.906 -9.938 1 96.25 118 ASP B N 1
ATOM 3018 C CA . ASP B 1 118 ? 23.203 -17.516 -8.992 1 96.25 118 ASP B CA 1
ATOM 3019 C C . ASP B 1 118 ? 22.75 -16.516 -7.934 1 96.25 118 ASP B C 1
ATOM 3021 O O . ASP B 1 118 ? 23.562 -16.094 -7.102 1 96.25 118 ASP B O 1
ATOM 3025 N N . ILE B 1 119 ? 21.484 -16.188 -7.965 1 94.25 119 ILE B N 1
ATOM 3026 C CA . ILE B 1 119 ? 21 -15.211 -7.008 1 94.25 119 ILE B CA 1
ATOM 3027 C C . ILE B 1 119 ? 20.047 -15.875 -6.027 1 94.25 119 ILE B C 1
ATOM 3029 O O . ILE B 1 119 ? 19.281 -15.195 -5.336 1 94.25 119 ILE B O 1
ATOM 3033 N N . SER B 1 120 ? 20 -17.219 -5.922 1 96.25 120 SER B N 1
ATOM 3034 C CA . SER B 1 120 ? 19.094 -17.969 -5.059 1 96.25 120 SER B CA 1
ATOM 3035 C C . SER B 1 120 ? 19.375 -17.688 -3.588 1 96.25 120 SER B C 1
ATOM 3037 O O . SER B 1 120 ? 18.531 -17.953 -2.73 1 96.25 120 SER B O 1
ATOM 3039 N N . GLY B 1 121 ? 20.547 -17.125 -3.32 1 94.12 121 GLY B N 1
ATOM 3040 C CA . GLY B 1 121 ? 20.938 -16.828 -1.948 1 94.12 121 GLY B CA 1
ATOM 3041 C C . GLY B 1 121 ? 20.359 -15.523 -1.437 1 94.12 121 GLY B C 1
ATOM 3042 O O . GLY B 1 121 ? 20.391 -15.258 -0.232 1 94.12 121 GLY B O 1
ATOM 3043 N N . GLN B 1 122 ? 19.938 -14.664 -2.373 1 93.38 122 GLN B N 1
ATOM 3044 C CA . GLN B 1 122 ? 19.281 -13.43 -1.96 1 93.38 122 GLN B CA 1
ATOM 3045 C C . GLN B 1 122 ? 17.938 -13.711 -1.277 1 93.38 122 GLN B C 1
ATOM 3047 O O . GLN B 1 122 ? 17.141 -14.492 -1.779 1 93.38 122 GLN B O 1
ATOM 3052 N N . GLU B 1 123 ? 17.641 -13.039 -0.15 1 94.19 123 GLU B N 1
ATOM 3053 C CA . GLU B 1 123 ? 16.5 -13.328 0.704 1 94.19 123 GLU B CA 1
ATOM 3054 C C . GLU B 1 123 ? 15.195 -13.281 -0.088 1 94.19 123 GLU B C 1
ATOM 3056 O O . GLU B 1 123 ? 14.367 -14.18 0.021 1 94.19 123 GLU B O 1
ATOM 3061 N N . HIS B 1 124 ? 14.961 -12.211 -0.891 1 94.62 124 HIS B N 1
ATOM 3062 C CA . HIS B 1 124 ? 13.703 -12.031 -1.601 1 94.62 124 HIS B CA 1
ATOM 3063 C C . HIS B 1 124 ? 13.547 -13.055 -2.717 1 94.62 124 HIS B C 1
ATOM 3065 O O . HIS B 1 124 ? 12.422 -13.469 -3.031 1 94.62 124 HIS B O 1
ATOM 3071 N N . ILE B 1 125 ? 14.625 -13.531 -3.32 1 96.94 125 ILE B N 1
ATOM 3072 C CA . ILE B 1 125 ? 14.57 -14.562 -4.348 1 96.94 125 ILE B CA 1
ATOM 3073 C C . ILE B 1 125 ? 14.289 -15.922 -3.703 1 96.94 125 ILE B C 1
ATOM 3075 O O . ILE B 1 125 ? 13.453 -16.688 -4.195 1 96.94 125 ILE B O 1
ATOM 3079 N N . ALA B 1 126 ? 15.016 -16.203 -2.615 1 96.94 126 ALA B N 1
ATOM 3080 C CA . ALA B 1 126 ? 14.781 -17.438 -1.876 1 96.94 126 ALA B CA 1
ATOM 3081 C C . ALA B 1 126 ? 13.312 -17.562 -1.479 1 96.94 126 ALA B C 1
ATOM 3083 O O . ALA B 1 126 ? 12.734 -18.656 -1.539 1 96.94 126 ALA B O 1
ATOM 3084 N N . GLN B 1 127 ? 12.758 -16.469 -1.078 1 94.88 127 GLN B N 1
ATOM 3085 C CA . GLN B 1 127 ? 11.359 -16.453 -0.682 1 94.88 127 GLN B CA 1
ATOM 3086 C C . GLN B 1 127 ? 10.453 -16.812 -1.858 1 94.88 127 GLN B C 1
ATOM 3088 O O . GLN B 1 127 ? 9.5 -17.578 -1.708 1 94.88 127 GLN B O 1
ATOM 3093 N N . ILE B 1 128 ? 10.703 -16.266 -3.016 1 96 128 ILE B N 1
ATOM 3094 C CA . ILE B 1 128 ? 9.914 -16.562 -4.203 1 96 128 ILE B CA 1
ATOM 3095 C C . ILE B 1 128 ? 10.039 -18.047 -4.539 1 96 128 ILE B C 1
ATOM 3097 O O . ILE B 1 128 ? 9.047 -18.703 -4.879 1 96 128 ILE B O 1
ATOM 3101 N N . LEU B 1 129 ? 11.281 -18.547 -4.461 1 96.44 129 LEU B N 1
ATOM 3102 C CA . LEU B 1 129 ? 11.523 -19.953 -4.793 1 96.44 129 LEU B CA 1
ATOM 3103 C C . LEU B 1 129 ? 10.789 -20.875 -3.832 1 96.44 129 LEU B C 1
ATOM 3105 O O . LEU B 1 129 ? 10.336 -21.953 -4.223 1 96.44 129 LEU B O 1
ATOM 3109 N N . ARG B 1 130 ? 10.641 -20.375 -2.652 1 93.5 130 ARG B N 1
ATOM 3110 C CA . ARG B 1 130 ? 10 -21.203 -1.624 1 93.5 130 ARG B CA 1
ATOM 3111 C C . ARG B 1 130 ? 8.484 -21.078 -1.696 1 93.5 130 ARG B C 1
ATOM 3113 O O . ARG B 1 130 ? 7.773 -22.094 -1.658 1 93.5 130 ARG B O 1
ATOM 3120 N N . THR B 1 131 ? 7.938 -19.875 -1.862 1 92.44 131 THR B N 1
ATOM 3121 C CA . THR B 1 131 ? 6.512 -19.641 -1.659 1 92.44 131 THR B CA 1
ATOM 3122 C C . THR B 1 131 ? 5.801 -19.453 -2.996 1 92.44 131 THR B C 1
ATOM 3124 O O . THR B 1 131 ? 4.574 -19.547 -3.07 1 92.44 131 THR B O 1
ATOM 3127 N N . LYS B 1 132 ? 6.539 -19.062 -3.988 1 96.19 132 LYS B N 1
ATOM 3128 C CA . LYS B 1 132 ? 6.02 -18.703 -5.305 1 96.19 132 LYS B CA 1
ATOM 3129 C C . LYS B 1 132 ? 5.098 -17.484 -5.215 1 96.19 132 LYS B C 1
ATOM 3131 O O . LYS B 1 132 ? 4.148 -17.359 -5.988 1 96.19 132 LYS B O 1
ATOM 3136 N N . ASN B 1 133 ? 5.293 -16.656 -4.223 1 95.25 133 ASN B N 1
ATOM 3137 C CA . ASN B 1 133 ? 4.602 -15.383 -4.082 1 95.25 133 ASN B CA 1
ATOM 3138 C C . ASN B 1 133 ? 5.508 -14.211 -4.438 1 95.25 133 ASN B C 1
ATOM 3140 O O . ASN B 1 133 ? 6.73 -14.305 -4.32 1 95.25 133 ASN B O 1
ATOM 3144 N N . PRO B 1 134 ? 4.91 -13.094 -4.941 1 97.5 134 PRO B N 1
ATOM 3145 C CA . PRO B 1 134 ? 5.742 -11.922 -5.215 1 97.5 134 PRO B CA 1
ATOM 3146 C C . PRO B 1 134 ? 6.441 -11.391 -3.967 1 97.5 134 PRO B C 1
ATOM 3148 O O . PRO B 1 134 ? 5.965 -11.609 -2.85 1 97.5 134 PRO B O 1
ATOM 3151 N N . THR B 1 135 ? 7.555 -10.727 -4.199 1 97.56 135 THR B N 1
ATOM 3152 C CA . THR B 1 135 ? 8.328 -10.203 -3.084 1 97.56 135 THR B CA 1
ATOM 3153 C C . THR B 1 135 ? 8.836 -8.797 -3.395 1 97.56 135 THR B C 1
ATOM 3155 O O . THR B 1 135 ? 8.867 -8.383 -4.555 1 97.56 135 THR B O 1
ATOM 3158 N N . PHE B 1 136 ? 9.086 -8.047 -2.387 1 97.56 136 PHE B N 1
ATOM 3159 C CA . PHE B 1 136 ? 9.781 -6.762 -2.371 1 97.56 136 PHE B CA 1
ATOM 3160 C C . PHE B 1 136 ? 11.023 -6.824 -1.486 1 97.56 136 PHE B C 1
ATOM 3162 O O . PHE B 1 136 ? 10.93 -7.137 -0.298 1 97.56 136 PHE B O 1
ATOM 3169 N N . SER B 1 137 ? 12.211 -6.578 -2.045 1 96.44 137 SER B N 1
ATOM 3170 C CA . SER B 1 137 ? 13.453 -6.832 -1.326 1 96.44 137 SER B CA 1
ATOM 3171 C C . SER B 1 137 ? 13.805 -5.676 -0.399 1 96.44 137 SER B C 1
ATOM 3173 O O . SER B 1 137 ? 13.227 -4.594 -0.502 1 96.44 137 SER B O 1
ATOM 3175 N N . GLY B 1 138 ? 14.719 -5.973 0.53 1 92.31 138 GLY B N 1
ATOM 3176 C CA . GLY B 1 138 ? 15.43 -4.879 1.176 1 92.31 138 GLY B CA 1
ATOM 3177 C C . GLY B 1 138 ? 16.375 -4.152 0.244 1 92.31 138 GLY B C 1
ATOM 3178 O O . GLY B 1 138 ? 16.453 -4.473 -0.944 1 92.31 138 GLY B O 1
ATOM 3179 N N . GLN B 1 139 ? 17.016 -3.18 0.84 1 90.31 139 GLN B N 1
ATOM 3180 C CA . GLN B 1 139 ? 18 -2.453 0.052 1 90.31 139 GLN B CA 1
ATOM 3181 C C . GLN B 1 139 ? 19.328 -3.221 -0.017 1 90.31 139 GLN B C 1
ATOM 3183 O O . GLN B 1 139 ? 19.75 -3.811 0.975 1 90.31 139 GLN B O 1
ATOM 3188 N N . PHE B 1 140 ? 19.891 -3.311 -1.207 1 85.81 140 PHE B N 1
ATOM 3189 C CA . PHE B 1 140 ? 21.172 -3.982 -1.378 1 85.81 140 PHE B CA 1
ATOM 3190 C C . PHE B 1 140 ? 22.047 -3.242 -2.387 1 85.81 140 PHE B C 1
ATOM 3192 O O . PHE B 1 140 ? 21.531 -2.469 -3.201 1 85.81 140 PHE B O 1
ATOM 3199 N N . LEU B 1 141 ? 23.312 -3.463 -2.199 1 81.25 141 LEU B N 1
ATOM 3200 C CA . LEU B 1 141 ? 24.266 -2.811 -3.08 1 81.25 141 LEU B CA 1
ATOM 3201 C C . LEU B 1 141 ? 24.344 -3.523 -4.426 1 81.25 141 LEU B C 1
ATOM 3203 O O . LEU B 1 141 ? 24.516 -4.746 -4.477 1 81.25 141 LEU B O 1
ATOM 3207 N N . LEU B 1 142 ? 24.172 -2.758 -5.469 1 77.38 142 LEU B N 1
ATOM 3208 C CA . LEU B 1 142 ? 24.312 -3.266 -6.828 1 77.38 142 LEU B CA 1
ATOM 3209 C C . LEU B 1 142 ? 25.781 -3.199 -7.27 1 77.38 142 LEU B C 1
ATOM 3211 O O . LEU B 1 142 ? 26.578 -2.486 -6.668 1 77.38 142 LEU B O 1
ATOM 3215 N N . VAL B 1 143 ? 26.094 -3.963 -8.336 1 72.31 143 VAL B N 1
ATOM 3216 C CA . VAL B 1 143 ? 27.453 -4.031 -8.852 1 72.31 143 VAL B CA 1
ATOM 3217 C C . VAL B 1 143 ? 27.891 -2.654 -9.344 1 72.31 143 VAL B C 1
ATOM 3219 O O . VAL B 1 143 ? 29.062 -2.297 -9.234 1 72.31 143 VAL B O 1
ATOM 3222 N N . GLU B 1 144 ? 26.938 -1.88 -9.742 1 74.25 144 GLU B N 1
ATOM 3223 C CA . GLU B 1 144 ? 27.219 -0.559 -10.297 1 74.25 144 GLU B CA 1
ATOM 3224 C C . GLU B 1 144 ? 27.516 0.454 -9.195 1 74.25 144 GLU B C 1
ATOM 3226 O O . GLU B 1 144 ? 27.938 1.575 -9.477 1 74.25 144 GLU B O 1
ATOM 3231 N N . GLY B 1 145 ? 27.266 0.113 -7.988 1 74.12 145 GLY B N 1
ATOM 3232 C CA . GLY B 1 145 ? 27.688 0.964 -6.887 1 74.12 145 GLY B CA 1
ATOM 3233 C C . GLY B 1 145 ? 26.547 1.722 -6.242 1 74.12 145 GLY B C 1
ATOM 3234 O O . GLY B 1 145 ? 26.766 2.574 -5.379 1 74.12 145 GLY B O 1
ATOM 3235 N N . TYR B 1 146 ? 25.391 1.499 -6.766 1 77.19 146 TYR B N 1
ATOM 3236 C CA . TYR B 1 146 ? 24.25 2.158 -6.125 1 77.19 146 TYR B CA 1
ATOM 3237 C C . TYR B 1 146 ? 23.344 1.142 -5.453 1 77.19 146 TYR B C 1
ATOM 3239 O O . TYR B 1 146 ? 23.391 -0.049 -5.77 1 77.19 146 TYR B O 1
ATOM 3247 N N . HIS B 1 147 ? 22.625 1.682 -4.441 1 84.69 147 HIS B N 1
ATOM 3248 C CA . HIS B 1 147 ? 21.703 0.811 -3.73 1 84.69 147 HIS B CA 1
ATOM 3249 C C . HIS B 1 147 ? 20.391 0.668 -4.496 1 84.69 147 HIS B C 1
ATOM 3251 O O . HIS B 1 147 ? 19.891 1.637 -5.078 1 84.69 147 HIS B O 1
ATOM 3257 N N . GLY B 1 148 ? 19.938 -0.533 -4.551 1 91 148 GLY B N 1
ATOM 3258 C CA . GLY B 1 148 ? 18.656 -0.802 -5.191 1 91 148 GLY B CA 1
ATOM 3259 C C . GLY B 1 148 ? 17.75 -1.698 -4.367 1 91 148 GLY B C 1
ATOM 3260 O O . GLY B 1 148 ? 18.156 -2.215 -3.324 1 91 148 GLY B O 1
ATOM 3261 N N . THR B 1 149 ? 16.531 -1.726 -4.68 1 94.94 149 THR B N 1
ATOM 3262 C CA . THR B 1 149 ? 15.508 -2.65 -4.184 1 94.94 149 THR B CA 1
ATOM 3263 C C . THR B 1 149 ? 14.812 -3.361 -5.34 1 94.94 149 THR B C 1
ATOM 3265 O O . THR B 1 149 ? 14.656 -2.789 -6.422 1 94.94 149 THR B O 1
ATOM 3268 N N . ALA B 1 150 ? 14.406 -4.582 -5.098 1 96.62 150 ALA B N 1
ATOM 3269 C CA . ALA B 1 150 ? 13.875 -5.387 -6.195 1 96.62 150 ALA B CA 1
ATOM 3270 C C . ALA B 1 150 ? 12.422 -5.766 -5.941 1 96.62 150 ALA B C 1
ATOM 3272 O O . ALA B 1 150 ? 12.047 -6.098 -4.812 1 96.62 150 ALA B O 1
ATOM 3273 N N . ILE B 1 151 ? 11.594 -5.652 -6.953 1 98.25 151 ILE B N 1
ATOM 3274 C CA . ILE B 1 151 ? 10.281 -6.281 -7.023 1 98.25 151 ILE B CA 1
ATOM 3275 C C . ILE B 1 151 ? 10.367 -7.559 -7.855 1 98.25 151 ILE B C 1
ATOM 3277 O O . ILE B 1 151 ? 10.852 -7.539 -8.984 1 98.25 151 ILE B O 1
ATOM 3281 N N . ALA B 1 152 ? 9.93 -8.664 -7.301 1 98.5 152 ALA B N 1
ATOM 3282 C CA . ALA B 1 152 ? 10.062 -9.938 -8.008 1 98.5 152 ALA B CA 1
ATOM 3283 C C . ALA B 1 152 ? 8.742 -10.703 -8.016 1 98.5 152 ALA B C 1
ATOM 3285 O O . ALA B 1 152 ? 8 -10.672 -7.031 1 98.5 152 ALA B O 1
ATOM 3286 N N . TYR B 1 153 ? 8.469 -11.336 -9.117 1 98.56 153 TYR B N 1
ATOM 3287 C CA . TYR B 1 153 ? 7.277 -12.148 -9.312 1 98.56 153 TYR B CA 1
ATOM 3288 C C . TYR B 1 153 ? 7.641 -13.523 -9.859 1 98.56 153 TYR B C 1
ATOM 3290 O O . TYR B 1 153 ? 8.547 -13.648 -10.688 1 98.56 153 TYR B O 1
ATOM 3298 N N . PRO B 1 154 ? 6.93 -14.523 -9.383 1 98.19 154 PRO B N 1
ATOM 3299 C CA . PRO B 1 154 ? 7.078 -15.828 -10.039 1 98.19 154 PRO B CA 1
ATOM 3300 C C . PRO B 1 154 ? 6.461 -15.852 -11.438 1 98.19 154 PRO B C 1
ATOM 3302 O O . PRO B 1 154 ? 5.574 -15.047 -11.742 1 98.19 154 PRO B O 1
ATOM 3305 N N . VAL B 1 155 ? 6.98 -16.703 -12.258 1 98.25 155 VAL B N 1
ATOM 3306 C CA . VAL B 1 155 ? 6.387 -16.922 -13.578 1 98.25 155 VAL B CA 1
ATOM 3307 C C . VAL B 1 155 ? 5.879 -18.359 -13.68 1 98.25 155 VAL B C 1
ATOM 3309 O O . VAL B 1 155 ? 6.641 -19.297 -13.484 1 98.25 155 VAL B O 1
ATOM 3312 N N . ILE B 1 156 ? 4.621 -18.5 -13.93 1 97.5 156 ILE B N 1
ATOM 3313 C CA . ILE B 1 156 ? 3.959 -19.797 -14.109 1 97.5 156 ILE B CA 1
ATOM 3314 C C . ILE B 1 156 ? 3.635 -20 -15.586 1 97.5 156 ILE B C 1
ATOM 3316 O O . ILE B 1 156 ? 3.035 -19.141 -16.234 1 97.5 156 ILE B O 1
ATOM 3320 N N . SER B 1 157 ? 4.016 -21.125 -16.141 1 96.5 157 SER B N 1
ATOM 3321 C CA . SER B 1 157 ? 3.777 -21.422 -17.547 1 96.5 157 SER B CA 1
ATOM 3322 C C . SER B 1 157 ? 2.289 -21.578 -17.828 1 96.5 157 SER B C 1
ATOM 3324 O O . SER B 1 157 ? 1.479 -21.688 -16.906 1 96.5 157 SER B O 1
ATOM 3326 N N . PRO B 1 158 ? 1.935 -21.547 -19.109 1 93.44 158 PRO B N 1
ATOM 3327 C CA . PRO B 1 158 ? 0.53 -21.766 -19.453 1 93.44 158 PRO B CA 1
ATOM 3328 C C . PRO B 1 158 ? -0 -23.109 -18.953 1 93.44 158 PRO B C 1
ATOM 3330 O O . PRO B 1 158 ? -1.2 -23.25 -18.703 1 93.44 158 PRO B O 1
ATOM 3333 N N . GLU B 1 159 ? 0.91 -24.094 -18.75 1 93.69 159 GLU B N 1
ATOM 3334 C CA . GLU B 1 159 ? 0.529 -25.406 -18.25 1 93.69 159 GLU B CA 1
ATOM 3335 C C . GLU B 1 159 ? 0.442 -25.422 -16.734 1 93.69 159 GLU B C 1
ATOM 3337 O O . GLU B 1 159 ? 0.121 -26.438 -16.125 1 93.69 159 GLU B O 1
ATOM 3342 N N . GLY B 1 160 ? 0.691 -24.266 -16.078 1 94.62 160 GLY B N 1
ATOM 3343 C CA . GLY B 1 160 ? 0.526 -24.156 -14.641 1 94.62 160 GLY B CA 1
ATOM 3344 C C . GLY B 1 160 ? 1.774 -24.516 -13.867 1 94.62 160 GLY B C 1
ATOM 3345 O O . GLY B 1 160 ? 1.704 -24.812 -12.672 1 94.62 160 GLY B O 1
ATOM 3346 N N . LYS B 1 161 ? 2.926 -24.547 -14.586 1 96.62 161 LYS B N 1
ATOM 3347 C CA . LYS B 1 161 ? 4.164 -24.938 -13.922 1 96.62 161 LYS B CA 1
ATOM 3348 C C . LYS B 1 161 ? 5.023 -23.719 -13.594 1 96.62 161 LYS B C 1
ATOM 3350 O O . LYS B 1 161 ? 5.199 -22.844 -14.438 1 96.62 161 LYS B O 1
ATOM 3355 N N . PHE B 1 162 ? 5.547 -23.703 -12.352 1 97.75 162 PHE B N 1
ATOM 3356 C CA . PHE B 1 162 ? 6.535 -22.703 -11.984 1 97.75 162 PHE B CA 1
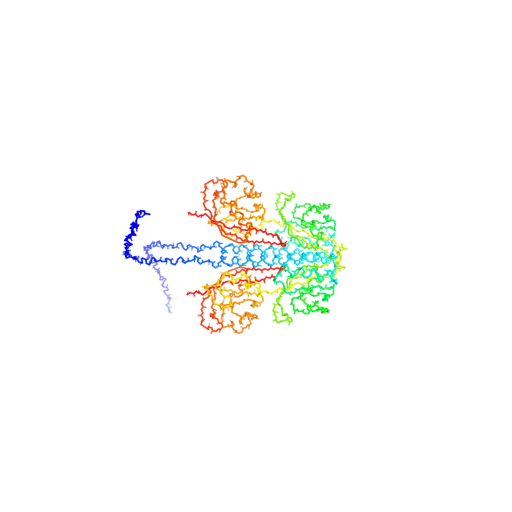ATOM 3357 C C . PHE B 1 162 ? 7.816 -22.891 -12.789 1 97.75 162 PHE B C 1
ATOM 3359 O O . PHE B 1 162 ? 8.438 -23.953 -12.75 1 97.75 162 PHE B O 1
ATOM 3366 N N . ILE B 1 163 ? 8.281 -21.875 -13.5 1 98.12 163 ILE B N 1
ATOM 3367 C CA . ILE B 1 163 ? 9.438 -22.047 -14.367 1 98.12 163 ILE B CA 1
ATOM 3368 C C . ILE B 1 163 ? 10.539 -21.078 -13.961 1 98.12 163 ILE B C 1
ATOM 3370 O O . ILE B 1 163 ? 11.586 -21 -14.602 1 98.12 163 ILE B O 1
ATOM 3374 N N . GLY B 1 164 ? 10.328 -20.266 -12.922 1 98.44 164 GLY B N 1
ATOM 3375 C CA . GLY B 1 164 ? 11.227 -19.219 -12.469 1 98.44 164 GLY B CA 1
ATOM 3376 C C . GLY B 1 164 ? 10.523 -17.906 -12.195 1 98.44 164 GLY B C 1
ATOM 3377 O O . GLY B 1 164 ? 9.406 -17.891 -11.688 1 98.44 164 GLY B O 1
ATOM 3378 N N . GLY B 1 165 ? 11.258 -16.828 -12.43 1 98.56 165 GLY B N 1
ATOM 3379 C CA . GLY B 1 165 ? 10.633 -15.547 -12.117 1 98.56 165 GLY B CA 1
ATOM 3380 C C . GLY B 1 165 ? 11.32 -14.367 -12.773 1 98.56 165 GLY B C 1
ATOM 3381 O O . GLY B 1 165 ? 12.219 -14.539 -13.602 1 98.56 165 GLY B O 1
ATOM 3382 N N . ILE B 1 166 ? 10.773 -13.219 -12.508 1 98.62 166 ILE B N 1
ATOM 3383 C CA . ILE B 1 166 ? 11.312 -11.93 -12.93 1 98.62 166 ILE B CA 1
ATOM 3384 C C . ILE B 1 166 ? 11.656 -11.086 -11.711 1 98.62 166 ILE B C 1
ATOM 3386 O O . ILE B 1 166 ? 10.945 -11.125 -10.695 1 98.62 166 ILE B O 1
ATOM 3390 N N . SER B 1 167 ? 12.703 -10.359 -11.773 1 97.44 167 SER B N 1
ATOM 3391 C CA . SER B 1 167 ? 13.117 -9.383 -10.773 1 97.44 167 SER B CA 1
ATOM 3392 C C . SER B 1 167 ? 13.5 -8.055 -11.414 1 97.44 167 SER B C 1
ATOM 3394 O O . SER B 1 167 ? 14.328 -8.016 -12.328 1 97.44 167 SER B O 1
ATOM 3396 N N . ALA B 1 168 ? 12.859 -7.031 -11.016 1 97.19 168 ALA B N 1
ATOM 3397 C CA . ALA B 1 168 ? 13.141 -5.684 -11.5 1 97.19 168 ALA B CA 1
ATOM 3398 C C . ALA B 1 168 ? 13.672 -4.793 -10.383 1 97.19 168 ALA B C 1
ATOM 3400 O O . ALA B 1 168 ? 13.148 -4.812 -9.266 1 97.19 168 ALA B O 1
ATOM 3401 N N . ILE B 1 169 ? 14.664 -4.047 -10.68 1 95.31 169 ILE B N 1
ATOM 3402 C CA . ILE B 1 169 ? 15.359 -3.264 -9.664 1 95.31 169 ILE B CA 1
ATOM 3403 C C . ILE B 1 169 ? 14.992 -1.788 -9.805 1 95.31 169 ILE B C 1
ATOM 3405 O O . ILE B 1 169 ? 15.016 -1.24 -10.914 1 95.31 169 ILE B O 1
ATOM 3409 N N . LEU B 1 170 ? 14.594 -1.187 -8.719 1 94.31 170 LEU B N 1
ATOM 3410 C CA . LEU B 1 170 ? 14.406 0.261 -8.68 1 94.31 170 LEU B CA 1
ATOM 3411 C C . LEU B 1 170 ? 15.422 0.911 -7.746 1 94.31 170 LEU B C 1
ATOM 3413 O O . LEU B 1 170 ? 15.992 0.243 -6.879 1 94.31 170 LEU B O 1
ATOM 3417 N N . LYS B 1 171 ? 15.688 2.178 -7.977 1 88.62 171 LYS B N 1
ATOM 3418 C CA . LYS B 1 171 ? 16.531 2.996 -7.109 1 88.62 171 LYS B CA 1
ATOM 3419 C C . LYS B 1 171 ? 15.688 3.877 -6.195 1 88.62 171 LYS B C 1
ATOM 3421 O O . LYS B 1 171 ? 15.188 4.922 -6.617 1 88.62 171 LYS B O 1
ATOM 3426 N N . PRO B 1 172 ? 15.641 3.502 -4.938 1 90.06 172 PRO B N 1
ATOM 3427 C CA . PRO B 1 172 ? 14.789 4.266 -4.02 1 90.06 172 PRO B CA 1
ATOM 3428 C C . PRO B 1 172 ? 15.172 5.742 -3.955 1 90.06 172 PRO B C 1
ATOM 3430 O O . PRO B 1 172 ? 14.297 6.609 -3.877 1 90.06 172 PRO B O 1
ATOM 3433 N N . GLU B 1 173 ? 16.422 6.043 -3.996 1 86.06 173 GLU B N 1
ATOM 3434 C CA . GLU B 1 173 ? 16.891 7.426 -3.916 1 86.06 173 GLU B CA 1
ATOM 3435 C C . GLU B 1 173 ? 16.359 8.258 -5.082 1 86.06 173 GLU B C 1
ATOM 3437 O O . GLU B 1 173 ? 15.852 9.359 -4.887 1 86.06 173 GLU B O 1
ATOM 3442 N N . GLU B 1 174 ? 16.484 7.738 -6.242 1 86.25 174 GLU B N 1
ATOM 3443 C CA . GLU B 1 174 ? 16.016 8.453 -7.426 1 86.25 174 GLU B CA 1
ATOM 3444 C C . GLU B 1 174 ? 14.5 8.609 -7.414 1 86.25 174 GLU B C 1
ATOM 3446 O O . GLU B 1 174 ? 13.977 9.664 -7.797 1 86.25 174 GLU B O 1
ATOM 3451 N N . LEU B 1 175 ? 13.844 7.547 -7.031 1 90.56 175 LEU B N 1
ATOM 3452 C CA . LEU B 1 175 ? 12.391 7.602 -6.922 1 90.56 175 LEU B CA 1
ATOM 3453 C C . LEU B 1 175 ? 11.961 8.703 -5.957 1 90.56 175 LEU B C 1
ATOM 3455 O O . LEU B 1 175 ? 11.086 9.508 -6.277 1 90.56 175 LEU B O 1
ATOM 3459 N N . MET B 1 176 ? 12.586 8.75 -4.828 1 90.19 176 MET B N 1
ATOM 3460 C CA . MET B 1 176 ? 12.234 9.734 -3.807 1 90.19 176 MET B CA 1
ATOM 3461 C C . MET B 1 176 ? 12.609 11.141 -4.262 1 90.19 176 MET B C 1
ATOM 3463 O O . MET B 1 176 ? 11.852 12.086 -4.035 1 90.19 176 MET B O 1
ATOM 3467 N N . ASP B 1 177 ? 13.734 11.289 -4.875 1 86.5 177 ASP B N 1
ATOM 3468 C CA . ASP B 1 177 ? 14.133 12.594 -5.398 1 86.5 177 ASP B CA 1
ATOM 3469 C C . ASP B 1 177 ? 13.07 13.148 -6.352 1 86.5 177 ASP B C 1
ATOM 3471 O O . ASP B 1 177 ? 12.68 14.312 -6.242 1 86.5 177 ASP B O 1
ATOM 3475 N N . ALA B 1 178 ? 12.656 12.336 -7.195 1 85.94 178 ALA B N 1
ATOM 3476 C CA . ALA B 1 178 ? 11.703 12.75 -8.227 1 85.94 178 ALA B CA 1
ATOM 3477 C C . ALA B 1 178 ? 10.375 13.172 -7.602 1 85.94 178 ALA B C 1
ATOM 3479 O O . ALA B 1 178 ? 9.719 14.094 -8.086 1 85.94 178 ALA B O 1
ATOM 3480 N N . LEU B 1 179 ? 10.031 12.555 -6.512 1 88.31 179 LEU B N 1
ATOM 3481 C CA . LEU B 1 179 ? 8.688 12.758 -5.969 1 88.31 179 LEU B CA 1
ATOM 3482 C C . LEU B 1 179 ? 8.703 13.805 -4.859 1 88.31 179 LEU B C 1
ATOM 3484 O O . LEU B 1 179 ? 7.719 14.516 -4.66 1 88.31 179 LEU B O 1
ATOM 3488 N N . VAL B 1 180 ? 9.758 13.883 -4.164 1 86.81 180 VAL B N 1
ATOM 3489 C CA . VAL B 1 180 ? 9.797 14.727 -2.973 1 86.81 180 VAL B CA 1
ATOM 3490 C C . VAL B 1 180 ? 10.336 16.109 -3.334 1 86.81 180 VAL B C 1
ATOM 3492 O O . VAL B 1 180 ? 9.883 17.125 -2.793 1 86.81 180 VAL B O 1
ATOM 3495 N N . ALA B 1 181 ? 11.273 16.219 -4.23 1 78.19 181 ALA B N 1
ATOM 3496 C CA . ALA B 1 181 ? 11.969 17.453 -4.551 1 78.19 181 ALA B CA 1
ATOM 3497 C C . ALA B 1 181 ? 10.984 18.531 -4.996 1 78.19 181 ALA B C 1
ATOM 3499 O O . ALA B 1 181 ? 11.031 19.656 -4.5 1 78.19 181 ALA B O 1
ATOM 3500 N N . PRO B 1 182 ? 10.117 18.203 -5.844 1 77.88 182 PRO B N 1
ATOM 3501 C CA . PRO B 1 182 ? 9.203 19.25 -6.289 1 77.88 182 PRO B CA 1
ATOM 3502 C C . PRO B 1 182 ? 8.289 19.75 -5.172 1 77.88 182 PRO B C 1
ATOM 3504 O O . PRO B 1 182 ? 7.832 20.891 -5.211 1 77.88 182 PRO B O 1
ATOM 3507 N N . LYS B 1 183 ? 8.047 18.984 -4.246 1 80.12 183 LYS B N 1
ATOM 3508 C CA . LYS B 1 183 ? 7.109 19.344 -3.182 1 80.12 183 LYS B CA 1
ATOM 3509 C C . LYS B 1 183 ? 7.785 20.203 -2.121 1 80.12 183 LYS B C 1
ATOM 3511 O O . LYS B 1 183 ? 7.148 21.078 -1.519 1 80.12 183 LYS B O 1
ATOM 3516 N N . LEU B 1 184 ? 8.938 19.922 -1.848 1 75.81 184 LEU B N 1
ATOM 3517 C CA . LEU B 1 184 ? 9.664 20.672 -0.832 1 75.81 184 LEU B CA 1
ATOM 3518 C C . LEU B 1 184 ? 10.344 21.891 -1.442 1 75.81 184 LEU B C 1
ATOM 3520 O O . LEU B 1 184 ? 10.898 22.734 -0.722 1 75.81 184 LEU B O 1
ATOM 3524 N N . ARG B 1 185 ? 9.93 22.281 -2.717 1 62.09 185 ARG B N 1
ATOM 3525 C CA . ARG B 1 185 ? 10.562 23.359 -3.455 1 62.09 185 ARG B CA 1
ATOM 3526 C C . ARG B 1 185 ? 12.062 23.406 -3.188 1 62.09 185 ARG B C 1
ATOM 3528 O O . ARG B 1 185 ? 12.602 24.453 -2.814 1 62.09 185 ARG B O 1
ATOM 3535 N N . PHE B 1 186 ? 12.562 22.25 -3.096 1 53.91 186 PHE B N 1
ATOM 3536 C CA . PHE B 1 186 ? 13.992 22.047 -2.869 1 53.91 186 PHE B CA 1
ATOM 3537 C C . PHE B 1 186 ? 14.75 22.047 -4.191 1 53.91 186 PHE B C 1
ATOM 3539 O O . PHE B 1 186 ? 14.352 21.375 -5.141 1 53.91 186 PHE B O 1
ATOM 3546 N N . ASP B 1 187 ? 15.453 23.188 -4.41 1 48.16 187 ASP B N 1
ATOM 3547 C CA . ASP B 1 187 ? 16.375 23.094 -5.539 1 48.16 187 ASP B CA 1
ATOM 3548 C C . ASP B 1 187 ? 17.312 21.891 -5.379 1 48.16 187 ASP B C 1
ATOM 3550 O O . ASP B 1 187 ? 18.234 21.922 -4.555 1 48.16 187 ASP B O 1
ATOM 3554 N N . THR B 1 188 ? 17.016 20.703 -5.922 1 47.31 188 THR B N 1
ATOM 3555 C CA . THR B 1 188 ? 17.781 19.484 -5.793 1 47.31 188 THR B CA 1
ATOM 3556 C C . THR B 1 188 ? 19.234 19.703 -6.207 1 47.31 188 THR B C 1
ATOM 3558 O O . THR B 1 188 ? 20.125 18.984 -5.762 1 47.31 188 THR B O 1
ATOM 3561 N N . SER B 1 189 ? 19.438 20.625 -7.117 1 46.25 189 SER B N 1
ATOM 3562 C CA . SER B 1 189 ? 20.781 20.875 -7.645 1 46.25 189 SER B CA 1
ATOM 3563 C C . SER B 1 189 ? 21.656 21.562 -6.609 1 46.25 189 SER B C 1
ATOM 3565 O O . SER B 1 189 ? 22.844 21.266 -6.508 1 46.25 189 SER B O 1
ATOM 3567 N N . THR B 1 190 ? 21.047 22.422 -5.898 1 47.62 190 THR B N 1
ATOM 3568 C CA . THR B 1 190 ? 21.812 23.156 -4.891 1 47.62 190 THR B CA 1
ATOM 3569 C C . THR B 1 190 ? 21.484 22.641 -3.49 1 47.62 190 THR B C 1
ATOM 3571 O O . THR B 1 190 ? 22.125 23.031 -2.514 1 47.62 190 THR B O 1
ATOM 3574 N N . ARG B 1 191 ? 20.719 21.625 -3.406 1 47.72 191 ARG B N 1
ATOM 3575 C CA . ARG B 1 191 ? 20.188 21.016 -2.186 1 47.72 191 ARG B CA 1
ATOM 3576 C C . ARG B 1 191 ? 19.812 22.078 -1.164 1 47.72 191 ARG B C 1
ATOM 3578 O O . ARG B 1 191 ? 20.094 21.938 0.027 1 47.72 191 ARG B O 1
ATOM 3585 N N . SER B 1 192 ? 19.656 23.344 -1.563 1 46.34 192 SER B N 1
ATOM 3586 C CA . SER B 1 192 ? 19.281 24.484 -0.729 1 46.34 192 SER B CA 1
ATOM 3587 C C . SER B 1 192 ? 17.766 24.656 -0.664 1 46.34 192 SER B C 1
ATOM 3589 O O . SER B 1 192 ? 17.062 24.391 -1.638 1 46.34 192 SER B O 1
ATOM 3591 N N . ASN B 1 193 ? 17.172 24.594 0.541 1 50.38 193 ASN B N 1
ATOM 3592 C CA . ASN B 1 193 ? 15.758 24.5 0.887 1 50.38 193 ASN B CA 1
ATOM 3593 C C . ASN B 1 193 ? 15.055 25.859 0.712 1 50.38 193 ASN B C 1
ATOM 3595 O O . ASN B 1 193 ? 15.586 26.891 1.12 1 50.38 193 ASN B O 1
ATOM 3599 N N . ILE B 1 194 ? 14.227 26.031 -0.269 1 50.56 194 ILE B N 1
ATOM 3600 C CA . ILE B 1 194 ? 13.344 27.188 -0.123 1 50.56 194 ILE B CA 1
ATOM 3601 C C . ILE B 1 194 ? 12.391 26.969 1.048 1 50.56 194 ILE B C 1
ATOM 3603 O O . ILE B 1 194 ? 12.047 27.906 1.767 1 50.56 194 ILE B O 1
ATOM 3607 N N . THR B 1 195 ? 11.891 25.672 1.327 1 57.88 195 THR B N 1
ATOM 3608 C CA . THR B 1 195 ? 11.008 25.469 2.471 1 57.88 195 THR B CA 1
ATOM 3609 C C . THR B 1 195 ? 11.805 25.062 3.709 1 57.88 195 THR B C 1
ATOM 3611 O O . THR B 1 195 ? 12.961 24.672 3.604 1 57.88 195 THR B O 1
ATOM 3614 N N . ASP B 1 196 ? 11.359 25.438 4.793 1 75.94 196 ASP B N 1
ATOM 3615 C CA . ASP B 1 196 ? 11.891 25.094 6.109 1 75.94 196 ASP B CA 1
ATOM 3616 C C . ASP B 1 196 ? 11.719 23.609 6.406 1 75.94 196 ASP B C 1
ATOM 3618 O O . ASP B 1 196 ? 12 23.156 7.516 1 75.94 196 ASP B O 1
ATOM 3622 N N . TYR B 1 197 ? 11.25 22.797 5.348 1 85.75 197 TYR B N 1
ATOM 3623 C CA . TYR B 1 197 ? 11.023 21.391 5.633 1 85.75 197 TYR B CA 1
ATOM 3624 C C . TYR B 1 197 ? 12.156 20.531 5.09 1 85.75 197 TYR B C 1
ATOM 3626 O O . TYR B 1 197 ? 12.781 20.875 4.082 1 85.75 197 TYR B O 1
ATOM 3634 N N . SER B 1 198 ? 12.469 19.5 5.785 1 88.81 198 SER B N 1
ATOM 3635 C CA . SER B 1 198 ? 13.391 18.453 5.348 1 88.81 198 SER B CA 1
ATOM 3636 C C . SER B 1 198 ? 12.695 17.109 5.285 1 88.81 198 SER B C 1
ATOM 3638 O O . SER B 1 198 ? 11.609 16.922 5.844 1 88.81 198 SER B O 1
ATOM 3640 N N . PHE B 1 199 ? 13.352 16.25 4.488 1 93.25 199 PHE B N 1
ATOM 3641 C CA . PHE B 1 199 ? 12.773 14.93 4.273 1 93.25 199 PHE B CA 1
ATOM 3642 C C . PHE B 1 199 ? 13.844 13.852 4.371 1 93.25 199 PHE B C 1
ATOM 3644 O O . PHE B 1 199 ? 14.945 14.008 3.852 1 93.25 199 PHE B O 1
ATOM 3651 N N . TRP B 1 200 ? 13.484 12.742 5.113 1 94.69 200 TRP B N 1
ATOM 3652 C CA . TRP B 1 200 ? 14.344 11.562 5.121 1 94.69 200 TRP B CA 1
ATOM 3653 C C . TRP B 1 200 ? 13.516 10.289 5.277 1 94.69 200 TRP B C 1
ATOM 3655 O O . TRP B 1 200 ? 12.312 10.352 5.555 1 94.69 200 TRP B O 1
ATOM 3665 N N . SER B 1 201 ? 14.078 9.133 4.926 1 96.56 201 SER B N 1
ATOM 3666 C CA . SER B 1 201 ? 13.414 7.836 5.031 1 96.56 201 SER B CA 1
ATOM 3667 C C . SER B 1 201 ? 14.297 6.824 5.758 1 96.56 201 SER B C 1
ATOM 3669 O O . SER B 1 201 ? 15.523 6.938 5.75 1 96.56 201 SER B O 1
ATOM 3671 N N . MET B 1 202 ? 13.609 5.918 6.387 1 96.88 202 MET B N 1
ATOM 3672 C CA . MET B 1 202 ? 14.297 4.918 7.195 1 96.88 202 MET B CA 1
ATOM 3673 C C . MET B 1 202 ? 13.633 3.553 7.055 1 96.88 202 MET B C 1
ATOM 3675 O O . MET B 1 202 ? 12.406 3.457 7.02 1 96.88 202 MET B O 1
ATOM 3679 N N . HIS B 1 203 ? 14.461 2.543 6.906 1 95.31 203 HIS B N 1
ATOM 3680 C CA . HIS B 1 203 ? 13.953 1.181 7.031 1 95.31 203 HIS B CA 1
ATOM 3681 C C . HIS B 1 203 ? 13.758 0.798 8.492 1 95.31 203 HIS B C 1
ATOM 3683 O O . HIS B 1 203 ? 14.195 1.521 9.391 1 95.31 203 HIS B O 1
ATOM 3689 N N . LEU B 1 204 ? 13.109 -0.311 8.734 1 96.69 204 LEU B N 1
ATOM 3690 C CA . LEU B 1 204 ? 12.695 -0.665 10.086 1 96.69 204 LEU B CA 1
ATOM 3691 C C . LEU B 1 204 ? 13.891 -1.129 10.914 1 96.69 204 LEU B C 1
ATOM 3693 O O . LEU B 1 204 ? 13.797 -1.229 12.141 1 96.69 204 LEU B O 1
ATOM 3697 N N . ASP B 1 205 ? 15.016 -1.383 10.258 1 94.69 205 ASP B N 1
ATOM 3698 C CA . ASP B 1 205 ? 16.219 -1.759 10.992 1 94.69 205 ASP B CA 1
ATOM 3699 C C . ASP B 1 205 ? 17.062 -0.531 11.336 1 94.69 205 ASP B C 1
ATOM 3701 O O . ASP B 1 205 ? 18.141 -0.655 11.906 1 94.69 205 ASP B O 1
ATOM 3705 N N . GLY B 1 206 ? 16.625 0.633 10.906 1 96.69 206 GLY B N 1
ATOM 3706 C CA . GLY B 1 206 ? 17.312 1.871 11.242 1 96.69 206 GLY B CA 1
ATOM 3707 C C . GLY B 1 206 ? 18.141 2.416 10.102 1 96.69 206 GLY B C 1
ATOM 3708 O O . GLY B 1 206 ? 18.75 3.484 10.219 1 96.69 206 GLY B O 1
ATOM 3709 N N . LEU B 1 207 ? 18.203 1.709 9.016 1 94.88 207 LEU B N 1
ATOM 3710 C CA . LEU B 1 207 ? 18.969 2.178 7.859 1 94.88 207 LEU B CA 1
ATOM 3711 C C . LEU B 1 207 ? 18.344 3.447 7.281 1 94.88 207 LEU B C 1
ATOM 3713 O O . LEU B 1 207 ? 17.188 3.443 6.867 1 94.88 207 LEU B O 1
ATOM 3717 N N . ILE B 1 208 ? 19.125 4.492 7.281 1 94.75 208 ILE B N 1
ATOM 3718 C CA . ILE B 1 208 ? 18.703 5.707 6.598 1 94.75 208 ILE B CA 1
ATOM 3719 C C . ILE B 1 208 ? 18.828 5.516 5.086 1 94.75 208 ILE B C 1
ATOM 3721 O O . ILE B 1 208 ? 19.922 5.492 4.543 1 94.75 208 ILE B O 1
ATOM 3725 N N . ALA B 1 209 ? 17.688 5.449 4.434 1 91.94 209 ALA B N 1
ATOM 3726 C CA . ALA B 1 209 ? 17.672 5.102 3.016 1 91.94 209 ALA B CA 1
ATOM 3727 C C . ALA B 1 209 ? 17.688 6.355 2.146 1 91.94 209 ALA B C 1
ATOM 3729 O O . ALA B 1 209 ? 18.109 6.305 0.986 1 91.94 209 ALA B O 1
ATOM 3730 N N . TYR B 1 210 ? 17.203 7.371 2.66 1 91.56 210 TYR B N 1
ATOM 3731 C CA . TYR B 1 210 ? 17.172 8.648 1.96 1 91.56 210 TYR B CA 1
ATOM 3732 C C . TYR B 1 210 ? 17.297 9.812 2.939 1 91.56 210 TYR B C 1
ATOM 3734 O O . TYR B 1 210 ? 16.719 9.773 4.031 1 91.56 210 TYR B O 1
ATOM 3742 N N . ASP B 1 211 ? 17.969 10.719 2.488 1 89.81 211 ASP B N 1
ATOM 3743 C CA . ASP B 1 211 ? 18.125 11.953 3.25 1 89.81 211 ASP B CA 1
ATOM 3744 C C . ASP B 1 211 ? 18.547 13.109 2.346 1 89.81 211 ASP B C 1
ATOM 3746 O O . ASP B 1 211 ? 19.25 12.906 1.355 1 89.81 211 ASP B O 1
ATOM 3750 N N . ARG B 1 212 ? 18.047 14.25 2.754 1 81.81 212 ARG B N 1
ATOM 3751 C CA . ARG B 1 212 ? 18.531 15.438 2.047 1 81.81 212 ARG B CA 1
ATOM 3752 C C . ARG B 1 212 ? 20.047 15.586 2.201 1 81.81 212 ARG B C 1
ATOM 3754 O O . ARG B 1 212 ? 20.734 16 1.266 1 81.81 212 ARG B O 1
ATOM 3761 N N . ASP B 1 213 ? 20.484 15.352 3.367 1 83.69 213 ASP B N 1
ATOM 3762 C CA . ASP B 1 213 ? 21.922 15.289 3.619 1 83.69 213 ASP B CA 1
ATOM 3763 C C . ASP B 1 213 ? 22.5 13.961 3.158 1 83.69 213 ASP B 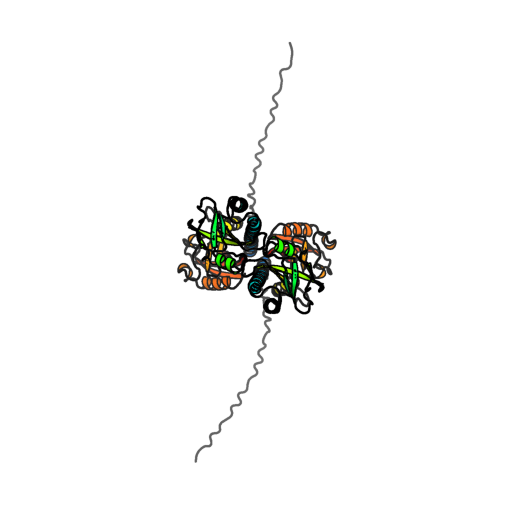C 1
ATOM 3765 O O . ASP B 1 213 ? 22.438 12.961 3.879 1 83.69 213 ASP B O 1
ATOM 3769 N N . GLU B 1 214 ? 23.203 13.914 2.082 1 82.88 214 GLU B N 1
ATOM 3770 C CA . GLU B 1 214 ? 23.672 12.703 1.418 1 82.88 214 GLU B CA 1
ATOM 3771 C C . GLU B 1 214 ? 24.641 11.93 2.312 1 82.88 214 GLU B C 1
ATOM 3773 O O . GLU B 1 214 ? 24.734 10.703 2.209 1 82.88 214 GLU B O 1
ATOM 3778 N N . SER B 1 215 ? 25.328 12.656 3.172 1 87.5 215 SER B N 1
ATOM 3779 C CA . SER B 1 215 ? 26.312 12 4.016 1 87.5 215 SER B CA 1
ATOM 3780 C C . SER B 1 215 ? 25.641 11.062 5.023 1 87.5 215 SER B C 1
ATOM 3782 O O . SER B 1 215 ? 26.312 10.219 5.621 1 87.5 215 SER B O 1
ATOM 3784 N N . GLN B 1 216 ? 24.375 11.234 5.184 1 90.12 216 GLN B N 1
ATOM 3785 C CA . GLN B 1 216 ? 23.672 10.422 6.168 1 90.12 216 GLN B CA 1
ATOM 3786 C C . GLN B 1 216 ? 23.078 9.172 5.523 1 90.12 216 GLN B C 1
ATOM 3788 O O . GLN B 1 216 ? 22.656 8.242 6.227 1 90.12 216 GLN B O 1
ATOM 3793 N N . ILE B 1 217 ? 22.984 9.117 4.211 1 88.69 217 ILE B N 1
ATOM 3794 C CA . ILE B 1 217 ? 22.406 7.977 3.502 1 88.69 217 ILE B CA 1
ATOM 3795 C C . ILE B 1 217 ? 23.281 6.738 3.74 1 88.69 217 ILE B C 1
ATOM 3797 O O . ILE B 1 217 ? 24.5 6.797 3.621 1 88.69 217 ILE B O 1
ATOM 3801 N N . GLY B 1 218 ? 22.656 5.645 4.129 1 89.25 218 GLY B N 1
ATOM 3802 C CA . GLY B 1 218 ? 23.344 4.387 4.352 1 89.25 218 GLY B CA 1
ATOM 3803 C C . GLY B 1 218 ? 23.75 4.176 5.797 1 89.25 218 GLY B C 1
ATOM 3804 O O . GLY B 1 218 ? 24.172 3.08 6.176 1 89.25 218 GLY B O 1
ATOM 3805 N N . LYS B 1 219 ? 23.625 5.184 6.605 1 93.44 219 LYS B N 1
ATOM 3806 C CA . LYS B 1 219 ? 23.953 5.039 8.023 1 93.44 219 LYS B CA 1
ATOM 3807 C C . LYS B 1 219 ? 22.812 4.359 8.781 1 93.44 219 LYS B C 1
ATOM 3809 O O . LYS B 1 219 ? 21.656 4.457 8.383 1 93.44 219 LYS B O 1
ATOM 3814 N N . LEU B 1 220 ? 23.203 3.658 9.836 1 96.81 220 LEU B N 1
ATOM 3815 C CA . LEU B 1 220 ? 22.234 3.029 10.727 1 96.81 220 LEU B CA 1
ATOM 3816 C C . LEU B 1 220 ? 21.969 3.912 11.938 1 96.81 220 LEU B C 1
ATOM 3818 O O . LEU B 1 220 ? 22.859 4.152 12.75 1 96.81 220 LEU B O 1
ATOM 3822 N N . LEU B 1 221 ? 20.766 4.305 12.062 1 97.62 221 LEU B N 1
ATOM 3823 C CA . LEU B 1 221 ? 20.391 5.281 13.086 1 97.62 221 LEU B CA 1
ATOM 3824 C C . LEU B 1 221 ? 20.812 4.805 14.469 1 97.62 221 LEU B C 1
ATOM 3826 O O . LEU B 1 221 ? 21.344 5.582 15.258 1 97.62 221 LEU B O 1
ATOM 3830 N N . PHE B 1 222 ? 20.641 3.555 14.781 1 98.06 222 PHE B N 1
ATOM 3831 C CA . PHE B 1 222 ? 20.766 3.061 16.141 1 98.06 222 PHE B CA 1
ATOM 3832 C C . PHE B 1 222 ? 22.203 2.615 16.422 1 98.06 222 PHE B C 1
ATOM 3834 O O . PHE B 1 222 ? 22.547 2.287 17.562 1 98.06 222 PHE B O 1
ATOM 3841 N N . GLU B 1 223 ? 23.078 2.654 15.406 1 97.69 223 GLU B N 1
ATOM 3842 C CA . GLU B 1 223 ? 24.422 2.107 15.578 1 97.69 223 GLU B CA 1
ATOM 3843 C C . GLU B 1 223 ? 25.484 3.154 15.266 1 97.69 223 GLU B C 1
ATOM 3845 O O . GLU B 1 223 ? 26.594 3.107 15.812 1 97.69 223 GLU B O 1
ATOM 3850 N N . ASP B 1 224 ? 25.203 4.027 14.352 1 96.69 224 ASP B N 1
ATOM 3851 C CA . ASP B 1 224 ? 26.203 4.98 13.891 1 96.69 224 ASP B CA 1
ATOM 3852 C C . ASP B 1 224 ? 26.578 5.961 14.992 1 96.69 224 ASP B C 1
ATOM 3854 O O . ASP B 1 224 ? 25.703 6.551 15.633 1 96.69 224 ASP B O 1
ATOM 3858 N N . PRO B 1 225 ? 27.828 6.246 15.188 1 95.69 225 PRO B N 1
ATOM 3859 C CA . PRO B 1 225 ? 28.297 7.156 16.234 1 95.69 225 PRO B CA 1
ATOM 3860 C C . PRO B 1 225 ? 27.734 8.57 16.078 1 95.69 225 PRO B C 1
ATOM 3862 O O . PRO B 1 225 ? 27.609 9.305 17.062 1 95.69 225 PRO B O 1
ATOM 3865 N N . LEU B 1 226 ? 27.453 8.922 14.906 1 94.31 226 LEU B N 1
ATOM 3866 C CA . LEU B 1 226 ? 26.938 10.258 14.625 1 94.31 226 LEU B CA 1
ATOM 3867 C C . LEU B 1 226 ? 25.688 10.539 15.469 1 94.31 226 LEU B C 1
ATOM 3869 O O . LEU B 1 226 ? 25.484 11.672 15.914 1 94.31 226 LEU B O 1
ATOM 3873 N N . TYR B 1 227 ? 24.859 9.508 15.68 1 96.62 227 TYR B N 1
ATOM 3874 C CA . TYR B 1 227 ? 23.531 9.727 16.266 1 96.62 227 TYR B CA 1
ATOM 3875 C C . TYR B 1 227 ? 23.562 9.445 17.766 1 96.62 227 TYR B C 1
ATOM 3877 O O . TYR B 1 227 ? 22.641 9.859 18.484 1 96.62 227 TYR B O 1
ATOM 3885 N N . GLN B 1 228 ? 24.562 8.867 18.344 1 96.12 228 GLN B N 1
ATOM 3886 C CA . GLN B 1 228 ? 24.625 8.352 19.703 1 96.12 228 GLN B CA 1
ATOM 3887 C C . GLN B 1 228 ? 24.469 9.469 20.734 1 96.12 228 GLN B C 1
ATOM 3889 O O . GLN B 1 228 ? 23.844 9.289 21.781 1 96.12 228 GLN B O 1
ATOM 3894 N N . PRO B 1 229 ? 25 10.641 20.469 1 95.81 229 PRO B N 1
ATOM 3895 C CA . PRO B 1 229 ? 24.875 11.703 21.453 1 95.81 229 PRO B CA 1
ATOM 3896 C C . PRO B 1 229 ? 23.469 12.273 21.547 1 95.81 229 PRO B C 1
ATOM 3898 O O . PRO B 1 229 ? 23.172 13.078 22.438 1 95.81 229 PRO B O 1
ATOM 3901 N N . PHE B 1 230 ? 22.625 11.906 20.703 1 97.31 230 PHE B N 1
ATOM 3902 C CA . PHE B 1 230 ? 21.297 12.5 20.625 1 97.31 230 PHE B CA 1
ATOM 3903 C C . PHE B 1 230 ? 20.219 11.492 21.047 1 97.31 230 PHE B C 1
ATOM 3905 O O . PHE B 1 230 ? 19.516 10.945 20.188 1 97.31 230 PHE B O 1
ATOM 3912 N N . SER B 1 231 ? 19.969 11.414 22.297 1 97.12 231 SER B N 1
ATOM 3913 C CA . SER B 1 231 ? 19.094 10.398 22.859 1 97.12 231 SER B CA 1
ATOM 3914 C C . SER B 1 231 ? 17.641 10.609 22.406 1 97.12 231 SER B C 1
ATOM 3916 O O . SER B 1 231 ? 16.922 9.641 22.188 1 97.12 231 SER B O 1
ATOM 3918 N N . SER B 1 232 ? 17.234 11.852 22.328 1 97.56 232 SER B N 1
ATOM 3919 C CA . SER B 1 232 ? 15.852 12.109 21.906 1 97.56 232 SER B CA 1
ATOM 3920 C C . SER B 1 232 ? 15.609 11.625 20.484 1 97.56 232 SER B C 1
ATOM 3922 O O . SER B 1 232 ? 14.5 11.211 20.141 1 97.56 232 SER B O 1
ATOM 3924 N N . LEU B 1 233 ? 16.609 11.711 19.656 1 97.81 233 LEU B N 1
ATOM 3925 C CA . LEU B 1 233 ? 16.5 11.188 18.297 1 97.81 233 LEU B CA 1
ATOM 3926 C C . LEU B 1 233 ? 16.391 9.672 18.312 1 97.81 233 LEU B C 1
ATOM 3928 O O . LEU B 1 233 ? 15.586 9.102 17.578 1 97.81 233 LEU B O 1
ATOM 3932 N N . LEU B 1 234 ? 17.172 9.008 19.141 1 98.25 234 LEU B N 1
ATOM 3933 C CA . LEU B 1 234 ? 17.125 7.559 19.234 1 98.25 234 LEU B CA 1
ATOM 3934 C C . LEU B 1 234 ? 15.781 7.09 19.781 1 98.25 234 LEU B C 1
ATOM 3936 O O . LEU B 1 234 ? 15.211 6.121 19.266 1 98.25 234 LEU B O 1
ATOM 3940 N N . ASP B 1 235 ? 15.289 7.824 20.766 1 98.19 235 ASP B N 1
ATOM 3941 C CA . ASP B 1 235 ? 13.961 7.52 21.312 1 98.19 235 ASP B CA 1
ATOM 3942 C C . ASP B 1 235 ? 12.891 7.664 20.234 1 98.19 235 ASP B C 1
ATOM 3944 O O . ASP B 1 235 ? 12.016 6.805 20.109 1 98.19 235 ASP B O 1
ATOM 3948 N N . LEU B 1 236 ? 12.984 8.711 19.5 1 98.31 236 LEU B N 1
ATOM 3949 C CA . LEU B 1 236 ? 12.023 8.922 18.438 1 98.31 236 LEU B CA 1
ATOM 3950 C C . LEU B 1 236 ? 12.164 7.844 17.359 1 98.31 236 LEU B C 1
ATOM 3952 O O . LEU B 1 236 ? 11.164 7.391 16.797 1 98.31 236 LEU B O 1
ATOM 3956 N N . GLY B 1 237 ? 13.383 7.543 17.047 1 98.5 237 GLY B N 1
ATOM 3957 C CA . GLY B 1 237 ? 13.625 6.465 16.094 1 98.5 237 GLY B CA 1
ATOM 3958 C C . GLY B 1 237 ? 12.914 5.18 16.469 1 98.5 237 GLY B C 1
ATOM 3959 O O . GLY B 1 237 ? 12.352 4.504 15.594 1 98.5 237 GLY B O 1
ATOM 3960 N N . GLU B 1 238 ? 12.969 4.816 17.734 1 98.38 238 GLU B N 1
ATOM 3961 C CA . GLU B 1 238 ? 12.266 3.621 18.188 1 98.38 238 GLU B CA 1
ATOM 3962 C C . GLU B 1 238 ? 10.766 3.736 17.969 1 98.38 238 GLU B C 1
ATOM 3964 O O . GLU B 1 238 ? 10.109 2.764 17.578 1 98.38 238 GLU B O 1
ATOM 3969 N N . ARG B 1 239 ? 10.188 4.898 18.188 1 98.44 239 ARG B N 1
ATOM 3970 C CA . ARG B 1 239 ? 8.773 5.113 17.938 1 98.44 239 ARG B CA 1
ATOM 3971 C C . ARG B 1 239 ? 8.469 5.016 16.438 1 98.44 239 ARG B C 1
ATOM 3973 O O . ARG B 1 239 ? 7.453 4.434 16.047 1 98.44 239 ARG B O 1
ATOM 3980 N N . ILE B 1 240 ? 9.352 5.598 15.625 1 98.44 240 ILE B N 1
ATOM 3981 C CA . ILE B 1 240 ? 9.172 5.582 14.18 1 98.44 240 ILE B CA 1
ATOM 3982 C C . ILE B 1 240 ? 9.133 4.141 13.68 1 98.44 240 ILE B C 1
ATOM 3984 O O . ILE B 1 240 ? 8.336 3.797 12.805 1 98.44 240 ILE B O 1
ATOM 3988 N N . VAL B 1 241 ? 9.977 3.293 14.242 1 98.12 241 VAL B N 1
ATOM 3989 C CA . VAL B 1 241 ? 10.008 1.885 13.867 1 98.12 241 VAL B CA 1
ATOM 3990 C C . VAL B 1 241 ? 8.719 1.197 14.312 1 98.12 241 VAL B C 1
ATOM 3992 O O . VAL B 1 241 ? 8.133 0.425 13.555 1 98.12 241 VAL B O 1
ATOM 3995 N N . ALA B 1 242 ? 8.242 1.511 15.484 1 97.62 242 ALA B N 1
ATOM 3996 C CA . ALA B 1 242 ? 7.156 0.778 16.125 1 97.62 242 ALA B CA 1
ATOM 3997 C C . ALA B 1 242 ? 5.801 1.239 15.602 1 97.62 242 ALA B C 1
ATOM 3999 O O . ALA B 1 242 ? 4.848 0.458 15.562 1 97.62 242 ALA B O 1
ATOM 4000 N N . GLU B 1 243 ? 5.707 2.545 15.305 1 97.69 243 GLU B N 1
ATOM 4001 C CA . GLU B 1 243 ? 4.426 3.146 14.945 1 97.69 243 GLU B CA 1
ATOM 4002 C C . GLU B 1 243 ? 4.387 3.504 13.461 1 97.69 243 GLU B C 1
ATOM 4004 O O . GLU B 1 243 ? 5.246 4.234 12.969 1 97.69 243 GLU B O 1
ATOM 4009 N N . ARG B 1 244 ? 3.338 3.133 12.75 1 97.81 244 ARG B N 1
ATOM 4010 C CA . ARG B 1 244 ? 3.273 3.338 11.305 1 97.81 244 ARG B CA 1
ATOM 4011 C C . ARG B 1 244 ? 3.064 4.812 10.969 1 97.81 244 ARG B C 1
ATOM 4013 O O . ARG B 1 244 ? 3.262 5.227 9.828 1 97.81 244 ARG B O 1
ATOM 4020 N N . ALA B 1 245 ? 2.568 5.551 11.836 1 97.56 245 ALA B N 1
ATOM 4021 C CA . ALA B 1 245 ? 2.479 7.004 11.719 1 97.56 245 ALA B CA 1
ATOM 4022 C C . ALA B 1 245 ? 2.598 7.676 13.078 1 97.56 245 ALA B C 1
ATOM 4024 O O . ALA B 1 245 ? 2.252 7.078 14.102 1 97.56 245 ALA B O 1
ATOM 4025 N N . GLY B 1 246 ? 3.082 8.906 12.992 1 96.81 246 GLY B N 1
ATOM 4026 C CA . GLY B 1 246 ? 3.205 9.586 14.273 1 96.81 246 GLY B CA 1
ATOM 4027 C C . GLY B 1 246 ? 3.785 10.984 14.156 1 96.81 246 GLY B C 1
ATOM 4028 O O . GLY B 1 246 ? 3.932 11.508 13.047 1 96.81 246 GLY B O 1
ATOM 4029 N N . HIS B 1 247 ? 3.916 11.562 15.266 1 97 247 HIS B N 1
ATOM 4030 C CA . HIS B 1 247 ? 4.418 12.914 15.469 1 97 247 HIS B CA 1
ATOM 4031 C C . HIS B 1 247 ? 5.34 12.992 16.688 1 97 247 HIS B C 1
ATOM 4033 O O . HIS B 1 247 ? 5.109 12.305 17.672 1 97 247 HIS B O 1
ATOM 4039 N N . GLY B 1 248 ? 6.422 13.727 16.469 1 96.62 248 GLY B N 1
ATOM 4040 C CA . GLY B 1 248 ? 7.316 13.875 17.609 1 96.62 248 GLY B CA 1
ATOM 4041 C C . GLY B 1 248 ? 8.414 14.898 17.375 1 96.62 248 GLY B C 1
ATOM 4042 O O . GLY B 1 248 ? 8.484 15.508 16.312 1 96.62 248 GLY B O 1
ATOM 4043 N N . TYR B 1 249 ? 9.258 15.07 18.453 1 96.75 249 TYR B N 1
ATOM 4044 C CA . TYR B 1 249 ? 10.352 16.047 18.438 1 96.75 249 TYR B CA 1
ATOM 4045 C C . TYR B 1 249 ? 11.68 15.367 18.75 1 96.75 249 TYR B C 1
ATOM 4047 O O . TYR B 1 249 ? 11.711 14.336 19.438 1 96.75 249 TYR B O 1
ATOM 4055 N N . TYR B 1 250 ? 12.703 15.898 18.188 1 96.69 250 TYR B N 1
ATOM 4056 C CA . TYR B 1 250 ? 14.039 15.453 18.562 1 96.69 250 TYR B CA 1
ATOM 4057 C C . TYR B 1 250 ? 15.055 16.578 18.391 1 96.69 250 TYR B C 1
ATOM 4059 O O . TYR B 1 250 ? 14.781 17.578 17.719 1 96.69 250 TYR B O 1
ATOM 4067 N N . THR B 1 251 ? 16.172 16.406 19.078 1 96 251 THR B N 1
ATOM 4068 C CA . THR B 1 251 ? 17.312 17.312 18.891 1 96 251 THR B CA 1
ATOM 4069 C C . THR B 1 251 ? 18.391 16.656 18.031 1 96 251 THR B C 1
ATOM 4071 O O . THR B 1 251 ? 18.641 15.453 18.156 1 96 251 THR B O 1
ATOM 4074 N N . PHE B 1 252 ? 18.953 17.438 17.109 1 94.19 252 PHE B N 1
ATOM 4075 C CA . PHE B 1 252 ? 20.031 17 16.234 1 94.19 252 PHE B CA 1
ATOM 4076 C C . PHE B 1 252 ? 20.734 18.203 15.602 1 94.19 252 PHE B C 1
ATOM 4078 O O . PHE B 1 252 ? 20.25 19.328 15.711 1 94.19 252 PHE B O 1
ATOM 4085 N N . GLN B 1 253 ? 21.781 17.906 15.062 1 89.06 253 GLN B N 1
ATOM 4086 C CA . GLN B 1 253 ? 22.5 18.969 14.367 1 89.06 253 GLN B CA 1
ATOM 4087 C C . GLN B 1 253 ? 21.766 19.375 13.086 1 89.06 253 GLN B C 1
ATOM 4089 O O . GLN B 1 253 ? 20.938 18.609 12.57 1 89.06 253 GLN B O 1
ATOM 4094 N N . VAL B 1 254 ? 22.016 20.594 12.594 1 79.19 254 VAL B N 1
ATOM 4095 C CA . VAL B 1 254 ? 21.359 21.109 11.406 1 79.19 254 VAL B CA 1
ATOM 4096 C C . VAL B 1 254 ? 21.734 20.25 10.195 1 79.19 254 VAL B C 1
ATOM 4098 O O . VAL B 1 254 ? 20.859 19.672 9.539 1 79.19 254 VAL B O 1
ATOM 4101 N N . THR B 1 255 ? 22.984 20.188 9.859 1 78.19 255 THR B N 1
ATOM 4102 C CA . THR B 1 255 ? 23.578 19.312 8.852 1 78.19 255 THR B CA 1
ATOM 4103 C C . THR B 1 255 ? 24.906 18.734 9.352 1 78.19 255 THR B C 1
ATOM 4105 O O . THR B 1 255 ? 25.344 19.031 10.461 1 78.19 255 THR B O 1
ATOM 4108 N N . GLU B 1 256 ? 25.422 17.828 8.586 1 76.12 256 GLU B N 1
ATOM 4109 C CA . GLU B 1 256 ? 26.734 17.328 8.961 1 76.12 256 GLU B CA 1
ATOM 4110 C C . GLU B 1 256 ? 27.766 18.453 9.023 1 76.12 256 GLU B C 1
ATOM 4112 O O . GLU B 1 256 ? 28.672 18.438 9.852 1 76.12 256 GLU B O 1
ATOM 4117 N N . GLU B 1 257 ? 27.562 19.453 8.211 1 77.25 257 GLU B N 1
ATOM 4118 C CA . GLU B 1 257 ? 28.5 20.578 8.148 1 77.25 257 GLU B CA 1
ATOM 4119 C C . GLU B 1 257 ? 28.172 21.625 9.203 1 77.25 257 GLU B C 1
ATOM 4121 O O . GLU B 1 257 ? 29.062 22.281 9.734 1 77.25 257 GLU B O 1
ATOM 4126 N N . ASP B 1 258 ? 26.922 21.797 9.453 1 81.56 258 ASP B N 1
ATOM 4127 C CA . ASP B 1 258 ? 26.469 22.734 10.469 1 81.56 258 ASP B CA 1
ATOM 4128 C C . ASP B 1 258 ? 26.109 22.016 11.766 1 81.56 258 ASP B C 1
ATOM 4130 O O . ASP B 1 258 ? 24.984 21.547 11.938 1 81.56 258 ASP B O 1
ATOM 4134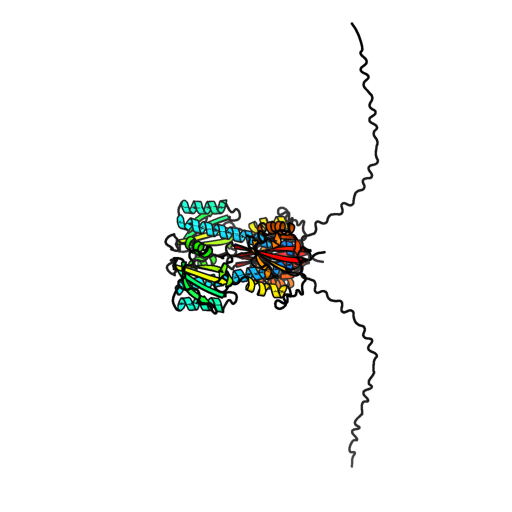 N N . GLU B 1 259 ? 26.938 22.094 12.789 1 85.12 259 GLU B N 1
ATOM 4135 C CA . GLU B 1 259 ? 26.844 21.25 13.984 1 85.12 259 GLU B CA 1
ATOM 4136 C C . GLU B 1 259 ? 25.984 21.922 15.062 1 85.12 259 GLU B C 1
ATOM 4138 O O . GLU B 1 259 ? 25.844 21.406 16.172 1 85.12 259 GLU B O 1
ATOM 4143 N N . ARG B 1 260 ? 25.406 23.047 14.734 1 90.12 260 ARG B N 1
ATOM 4144 C CA . ARG B 1 260 ? 24.484 23.656 15.688 1 90.12 260 ARG B CA 1
ATOM 4145 C C . ARG B 1 260 ? 23.328 22.703 16 1 90.12 260 ARG B C 1
ATOM 4147 O O . ARG B 1 260 ? 22.734 22.109 15.094 1 90.12 260 ARG B O 1
ATOM 4154 N N . VAL B 1 261 ? 23.125 22.547 17.312 1 93.06 261 VAL B N 1
ATOM 4155 C CA . VAL B 1 261 ? 22.078 21.641 17.75 1 93.06 261 VAL B CA 1
ATOM 4156 C C . VAL B 1 261 ? 20.734 22.391 17.766 1 93.06 261 VAL B C 1
ATOM 4158 O O . VAL B 1 261 ? 20.625 23.453 18.375 1 93.06 261 VAL B O 1
ATOM 4161 N N . VAL B 1 262 ? 19.797 21.828 17.078 1 93.31 262 VAL B N 1
ATOM 4162 C CA . VAL B 1 262 ? 18.469 22.438 17 1 93.31 262 VAL B CA 1
ATOM 4163 C C . VAL B 1 262 ? 17.406 21.406 17.328 1 93.31 262 VAL B C 1
ATOM 4165 O O . VAL B 1 262 ? 17.672 20.188 17.297 1 93.31 262 VAL B O 1
ATOM 4168 N N . THR B 1 263 ? 16.281 21.906 17.75 1 95.19 263 THR B N 1
ATOM 4169 C CA . THR B 1 263 ? 15.117 21.047 17.922 1 95.19 263 THR B CA 1
ATOM 4170 C C . THR B 1 263 ? 14.32 20.938 16.625 1 95.19 263 THR B C 1
ATOM 4172 O O . THR B 1 263 ? 14.055 21.938 15.969 1 95.19 263 THR B O 1
ATOM 4175 N N . LYS B 1 264 ? 13.961 19.688 16.281 1 94.12 264 LYS B N 1
ATOM 4176 C CA . LYS B 1 264 ? 13.203 19.422 15.055 1 94.12 264 LYS B CA 1
ATOM 4177 C C . LYS B 1 264 ? 11.859 18.781 15.375 1 94.12 264 LYS B C 1
ATOM 4179 O O . LYS B 1 264 ? 11.773 17.906 16.25 1 94.12 264 LYS B O 1
ATOM 4184 N N . GLU B 1 265 ? 10.797 19.297 14.781 1 94.81 265 GLU B N 1
ATOM 4185 C CA . GLU B 1 265 ? 9.492 18.641 14.758 1 94.81 265 GLU B CA 1
ATOM 4186 C C . GLU B 1 265 ? 9.375 17.688 13.57 1 94.81 265 GLU B C 1
ATOM 4188 O O . GLU B 1 265 ? 9.797 18.016 12.461 1 94.81 265 GLU B O 1
ATOM 4193 N N . SER B 1 266 ? 8.773 16.516 13.859 1 96.44 266 SER B N 1
ATOM 4194 C CA . SER B 1 266 ? 8.727 15.531 12.789 1 96.44 266 SER B CA 1
ATOM 4195 C C . SER B 1 266 ? 7.359 14.859 12.719 1 96.44 266 SER B C 1
ATOM 4197 O O . SER B 1 266 ? 6.711 14.648 13.75 1 96.44 266 SER B O 1
ATOM 4199 N N . TYR B 1 267 ? 6.898 14.609 11.531 1 96.88 267 TYR B N 1
ATOM 4200 C CA . TYR B 1 267 ? 5.805 13.703 11.211 1 96.88 267 TYR B CA 1
ATOM 4201 C C . TYR B 1 267 ? 6.293 12.547 10.344 1 96.88 267 TYR B C 1
ATOM 4203 O O . TYR B 1 267 ? 7.113 12.742 9.445 1 96.88 267 TYR B O 1
ATOM 4211 N N . TRP B 1 268 ? 5.809 11.344 10.672 1 98.25 268 TRP B N 1
ATOM 4212 C CA . TRP B 1 268 ? 6.195 10.219 9.828 1 98.25 268 TRP B CA 1
ATOM 4213 C C . TRP B 1 268 ? 4.988 9.352 9.477 1 98.25 268 TRP B C 1
ATOM 4215 O O . TRP B 1 268 ? 3.949 9.43 10.141 1 98.25 268 TRP B O 1
ATOM 4225 N N . THR B 1 269 ? 5.086 8.641 8.383 1 98.44 269 THR B N 1
ATOM 4226 C CA . THR B 1 269 ? 4.137 7.617 7.965 1 98.44 269 THR B CA 1
ATOM 4227 C C . THR B 1 269 ? 4.844 6.512 7.184 1 98.44 269 THR B C 1
ATOM 4229 O O . THR B 1 269 ? 6.066 6.367 7.266 1 98.44 269 THR B O 1
ATOM 4232 N N . THR B 1 270 ? 4.016 5.648 6.574 1 98.5 270 THR B N 1
ATOM 4233 C CA . THR B 1 270 ? 4.559 4.395 6.059 1 98.5 270 THR B CA 1
ATOM 4234 C C . THR B 1 270 ? 4.195 4.215 4.586 1 98.5 270 THR B C 1
ATOM 4236 O O . THR B 1 270 ? 3.082 4.535 4.172 1 98.5 270 THR B O 1
ATOM 4239 N N . VAL B 1 271 ? 5.148 3.787 3.799 1 97.56 271 VAL B N 1
ATOM 4240 C CA . VAL B 1 271 ? 4.895 3.201 2.486 1 97.56 271 VAL B CA 1
ATOM 4241 C C . VAL B 1 271 ? 5.496 1.8 2.42 1 97.56 271 VAL B C 1
ATOM 4243 O O . VAL B 1 271 ? 6.324 1.434 3.258 1 97.56 271 VAL B O 1
ATOM 4246 N N . GLY B 1 272 ? 5.012 1.011 1.455 1 95.56 272 GLY B N 1
ATOM 4247 C CA . GLY B 1 272 ? 5.59 -0.323 1.386 1 95.56 272 GLY B CA 1
ATOM 4248 C C . GLY B 1 272 ? 4.938 -1.199 0.332 1 95.56 272 GLY B C 1
ATOM 4249 O O . GLY B 1 272 ? 4.02 -0.763 -0.364 1 95.56 272 GLY B O 1
ATOM 4250 N N . LEU B 1 273 ? 5.516 -2.33 0.176 1 95.62 273 LEU B N 1
ATOM 4251 C CA . LEU B 1 273 ? 5.062 -3.361 -0.751 1 95.62 273 LEU B CA 1
ATOM 4252 C C . LEU B 1 273 ? 5.379 -4.754 -0.212 1 95.62 273 LEU B C 1
ATOM 4254 O O . LEU B 1 273 ? 6.457 -4.98 0.339 1 95.62 273 LEU B O 1
ATOM 4258 N N . HIS B 1 274 ? 4.43 -5.703 -0.387 1 96 274 HIS B N 1
ATOM 4259 C CA . HIS B 1 274 ? 4.633 -7.121 -0.114 1 96 274 HIS B CA 1
ATOM 4260 C C . HIS B 1 274 ? 5.227 -7.336 1.272 1 96 274 HIS B C 1
ATOM 4262 O O . HIS B 1 274 ? 6.172 -8.117 1.433 1 96 274 HIS B O 1
ATOM 4268 N N . GLY B 1 275 ? 4.789 -6.586 2.193 1 92.94 275 GLY B N 1
ATOM 4269 C CA . GLY B 1 275 ? 5.121 -6.824 3.59 1 92.94 275 GLY B CA 1
ATOM 4270 C C . GLY B 1 275 ? 6.309 -6.012 4.066 1 92.94 275 GLY B C 1
ATOM 4271 O O . GLY B 1 275 ? 6.59 -5.957 5.266 1 92.94 275 GLY B O 1
ATOM 4272 N N . ARG B 1 276 ? 7.004 -5.441 3.154 1 95.5 276 ARG B N 1
ATOM 4273 C CA . ARG B 1 276 ? 8.109 -4.582 3.561 1 95.5 276 ARG B CA 1
ATOM 4274 C C . ARG B 1 276 ? 7.672 -3.125 3.648 1 95.5 276 ARG B C 1
ATOM 4276 O O . ARG B 1 276 ? 7.027 -2.609 2.732 1 95.5 276 ARG B O 1
ATOM 4283 N N . GLU B 1 277 ? 8.133 -2.48 4.734 1 97.06 277 GLU B N 1
ATOM 4284 C CA . GLU B 1 277 ? 7.672 -1.123 5.016 1 97.06 277 GLU B CA 1
ATOM 4285 C C . GLU B 1 277 ? 8.852 -0.152 5.094 1 97.06 277 GLU B C 1
ATOM 4287 O O . GLU B 1 277 ? 9.906 -0.497 5.621 1 97.06 277 GLU B O 1
ATOM 4292 N N . TRP B 1 278 ? 8.656 1.016 4.523 1 97.31 278 TRP B N 1
ATOM 4293 C CA . TRP B 1 278 ? 9.523 2.18 4.68 1 97.31 278 TRP B CA 1
ATOM 4294 C C . TRP B 1 278 ? 8.836 3.266 5.496 1 97.31 278 TRP B C 1
ATOM 4296 O O . TRP B 1 278 ? 7.652 3.559 5.281 1 97.31 278 TRP B O 1
ATOM 4306 N N . ARG B 1 279 ? 9.617 3.758 6.426 1 98.56 279 ARG B N 1
ATOM 4307 C CA . ARG B 1 279 ? 9.141 4.969 7.09 1 98.56 279 ARG B CA 1
ATOM 4308 C C . ARG B 1 279 ? 9.633 6.215 6.363 1 98.56 279 ARG B C 1
ATOM 4310 O O . ARG B 1 279 ? 10.805 6.312 6 1 98.56 279 ARG B O 1
ATOM 4317 N N . ILE B 1 280 ? 8.719 7.152 6.098 1 97.94 280 ILE B N 1
ATOM 4318 C CA . ILE B 1 280 ? 9.086 8.43 5.508 1 97.94 280 ILE B CA 1
ATOM 4319 C C . ILE B 1 280 ? 8.766 9.562 6.484 1 97.94 280 ILE B C 1
ATOM 4321 O O . ILE B 1 280 ? 7.723 9.547 7.141 1 97.94 280 ILE B O 1
ATOM 4325 N N . ILE B 1 281 ? 9.688 10.5 6.598 1 97.31 281 ILE B N 1
ATOM 4326 C CA . ILE B 1 281 ? 9.641 11.492 7.668 1 97.31 281 ILE B CA 1
ATOM 4327 C C . ILE B 1 281 ? 9.836 12.891 7.086 1 97.31 281 ILE B C 1
ATOM 4329 O O . ILE B 1 281 ? 10.742 13.117 6.285 1 97.31 281 ILE B O 1
ATOM 4333 N N . VAL B 1 282 ? 8.984 13.812 7.453 1 94.69 282 VAL B N 1
ATOM 4334 C CA . VAL B 1 282 ? 9.188 15.227 7.184 1 94.69 282 VAL B CA 1
ATOM 4335 C C . VAL B 1 282 ? 9.5 15.961 8.484 1 94.69 282 VAL B C 1
ATOM 4337 O O . VAL B 1 282 ? 8.906 15.68 9.523 1 94.69 282 VAL B O 1
ATOM 4340 N N . THR B 1 283 ? 10.453 16.844 8.398 1 93.75 283 THR B N 1
ATOM 4341 C CA . THR B 1 283 ? 10.891 17.547 9.602 1 93.75 283 THR B CA 1
ATOM 4342 C C . THR B 1 283 ? 11.031 19.047 9.336 1 93.75 283 THR B C 1
ATOM 4344 O O . THR B 1 283 ? 11.18 19.453 8.18 1 93.75 283 THR B O 1
ATOM 4347 N N . ARG B 1 284 ? 10.914 19.812 10.352 1 91.44 284 ARG B N 1
ATOM 4348 C CA . ARG B 1 284 ? 11.258 21.234 10.344 1 91.44 284 ARG B CA 1
ATOM 4349 C C . ARG B 1 284 ? 11.945 21.641 11.641 1 91.44 284 ARG B C 1
ATOM 4351 O O . ARG B 1 284 ? 11.703 21.031 12.695 1 91.44 284 ARG B O 1
ATOM 4358 N N . ILE B 1 285 ? 12.797 22.625 11.562 1 90.62 285 ILE B N 1
ATOM 4359 C CA . ILE B 1 285 ? 13.43 23.188 12.758 1 90.62 285 ILE B CA 1
ATOM 4360 C C . ILE B 1 285 ? 12.43 24.062 13.516 1 90.62 285 ILE B C 1
ATOM 4362 O O . ILE B 1 285 ? 11.68 24.828 12.906 1 90.62 285 ILE B O 1
ATOM 4366 N N . VAL B 1 286 ? 12.367 23.828 14.836 1 89.5 286 VAL B N 1
ATOM 4367 C CA . VAL B 1 286 ? 11.453 24.641 15.641 1 89.5 286 VAL B CA 1
ATOM 4368 C C . VAL B 1 286 ? 12.227 25.344 16.734 1 89.5 286 VAL B C 1
ATOM 4370 O O . VAL B 1 286 ? 13.312 24.906 17.141 1 89.5 286 VAL B O 1
ATOM 4373 N N . ASP B 1 287 ? 11.719 26.594 17.141 1 77.06 287 ASP B N 1
ATOM 4374 C CA . ASP B 1 287 ? 12.344 27.422 18.172 1 77.06 287 ASP B CA 1
ATOM 4375 C C . ASP B 1 287 ? 11.984 26.922 19.578 1 77.06 287 ASP B C 1
ATOM 4377 O O . ASP B 1 287 ? 10.898 26.375 19.781 1 77.06 287 ASP B O 1
#

Foldseek 3Di:
DDDPDDPPPPPPDPPPPPPPPPPPVPPPPPPVVPPPDPVVLQVQLQCLLQVLVVVLLVLQVVLLVQCLEVPQADPSNVVSQVVSCVVRVQWFKKFWAFLQQATQDIDGDPDPRRHGDRPCPFPQQVCCSVPQAWGKHDWDADPVGAIWIKTKHFHAHPVRHTTTIMIIIGHPAVSSCVRNCVSQVQPLVVLDGPHLKWKWKAFLQQQTCDGSQPVRHGDRCCPDPQNVVWVQSVVVSNVLSVPQWDKDKTWAAPYPVGGDIFMKIKIWHWHDDPPTIMIMMMIGTDD/DDDDPCPPPDPPPPPPPPPPPPPPVPPPPPPVVPPPDPVVLQVQLQCLLQVLVVVLLVLQVVLLVQCLEVPQADPSNVVSFVVSCVVRVQWFKKFWAFLQQATQDIDGDPDPRRHGDRPCPFPQQVCCSVPQAWGKHDWDADPVGAIWIKTKHFHAHPVRHTTTIMIIIGHPAVSSCVRNCVSQVQPLVVLDTPHLKWKWKAFLQQQTCDGSQPVRHGDRCCPDPQNVVWVQSVVVSNVLNVPQWDKDKTWAAPYPVGGDIFIKIKIWHWHDDPPTIMIMMMIGTDD

InterPro domains:
  IPR054513 Dret_0059-like, sensor domain [PF22309] (51-172)

Solvent-accessible surface area (backbone atoms only — not comparable to full-atom values): 31341 Å² total; per-residue (Å²): 135,90,83,87,80,81,83,79,82,80,79,79,79,79,78,80,78,78,73,84,74,75,76,72,76,66,75,72,68,74,74,66,68,80,72,74,53,65,46,46,52,51,42,43,46,45,29,52,50,38,47,50,51,45,51,50,51,50,51,50,51,51,45,25,43,53,32,25,75,47,33,62,50,66,69,54,24,50,51,48,39,47,51,54,39,71,76,31,83,63,40,55,34,32,32,23,26,36,73,76,26,30,27,60,35,43,40,42,76,93,53,86,49,58,57,67,41,74,46,39,82,41,70,47,47,36,46,26,69,71,55,58,42,62,31,42,40,68,80,41,79,42,96,88,71,48,62,29,30,35,47,32,32,49,21,47,34,88,87,27,35,55,60,22,30,37,40,34,29,30,36,61,54,61,53,46,47,69,60,44,30,72,72,42,49,30,44,74,88,69,68,45,64,71,38,74,56,46,53,36,28,31,38,73,85,30,35,21,64,34,41,78,56,64,88,50,43,73,40,34,59,88,70,36,73,87,43,66,86,29,58,49,36,53,55,43,48,53,47,55,58,74,35,53,37,52,74,51,62,29,45,43,51,74,42,93,86,41,68,57,74,41,40,31,42,36,42,37,33,58,38,66,47,75,82,39,61,34,37,42,35,42,31,32,77,51,136,135,84,86,87,79,75,78,78,82,78,74,79,78,79,76,78,76,78,73,81,73,74,73,72,74,65,74,70,66,73,73,66,66,80,72,73,51,64,46,47,52,48,43,43,46,44,29,52,50,37,46,50,51,46,51,50,50,49,52,50,49,51,45,25,44,54,30,25,77,49,33,61,49,66,68,55,23,49,50,49,40,47,52,53,39,71,76,31,83,62,39,56,35,32,32,22,25,36,71,76,26,30,27,60,35,44,41,42,77,93,52,84,49,58,56,66,42,75,44,38,82,40,70,47,47,37,45,26,69,71,58,59,44,62,32,42,40,68,81,42,80,41,95,88,69,47,61,29,31,36,46,32,32,47,22,47,35,89,86,28,35,57,59,21,29,37,40,36,29,28,37,62,54,62,53,46,48,68,59,44,29,73,71,42,50,31,43,72,88,71,68,47,60,72,39,75,57,45,52,37,28,30,39,73,85,30,36,22,64,33,41,78,57,64,88,50,41,74,39,34,56,88,70,38,73,88,44,64,84,27,58,49,37,55,56,43,47,53,46,55,58,74,35,53,40,52,74,50,62,30,46,43,50,73,43,93,86,43,69,55,74,40,41,30,42,36,42,39,34,58,37,64,45,75,84,38,59,36,38,41,36,41,32,32,76,51,135

Radius of gyration: 32.14 Å; Cα contacts (8 Å, |Δi|>4): 1104; chains: 2; bounding box: 60×107×164 Å

Secondary structure (DSSP, 8-state):
-------------------------------------HHHHHHHHHHHHHHHHHHHHHHHHHHHHHHHHH-SSHHHHHHHHHHHHHH-TTEEEEEEE-TTSBEEEEEESSS-TTTT-B-TTSHHHHHHHHH---EE---EE-TTSSEEEEEEEEEE-TTSBEEEEEEEEE-HHHHHHHHHHHHHTEETTTTEESSSEEEEEEETTSBEEEESSGGGTT-BTTT-TTTTT-HHHHHHHHHHHH-SSEEEEEEEESSSS---EEEEEEEEEEEEETTEEEEEEEEEEE-/-------------------------------------HHHHHHHHHHHHHHHHHHHHHHHHHHHHHHHHH-SSHHHHHHHHHHHHHH-TTEEEEEEE-TTSBEEEEEESSS-TTTT-B-TTSHHHHHHHHH---EE---EE-TTSSEEEEEEEEEE-TTSBEEEEEEEEE-HHHHHHHHHHHHHTEETTTTEESSSEEEEEEETTSBEEEESSGGGTT-BTTT-TTTTT-HHHHHHHHHHHH-SSEEEEEEEESSSS---EEEEEEEEEEEEETTEEEEEEEEEEE-

Sequence (574 aa):
MSHLGAAALAALIFCAFAAAGEDAGGAISSFEEPSIEMPFLLLQIQADLQGSLEDLDMAVAKASGDLSASGLEGDGAREVLRGLLAENSDLVEAVTFSEEGKILVAECEGCEGGEGEDISGQEHIAQILRTKNPTFSGQFLLVEGYHGTAIAYPVISPEGKFIGGISAILKPEELMDALVAPKLRFDTSTRSNITDYSFWSMHLDGLIAYDRDESQIGKLLFEDPLYQPFSSLLDLGERIVAERAGHGYYTFQVTEEDERVVTKESYWTTVGLHGREWRIIVTRIVDMSHLGAAALAALIFCAFAAAGEDAGGAISSFEEPSIEMPFLLLQIQADLQGSLEDLDMAVAKASGDLSASGLEGDGAREVLRGLLAENSDLVEAVTFSEEGKILVAECEGCEGGEGEDISGQEHIAQILRTKNPTFSGQFLLVEGYHGTAIAYPVISPEGKFIGGISAILKPEELMDALVAPKLRFDTSTRSNITDYSFWSMHLDGLIAYDRDESQIGKLLFEDPLYQPFSSLLDLGERIVAERAGHGYYTFQVTEEDERVVTKESYWTTVGLHGREWRIIVTRIVD